Protein AF-0000000083105069 (afdb_homodimer)

Organism: NCBI:txid1720316

pLDDT: mean 95.35, std 4.31, range [66.81, 98.88]

Secondary structure (DSSP, 8-state):
-B--EE---HHHHHHHHHHHHTT---TTB--EE--SS--HHHHHHHHHHHHTT--EEEESS-SSSSHHHHHHSGGGHHHHHHHHHHTTSTTEEEEEE--TTHHHHHHHHHHHS-GGGSEEEE--GGGHHHHHHHHSSS--SEEEE-SSHHHHHH--SSEEEE-------SSGGGGGG-SEEEEE-HHHHTTTTT-SEEE--TTT-S---S-----SS-EEEEEEE-TT--EEEEEEE-S--SSS--HHHHHHHHHHHHHHHHHHHT----HHHHHHHHHHHHT----HHHHHHHHHHHHHHHHHHHHHHH-/-B--EE---HHHHHHHHHHHHTT---TTB--EE--SS--HHHHHHHHHHHHTT--EEEESS-SSSSHHHHHHSGGGHHHHHHHHHHTTSTTEEEEEE--TTHHHHHHHHHHHS-GGGSEEEE--GGGHHHHHHHHSSS--SEEEE-S-HHHHHH--SSEEEE-------SSGGGGGG-SEEEEE-HHHHTTTTT-SEEE--TTT-S---S-----SS-EEEEEEE-TT--EEEEEEE-S--SSS--HHHHHHHHHHHHHHHHHHHT----HHHHHHHHHHHHT----HHHHHHHHHHHHHHHHHHHHHHH-

Radius of gyration: 26.33 Å; Cα contacts (8 Å, |Δi|>4): 1116; chains: 2; bounding box: 60×73×59 Å

Sequence (622 aa):
MYFPYLRGKQFELIALRNLSENYLISDKTIPIIEPVKLSSTLISTIQEFIKRKNNIGIVINPQVGAFQEDIEESKNDTLYDKYKELLNDENIIKTYIMNEDSEEEIPQIQINDKLDSIIVCINDIDYLETYEKYFCEDKPKYTLIKDESSFRRKIKDSRVISDDKFNKRARNIDYLKKEDEFFSDDHIYFKDDGYIGFSDFSVVGSEYKDTGFAPFAVAIHIHYFDDESNLRIRHFVSNSNEDIQDPAGKFGEALKKLIEWSNNRNIKETEGLKEFKRLYKESKYSGLGVVKKLSIMHHLELVNEYLETTNMYFPYLRGKQFELIALRNLSENYLISDKTIPIIEPVKLSSTLISTIQEFIKRKNNIGIVINPQVGAFQEDIEESKNDTLYDKYKELLNDENIIKTYIMNEDSEEEIPQIQINDKLDSIIVCINDIDYLETYEKYFCEDKPKYTLIKDESSFRRKIKDSRVISDDKFNKRARNIDYLKKEDEFFSDDHIYFKDDGYIGFSDFSVVGSEYKDTGFAPFAVAIHIHYFDDESNLRIRHFVSNSNEDIQDPAGKFGEALKKLIEWSNNRNIKETEGLKEFKRLYKESKYSGLGVVKKLSIMHHLELVNEYLETTN

Foldseek 3Di:
DEEAEEAQPQLQLVLLLVCLQVVLFDQQYAYEYNHQAQDPSNLSSLVSCLVSLAAYEYEPDRPHHCHVVRCPDPVCPVSVVSVVVSCPRPSYAYEYEQDPCCLPVVVVVVVPDQQQRHEYEYEDLVCLVVCCVPDVVPPHVAYEYEPDPSCCVRDQPRYEHEDAQAPDDPALVCCVVPFKFFRFDCLPCVVVVRHPYYYYNQNPTDDDDDDDDQHLKDKFKAWFADPVGGIMIGIFIFDRRPDSPDVLNRLLRSLVVVVVVCVVVVTDCFPLNVVSVVCNVVSDDDDVSSSVSSRRSNVSSNSSVVNVVPD/DEEAEEAQPQLQLVLLLVCLQVVLFDQQYAYEYNHQAQDPSNLSSLVSCLVSLAAYEYEPDRPHHCHVVRCPDPVCPVSVVSVVVSCPRPSYAYEYEQDPCCLPVVVVVVVPDQQQRHEYEYEDLVCLVVCCVPDVVPPHVAYEYEPDPSCCVRDQPRYEHEDAQAPDDPALVCCVVPFKFFRFDCLPCVVVVRHPYYYYNQNPTDDDDDDDDQHLKDKFKAWFADPVGGIMIGIFIFDRRPDSPDVLNRLLRSLVVVVVVCVVVVTDCFPLNVVSVVCNVVSDDDDVSSSVSSRRSNVNSNSSVVNVVPD

Structure (mmCIF, N/CA/C/O backbone):
data_AF-0000000083105069-model_v1
#
loop_
_entity.id
_entity.type
_entity.pdbx_description
1 polymer 'Sce7725 family protein'
#
loop_
_atom_site.group_PDB
_atom_site.id
_atom_site.type_symbol
_atom_site.label_atom_id
_atom_site.label_alt_id
_atom_site.label_comp_id
_atom_site.label_asym_id
_atom_site.label_entity_id
_atom_site.label_seq_id
_atom_site.pdbx_PDB_ins_code
_atom_site.Cartn_x
_atom_site.Cartn_y
_atom_site.Cartn_z
_atom_site.occupancy
_atom_site.B_iso_or_equiv
_atom_site.auth_seq_id
_atom_site.auth_comp_id
_atom_site.auth_asym_id
_atom_site.auth_atom_id
_atom_site.pdbx_PDB_model_num
ATOM 1 N N . MET A 1 1 ? -0.627 9.625 21.125 1 96 1 MET A N 1
ATOM 2 C CA . MET A 1 1 ? -0.6 10.93 20.484 1 96 1 MET A CA 1
ATOM 3 C C . MET A 1 1 ? -0.921 10.805 19 1 96 1 MET A C 1
ATOM 5 O O . MET A 1 1 ? -0.738 9.742 18.406 1 96 1 MET A O 1
ATOM 9 N N . TYR A 1 2 ? -1.482 11.797 18.406 1 98.62 2 TYR A N 1
ATOM 10 C CA . TYR A 1 2 ? -1.882 11.828 17 1 98.62 2 TYR A CA 1
ATOM 11 C C . TYR A 1 2 ? -1.001 12.781 16.203 1 98.62 2 TYR A C 1
ATOM 13 O O . TYR A 1 2 ? -0.803 13.93 16.609 1 98.62 2 TYR A O 1
ATOM 21 N N . PHE A 1 3 ? -0.42 12.273 15.078 1 98.75 3 PHE A N 1
ATOM 22 C CA . PHE A 1 3 ? 0.501 13.047 14.25 1 98.75 3 PHE A CA 1
ATOM 23 C C . PHE A 1 3 ? -0.016 13.156 12.82 1 98.75 3 PHE A C 1
ATOM 25 O O . PHE A 1 3 ? 0.583 12.609 11.891 1 98.75 3 PHE A O 1
ATOM 32 N N . PRO A 1 4 ? -1.08 13.906 12.586 1 98.69 4 PRO A N 1
ATOM 33 C CA . PRO A 1 4 ? -1.493 14.07 11.188 1 98.69 4 PRO A CA 1
ATOM 34 C C . PRO A 1 4 ? -0.408 14.703 10.32 1 98.69 4 PRO A C 1
ATOM 36 O O . PRO A 1 4 ? 0.184 15.711 10.711 1 98.69 4 PRO A O 1
ATOM 39 N N . TYR A 1 5 ? -0.108 14.07 9.195 1 98.75 5 TYR A N 1
ATOM 40 C CA . TYR A 1 5 ? 0.933 14.5 8.273 1 98.75 5 TYR A CA 1
ATOM 41 C C . TYR A 1 5 ? 0.333 15.242 7.086 1 98.75 5 TYR A C 1
ATOM 43 O O . TYR A 1 5 ? -0.461 14.672 6.328 1 98.75 5 TYR A O 1
ATOM 51 N N . LEU A 1 6 ? 0.728 16.516 6.84 1 97.94 6 LEU A N 1
ATOM 52 C CA . LEU A 1 6 ? 0.182 17.328 5.758 1 97.94 6 LEU A CA 1
ATOM 53 C C . LEU A 1 6 ? 1.299 17.922 4.91 1 97.94 6 LEU A C 1
ATOM 55 O O . LEU A 1 6 ? 2.422 18.094 5.387 1 97.94 6 LEU A O 1
ATOM 59 N N . ARG A 1 7 ? 1.067 18.25 3.551 1 95.12 7 ARG A N 1
ATOM 60 C CA . ARG A 1 7 ? 2.076 18.703 2.598 1 95.12 7 ARG A CA 1
ATOM 61 C C . ARG A 1 7 ? 2.168 20.219 2.58 1 95.12 7 ARG A C 1
ATOM 63 O O . ARG A 1 7 ? 2.822 20.797 1.711 1 95.12 7 ARG A O 1
ATOM 70 N N . GLY A 1 8 ? 1.612 20.922 3.445 1 94.75 8 GLY A N 1
ATOM 71 C CA . GLY A 1 8 ? 1.763 22.359 3.578 1 94.75 8 GLY A CA 1
ATOM 72 C C . GLY A 1 8 ? 1.146 23.141 2.428 1 94.75 8 GLY A C 1
ATOM 73 O O . GLY A 1 8 ? 1.643 24.203 2.049 1 94.75 8 GLY A O 1
ATOM 74 N N . LYS A 1 9 ? 0.235 22.562 1.703 1 95.44 9 LYS A N 1
ATOM 75 C CA . LYS A 1 9 ? -0.518 23.328 0.72 1 95.44 9 LYS A CA 1
ATOM 76 C C . LYS A 1 9 ? -1.417 24.359 1.4 1 95.44 9 LYS A C 1
ATOM 78 O O . LYS A 1 9 ? -1.722 24.234 2.588 1 95.44 9 LYS A O 1
ATOM 83 N N . GLN A 1 10 ? -1.816 25.297 0.677 1 96 10 GLN A N 1
ATOM 84 C CA . GLN A 1 10 ? -2.465 26.5 1.203 1 96 10 GLN A CA 1
ATOM 85 C C . GLN A 1 10 ? -3.613 26.141 2.139 1 96 10 GLN A C 1
ATOM 87 O O . GLN A 1 10 ? -3.635 26.562 3.297 1 96 10 GLN A O 1
ATOM 92 N N . PHE A 1 11 ? -4.52 25.328 1.682 1 96.62 11 PHE A N 1
ATOM 93 C CA . PHE A 1 11 ? -5.727 25.078 2.459 1 96.62 11 PHE A CA 1
ATOM 94 C C . PHE A 1 11 ? -5.469 24.062 3.557 1 96.62 11 PHE A C 1
ATOM 96 O O . PHE A 1 11 ? -6.234 23.969 4.52 1 96.62 11 PHE A O 1
ATOM 103 N N . GLU A 1 12 ? -4.406 23.25 3.439 1 98.06 12 GLU A N 1
ATOM 104 C CA . GLU A 1 12 ? -3.953 22.422 4.551 1 98.06 12 GLU A CA 1
ATOM 105 C C . GLU A 1 12 ? -3.398 23.266 5.688 1 98.06 12 GLU A C 1
ATOM 107 O O . GLU A 1 12 ? -3.715 23.047 6.855 1 98.06 12 GLU A O 1
ATOM 112 N N . LEU A 1 13 ? -2.664 24.281 5.242 1 98.69 13 LEU A N 1
ATOM 113 C CA . LEU A 1 13 ? -2.072 25.188 6.219 1 98.69 13 LEU A CA 1
ATO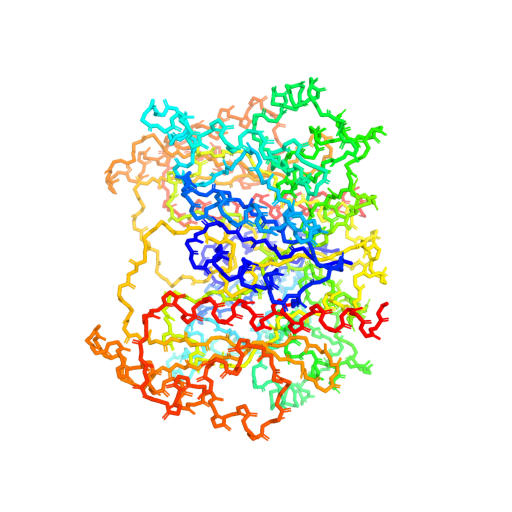M 114 C C . LEU A 1 13 ? -3.15 26.016 6.918 1 98.69 13 LEU A C 1
ATOM 116 O O . LEU A 1 13 ? -3.111 26.188 8.141 1 98.69 13 LEU A O 1
ATOM 120 N N . ILE A 1 14 ? -4.078 26.453 6.172 1 98.69 14 ILE A N 1
ATOM 121 C CA . ILE A 1 14 ? -5.148 27.266 6.738 1 98.69 14 ILE A CA 1
ATOM 122 C C . ILE A 1 14 ? -5.984 26.422 7.695 1 98.69 14 ILE A C 1
ATOM 124 O O . ILE A 1 14 ? -6.422 26.922 8.742 1 98.69 14 ILE A O 1
ATOM 128 N N . ALA A 1 15 ? -6.195 25.172 7.355 1 98.75 15 ALA A N 1
ATOM 129 C CA . ALA A 1 15 ? -6.914 24.281 8.25 1 98.75 15 ALA A CA 1
ATOM 130 C C . ALA A 1 15 ? -6.215 24.172 9.602 1 98.75 15 ALA A C 1
ATOM 132 O O . ALA A 1 15 ? -6.848 24.328 10.648 1 98.75 15 ALA A O 1
ATOM 133 N N . LEU A 1 16 ? -4.926 23.984 9.562 1 98.81 16 LEU A N 1
ATOM 134 C CA . LEU A 1 16 ? -4.145 23.844 10.789 1 98.81 16 LEU A CA 1
ATOM 135 C C . LEU A 1 16 ? -4.164 25.141 11.594 1 98.81 16 LEU A C 1
ATOM 137 O O . LEU A 1 16 ? -4.328 25.109 12.812 1 98.81 16 LEU A O 1
ATOM 141 N N . ARG A 1 17 ? -3.979 26.203 10.875 1 98.69 17 ARG A N 1
ATOM 142 C CA . ARG A 1 17 ? -3.982 27.5 11.547 1 98.69 17 ARG A CA 1
ATOM 143 C C . ARG A 1 17 ? -5.312 27.75 12.25 1 98.69 17 ARG A C 1
ATOM 145 O O . ARG A 1 17 ? -5.336 28.172 13.406 1 98.69 17 ARG A O 1
ATOM 152 N N . ASN A 1 18 ? -6.391 27.469 11.539 1 98.62 18 ASN A N 1
ATOM 153 C CA . ASN A 1 18 ? -7.715 27.672 12.117 1 98.62 18 ASN A CA 1
ATOM 154 C C . ASN A 1 18 ? -7.934 26.766 13.328 1 98.62 18 ASN A C 1
ATOM 156 O O . ASN A 1 18 ? -8.547 27.188 14.32 1 98.62 18 ASN A O 1
ATOM 160 N N . LEU A 1 19 ? -7.48 25.562 13.266 1 98.75 19 LEU A N 1
ATOM 161 C CA . LEU A 1 19 ? -7.605 24.641 14.391 1 98.75 19 LEU A CA 1
ATOM 162 C C . LEU A 1 19 ? -6.887 25.188 15.617 1 98.75 19 LEU A C 1
ATOM 164 O O . LEU A 1 19 ? -7.434 25.172 16.719 1 98.75 19 LEU A O 1
ATOM 168 N N . SER A 1 20 ? -5.676 25.656 15.422 1 98.38 20 SER A N 1
ATOM 169 C CA . SER A 1 20 ? -4.891 26.203 16.516 1 98.38 20 SER A CA 1
ATOM 170 C C . SER A 1 20 ? -5.512 27.484 17.062 1 98.38 20 SER A C 1
ATOM 172 O O . SER A 1 20 ? -5.676 27.641 18.281 1 98.38 20 SER A O 1
ATOM 174 N N . GLU A 1 21 ? -5.941 28.359 16.109 1 97.94 21 GLU A N 1
ATOM 175 C CA . GLU A 1 21 ? -6.516 29.656 16.469 1 97.94 21 GLU A CA 1
ATOM 176 C C . GLU A 1 21 ? -7.766 29.484 17.328 1 97.94 21 GLU A C 1
ATOM 178 O O . GLU A 1 21 ? -8.016 30.297 18.219 1 97.94 21 GLU A O 1
ATOM 183 N N . ASN A 1 22 ? -8.477 28.484 17.062 1 97.69 22 ASN A N 1
ATOM 184 C CA . ASN A 1 22 ? -9.766 28.297 17.734 1 97.69 22 ASN A CA 1
ATOM 185 C C . ASN A 1 22 ? -9.68 27.266 18.844 1 97.69 22 ASN A C 1
ATOM 187 O O . ASN A 1 22 ? -10.703 26.781 19.344 1 97.69 22 ASN A O 1
ATOM 191 N N . TYR A 1 23 ? -8.531 26.875 19.281 1 97.38 23 TYR A N 1
ATOM 192 C CA . TYR A 1 23 ? -8.266 25.969 20.391 1 97.38 23 TYR A CA 1
ATOM 193 C C . TYR A 1 23 ? -8.961 24.625 20.172 1 97.38 23 TYR A C 1
ATOM 195 O O . TYR A 1 23 ? -9.578 24.078 21.094 1 97.38 23 TYR A O 1
ATOM 203 N N . LEU A 1 24 ? -8.867 24.125 18.906 1 97.75 24 LEU A N 1
ATOM 204 C CA . LEU A 1 24 ? -9.594 22.922 18.547 1 97.75 24 LEU A CA 1
ATOM 205 C C . LEU A 1 24 ? -8.672 21.703 18.531 1 97.75 24 LEU A C 1
ATOM 207 O O . LEU A 1 24 ? -9.125 20.578 18.312 1 97.75 24 LEU A O 1
ATOM 211 N N . ILE A 1 25 ? -7.359 21.875 18.75 1 96.31 25 ILE A N 1
ATOM 212 C CA . ILE A 1 25 ? -6.426 20.766 18.922 1 96.31 25 ILE A CA 1
ATOM 213 C C . ILE A 1 25 ? -5.594 20.984 20.188 1 96.31 25 ILE A C 1
ATOM 215 O O . ILE A 1 25 ? -5.297 22.125 20.547 1 96.31 25 ILE A O 1
ATOM 219 N N . SER A 1 26 ? -5.246 19.953 20.859 1 96.31 26 SER A N 1
ATOM 220 C CA . SER A 1 26 ? -4.492 19.969 22.109 1 96.31 26 SER A CA 1
ATOM 221 C C . SER A 1 26 ? -3.1 19.375 21.922 1 96.31 26 SER A C 1
ATOM 223 O O . SER A 1 26 ? -2.637 19.203 20.781 1 96.31 26 SER A O 1
ATOM 225 N N . ASP A 1 27 ? -2.469 19.109 23.094 1 95.12 27 ASP A N 1
ATOM 226 C CA . ASP A 1 27 ? -1.124 18.547 23.078 1 95.12 27 ASP A CA 1
ATOM 227 C C . ASP A 1 27 ? -1.15 17.078 22.656 1 95.12 27 ASP A C 1
ATOM 229 O O . ASP A 1 27 ? -0.102 16.484 22.391 1 95.12 27 ASP A O 1
ATOM 233 N N . LYS A 1 28 ? -2.367 16.547 22.484 1 96.94 28 LYS A N 1
ATOM 234 C CA . LYS A 1 28 ? -2.51 15.164 22.031 1 96.94 28 LYS A CA 1
ATOM 235 C C . LYS A 1 28 ? -2.314 15.047 20.531 1 96.94 28 LYS A C 1
ATOM 237 O O . LYS A 1 28 ? -2.143 13.945 20 1 96.94 28 LYS A O 1
ATOM 242 N N . THR A 1 29 ? -2.35 16.188 19.891 1 98.31 29 THR A N 1
ATOM 243 C CA . THR A 1 29 ? -2.227 16.219 18.438 1 98.31 29 THR A CA 1
ATOM 244 C C . THR A 1 29 ? -1.054 17.109 18.016 1 98.31 29 THR A C 1
ATOM 246 O O . THR A 1 29 ? -1.02 18.297 18.344 1 98.31 29 THR A O 1
ATOM 249 N N . ILE A 1 30 ? -0.107 16.516 17.359 1 98.62 30 ILE A N 1
ATOM 250 C CA . ILE A 1 30 ? 1.053 17.234 16.844 1 98.62 30 ILE A CA 1
ATOM 251 C C . ILE A 1 30 ? 1.105 17.109 15.32 1 98.62 30 ILE A C 1
ATOM 253 O O . ILE A 1 30 ? 1.67 16.156 14.797 1 98.62 30 ILE A O 1
ATOM 257 N N . PRO A 1 31 ? 0.53 18.062 14.656 1 98.81 31 PRO A N 1
ATOM 258 C CA . PRO A 1 31 ? 0.597 18 13.195 1 98.81 31 PRO A CA 1
ATOM 259 C C . PRO A 1 31 ? 2.025 18.094 12.664 1 98.81 31 PRO A C 1
ATOM 261 O O . PRO A 1 31 ? 2.877 18.734 13.281 1 98.81 31 PRO A O 1
ATOM 264 N N . ILE A 1 32 ? 2.279 17.391 11.602 1 98.88 32 ILE A N 1
ATOM 265 C CA . ILE A 1 32 ? 3.543 17.469 10.883 1 98.88 32 ILE A CA 1
ATOM 266 C C . ILE A 1 32 ? 3.312 18.109 9.508 1 98.88 32 ILE A C 1
ATOM 268 O O . ILE A 1 32 ? 2.432 17.672 8.758 1 98.88 32 ILE A O 1
ATOM 272 N N . ILE A 1 33 ? 4.098 19.125 9.203 1 98.69 33 ILE A N 1
ATOM 273 C CA . ILE A 1 33 ? 3.986 19.797 7.918 1 98.69 33 ILE A CA 1
ATOM 274 C C . ILE A 1 33 ? 5.242 19.531 7.086 1 98.69 33 ILE A C 1
ATOM 276 O O . ILE A 1 33 ? 6.359 19.797 7.539 1 98.69 33 ILE A O 1
ATOM 280 N N . GLU A 1 34 ? 5.098 18.984 5.938 1 98.56 34 GLU A N 1
ATOM 281 C CA . GLU A 1 34 ? 6.141 19.031 4.918 1 98.56 34 GLU A CA 1
ATOM 282 C C . GLU A 1 34 ? 5.949 20.203 3.971 1 98.56 34 GLU A C 1
ATOM 284 O O . GLU A 1 34 ? 5.062 20.188 3.115 1 98.56 34 GLU A O 1
ATOM 289 N N . PRO A 1 35 ? 6.738 21.234 4.156 1 97.94 35 PRO A N 1
ATOM 290 C CA . PRO A 1 35 ? 6.551 22.422 3.309 1 97.94 35 PRO A CA 1
ATOM 291 C C . PRO A 1 35 ? 6.789 22.125 1.828 1 97.94 35 PRO A C 1
ATOM 293 O O . PRO A 1 35 ? 7.82 21.562 1.469 1 97.94 35 PRO A O 1
ATOM 296 N N . VAL A 1 36 ? 5.848 22.484 0.99 1 96.75 36 VAL A N 1
ATOM 297 C CA . VAL A 1 36 ? 6.008 22.25 -0.44 1 96.75 36 VAL A CA 1
ATOM 298 C C . VAL A 1 36 ? 6.438 23.531 -1.136 1 96.75 36 VAL A C 1
ATOM 300 O O . VAL A 1 36 ? 6.969 23.5 -2.248 1 96.75 36 VAL A O 1
ATOM 303 N N . LYS A 1 37 ? 6.18 24.672 -0.505 1 95.25 37 LYS A N 1
ATOM 304 C CA . LYS A 1 37 ? 6.594 26.016 -0.932 1 95.25 37 LYS A CA 1
ATOM 305 C C . LYS A 1 37 ? 6.852 26.922 0.269 1 95.25 37 LYS A C 1
ATOM 307 O O . LYS A 1 37 ? 6.25 26.734 1.329 1 95.25 37 LYS A O 1
ATOM 312 N N . LEU A 1 38 ? 7.766 27.812 -0.016 1 96.38 38 LEU A N 1
ATOM 313 C CA . LEU A 1 38 ? 7.934 28.875 0.975 1 96.38 38 LEU A CA 1
ATOM 314 C C . LEU A 1 38 ? 6.895 29.969 0.781 1 96.38 38 LEU A C 1
ATOM 316 O O . LEU A 1 38 ? 6.891 30.656 -0.246 1 96.38 38 LEU A O 1
ATOM 320 N N . SER A 1 39 ? 5.98 30.094 1.732 1 95.5 39 SER A N 1
ATOM 321 C CA . SER A 1 39 ? 4.867 31.016 1.572 1 95.5 39 SER A CA 1
ATOM 322 C C . SER A 1 39 ? 4.582 31.766 2.869 1 95.5 39 SER A C 1
ATOM 324 O O . SER A 1 39 ? 4.984 31.328 3.949 1 95.5 39 SER A O 1
ATOM 326 N N . SER A 1 40 ? 3.916 32.875 2.699 1 96.69 40 SER A N 1
ATOM 327 C CA . SER A 1 40 ? 3.473 33.625 3.867 1 96.69 40 SER A CA 1
ATOM 328 C C . SER A 1 40 ? 2.48 32.844 4.699 1 96.69 40 SER A C 1
ATOM 330 O O . SER A 1 40 ? 2.441 32.969 5.926 1 96.69 40 SER A O 1
ATOM 332 N N . THR A 1 41 ? 1.743 31.969 4.023 1 97.81 41 THR A N 1
ATOM 333 C CA . THR A 1 41 ? 0.773 31.125 4.715 1 97.81 41 THR A CA 1
ATOM 334 C C . THR A 1 41 ? 1.479 30.125 5.629 1 97.81 41 THR A C 1
ATOM 336 O O . THR A 1 41 ? 1.023 29.875 6.742 1 97.81 41 THR A O 1
ATOM 339 N N . LEU A 1 42 ? 2.58 29.594 5.176 1 98.25 42 LEU A N 1
ATOM 340 C CA . LEU A 1 42 ? 3.377 28.703 6.012 1 98.25 42 LEU A CA 1
ATOM 341 C C . LEU A 1 42 ? 3.875 29.438 7.258 1 98.25 42 LEU A C 1
ATOM 343 O O . LEU A 1 42 ? 3.705 28.938 8.375 1 98.25 42 LEU A O 1
ATOM 347 N N . ILE A 1 43 ? 4.371 30.641 7.047 1 98.06 43 ILE A N 1
ATOM 348 C CA . ILE A 1 43 ? 4.934 31.438 8.133 1 98.06 43 ILE A CA 1
ATOM 349 C C . ILE A 1 43 ? 3.846 31.766 9.156 1 98.06 43 ILE A C 1
ATOM 351 O O . ILE A 1 43 ? 4.031 31.531 10.359 1 98.06 43 ILE A O 1
ATOM 355 N N . SER A 1 44 ? 2.727 32.219 8.672 1 98.5 44 SER A N 1
ATOM 356 C CA . SER A 1 44 ? 1.653 32.594 9.578 1 98.5 44 SER A CA 1
ATOM 357 C C . SER A 1 44 ? 1.099 31.391 10.328 1 98.5 44 SER A C 1
ATOM 359 O O . SER A 1 44 ? 0.676 31.516 11.484 1 98.5 44 SER A O 1
ATOM 361 N N . THR A 1 45 ? 1.075 30.234 9.703 1 98.69 45 THR A N 1
ATOM 362 C CA . THR A 1 45 ? 0.625 29.016 10.367 1 98.69 45 THR A CA 1
ATOM 363 C C . THR A 1 45 ? 1.566 28.641 11.516 1 98.69 45 THR A C 1
ATOM 365 O O . THR A 1 45 ? 1.121 28.391 12.633 1 98.69 45 THR A O 1
ATOM 368 N N . ILE A 1 46 ? 2.848 28.688 11.25 1 98.69 46 ILE A N 1
ATOM 369 C CA . ILE A 1 46 ? 3.842 28.359 12.273 1 98.69 46 ILE A CA 1
ATOM 370 C C . ILE A 1 46 ? 3.73 29.359 13.43 1 98.69 46 ILE A C 1
ATOM 372 O O . ILE A 1 46 ? 3.713 28.953 14.594 1 98.69 46 ILE A O 1
ATOM 376 N N . GLN A 1 47 ? 3.598 30.609 13.07 1 98.69 47 GLN A N 1
ATOM 377 C CA . GLN A 1 47 ? 3.492 31.656 14.078 1 98.69 47 GLN A CA 1
ATOM 378 C C . GLN A 1 47 ? 2.279 31.438 14.977 1 98.69 47 GLN A C 1
ATOM 380 O O . GLN A 1 47 ? 2.348 31.656 16.188 1 98.69 47 GLN A O 1
ATOM 385 N N . GLU A 1 48 ? 1.188 31.031 14.375 1 98.62 48 GLU A N 1
ATOM 386 C CA . GLU A 1 48 ? -0.024 30.781 15.156 1 98.62 48 GLU A CA 1
ATOM 387 C C . GLU A 1 48 ? 0.175 29.641 16.156 1 98.62 48 GLU A C 1
ATOM 389 O O . GLU A 1 48 ? -0.269 29.734 17.297 1 98.62 48 GLU A O 1
ATOM 394 N N . PHE A 1 49 ? 0.814 28.594 15.758 1 98.69 49 PHE A N 1
ATOM 395 C CA . PHE A 1 49 ? 1.082 27.469 16.641 1 98.69 49 PHE A CA 1
ATOM 396 C C . PHE A 1 49 ? 1.974 27.906 17.812 1 98.69 49 PHE A C 1
ATOM 398 O O . PHE A 1 49 ? 1.739 27.516 18.953 1 98.69 49 PHE A O 1
ATOM 405 N N . ILE A 1 50 ? 2.967 28.703 17.516 1 98.44 50 ILE A N 1
ATOM 406 C CA . ILE A 1 50 ? 3.865 29.219 18.547 1 98.44 50 ILE A CA 1
ATOM 407 C C . ILE A 1 50 ? 3.086 30.094 19.531 1 98.44 50 ILE A C 1
ATOM 409 O O . ILE A 1 50 ? 3.209 29.938 20.75 1 98.44 50 ILE A O 1
ATOM 413 N N . LYS A 1 51 ? 2.299 30.969 18.938 1 98.19 51 LYS A N 1
ATOM 414 C CA . LYS A 1 51 ? 1.497 31.875 19.75 1 98.19 51 LYS A CA 1
ATOM 415 C C . LYS A 1 51 ? 0.606 31.109 20.719 1 98.19 51 LYS A C 1
ATOM 417 O O . LYS A 1 51 ? 0.466 31.5 21.891 1 98.19 51 LYS A O 1
ATOM 422 N N . ARG A 1 52 ? 0.049 30.016 20.297 1 97.75 52 ARG A N 1
ATOM 423 C CA . ARG A 1 52 ? -0.897 29.25 21.094 1 97.75 52 ARG A CA 1
ATOM 424 C C . ARG A 1 52 ? -0.18 28.172 21.906 1 97.75 52 ARG A C 1
ATOM 426 O O . ARG A 1 52 ? -0.82 27.391 22.609 1 97.75 52 ARG A O 1
ATOM 433 N N . LYS A 1 53 ? 1.097 28.047 21.734 1 97.56 53 LYS A N 1
ATOM 434 C CA . LYS A 1 53 ? 1.943 27.094 22.438 1 97.56 53 LYS A CA 1
ATOM 435 C C . LYS A 1 53 ? 1.565 25.656 22.078 1 97.56 53 LYS A C 1
ATOM 437 O O . LYS A 1 53 ? 1.532 24.781 22.938 1 97.56 53 LYS A O 1
ATOM 442 N N . ASN A 1 54 ? 1.084 25.453 20.828 1 97.56 54 ASN A N 1
ATOM 443 C CA . ASN A 1 54 ? 0.864 24.109 20.281 1 97.56 54 ASN A CA 1
ATOM 444 C C . ASN A 1 54 ? 2.117 23.594 19.578 1 97.56 54 ASN A C 1
ATOM 446 O O . ASN A 1 54 ? 2.795 24.328 18.859 1 97.56 54 ASN A O 1
ATOM 450 N N . ASN A 1 55 ? 2.451 22.328 19.859 1 98.19 55 ASN A N 1
ATOM 451 C CA . ASN A 1 55 ? 3.58 21.734 19.172 1 98.19 55 ASN A CA 1
ATOM 452 C C . ASN A 1 55 ? 3.236 21.406 17.719 1 98.19 55 ASN A C 1
ATOM 454 O O . ASN A 1 55 ? 2.107 21.016 17.406 1 98.19 55 ASN A O 1
ATOM 458 N N . ILE A 1 56 ? 4.203 21.578 16.875 1 98.69 56 ILE A N 1
ATOM 459 C CA . ILE A 1 56 ? 4.035 21.281 15.461 1 98.69 56 ILE A CA 1
ATOM 460 C C . ILE A 1 56 ? 5.352 20.766 14.883 1 98.69 56 ILE A C 1
ATOM 462 O O . ILE A 1 56 ? 6.426 21.266 15.227 1 98.69 56 ILE A O 1
ATOM 466 N N . GLY A 1 57 ? 5.309 19.688 14.148 1 98.81 57 GLY A N 1
ATOM 467 C CA . GLY A 1 57 ? 6.469 19.188 13.422 1 98.81 57 GLY A CA 1
ATOM 468 C C . GLY A 1 57 ? 6.668 19.859 12.078 1 98.81 57 GLY A C 1
ATOM 469 O O . GLY A 1 57 ? 5.711 20.031 11.312 1 98.81 57 GLY A O 1
ATOM 470 N N . ILE A 1 58 ? 7.891 20.25 11.812 1 98.75 58 ILE A N 1
ATOM 471 C CA . ILE A 1 58 ? 8.219 20.844 10.516 1 98.75 58 ILE A CA 1
ATOM 472 C C . ILE A 1 58 ? 9.312 20.031 9.836 1 98.75 58 ILE A C 1
ATOM 474 O O . ILE A 1 58 ? 10.414 19.875 10.383 1 98.75 58 ILE A O 1
ATOM 478 N N . VAL A 1 59 ? 9.031 19.5 8.672 1 98.69 59 VAL A N 1
ATOM 479 C CA . VAL A 1 59 ? 10.016 18.75 7.914 1 98.69 59 VAL A CA 1
ATOM 480 C C . VAL A 1 59 ? 11.102 19.688 7.395 1 98.69 59 VAL A C 1
ATOM 482 O O . VAL A 1 59 ? 10.805 20.641 6.672 1 98.69 59 VAL A O 1
ATOM 485 N N . ILE A 1 60 ? 12.289 19.406 7.695 1 97.12 60 ILE A N 1
ATOM 486 C CA . ILE A 1 60 ? 13.383 20.328 7.371 1 97.12 60 ILE A CA 1
ATOM 487 C C . ILE A 1 60 ? 14.047 19.875 6.07 1 97.12 60 ILE A C 1
ATOM 489 O O . ILE A 1 60 ? 14.891 20.594 5.523 1 97.12 60 ILE A O 1
ATOM 493 N N . ASN A 1 61 ? 13.727 18.703 5.574 1 96.69 61 ASN A N 1
ATOM 494 C CA . ASN A 1 61 ? 14.219 18.219 4.289 1 96.69 61 ASN A CA 1
ATOM 495 C C . ASN A 1 61 ? 13.078 17.719 3.406 1 96.69 61 ASN A C 1
ATOM 497 O O . ASN A 1 61 ? 13.086 16.562 2.975 1 96.69 61 ASN A O 1
ATOM 501 N N . PRO A 1 62 ? 12.18 18.625 3.107 1 97.56 62 PRO A N 1
ATOM 502 C CA . PRO A 1 62 ? 11.047 18.188 2.281 1 97.56 62 PRO A CA 1
ATOM 503 C C . PRO A 1 62 ? 11.484 17.438 1.033 1 97.56 62 PRO A C 1
ATOM 505 O O . PRO A 1 62 ? 12.5 17.781 0.422 1 97.56 62 PRO A O 1
ATOM 508 N N . GLN A 1 63 ? 10.719 16.406 0.695 1 95.44 63 GLN A N 1
ATOM 509 C CA . GLN A 1 63 ? 11.078 15.523 -0.412 1 95.44 63 GLN A CA 1
ATOM 510 C C . GLN A 1 63 ? 10.266 15.852 -1.662 1 95.44 63 GLN A C 1
ATOM 512 O O . GLN A 1 63 ? 10.562 15.344 -2.748 1 95.44 63 GLN A O 1
ATOM 517 N N . VAL A 1 64 ? 9.227 16.672 -1.519 1 93.88 64 VAL A N 1
ATOM 518 C CA . VAL A 1 64 ? 8.352 17.016 -2.631 1 93.88 64 VAL A CA 1
ATOM 519 C C . VAL A 1 64 ? 8.141 18.531 -2.678 1 93.88 64 VAL A C 1
ATOM 521 O O . VAL A 1 64 ? 8.445 19.234 -1.714 1 93.88 64 VAL A O 1
ATOM 524 N N . GLY A 1 65 ? 7.719 19.047 -3.795 1 93.38 65 GLY A N 1
ATOM 525 C CA . GLY A 1 65 ? 7.375 20.453 -3.926 1 93.38 65 GLY A CA 1
ATOM 526 C C . GLY A 1 65 ? 8.555 21.328 -4.309 1 93.38 65 GLY A C 1
ATOM 527 O O . GLY A 1 65 ? 9.633 20.812 -4.625 1 93.38 65 GLY A O 1
ATOM 528 N N . ALA A 1 66 ? 8.359 22.578 -4.262 1 93.38 66 ALA A N 1
ATOM 529 C CA . ALA A 1 66 ? 9.344 23.547 -4.762 1 93.38 66 ALA A CA 1
ATOM 530 C C . ALA A 1 66 ? 10.023 24.281 -3.609 1 93.38 66 ALA A C 1
ATOM 532 O O . ALA A 1 66 ? 10.656 25.312 -3.814 1 93.38 66 ALA A O 1
ATOM 533 N N . PHE A 1 67 ? 9.883 23.797 -2.445 1 94.75 67 PHE A N 1
ATOM 534 C CA . PHE A 1 67 ? 10.391 24.484 -1.269 1 94.75 67 PHE A CA 1
ATOM 535 C C . PHE A 1 67 ? 11.891 24.734 -1.383 1 94.75 67 PHE A C 1
ATOM 537 O O . PHE A 1 67 ? 12.359 25.844 -1.142 1 94.75 67 PHE A O 1
ATOM 544 N N . GLN A 1 68 ? 12.625 23.719 -1.714 1 91.38 68 GLN A N 1
ATOM 545 C CA . GLN A 1 68 ? 14.07 23.828 -1.809 1 91.38 68 GLN A CA 1
ATOM 546 C C . GLN A 1 68 ? 14.469 24.875 -2.85 1 91.38 68 GLN A C 1
ATOM 548 O O . GLN A 1 68 ? 15.391 25.672 -2.621 1 91.38 68 GLN A O 1
ATOM 553 N N . GLU A 1 69 ? 13.766 24.844 -3.908 1 92.62 69 GLU A N 1
ATOM 554 C CA . GLU A 1 69 ? 14.016 25.844 -4.941 1 92.62 69 GLU A CA 1
ATOM 555 C C . GLU A 1 69 ? 13.695 27.25 -4.441 1 92.62 69 GLU A C 1
ATOM 557 O O . GLU A 1 69 ? 14.406 28.203 -4.766 1 92.62 69 GLU A O 1
ATOM 562 N N . ASP A 1 70 ? 12.672 27.359 -3.68 1 92.75 70 ASP A N 1
ATOM 563 C CA . ASP A 1 70 ? 12.227 28.656 -3.166 1 92.75 70 ASP A CA 1
ATOM 564 C C . ASP A 1 70 ? 13.258 29.25 -2.211 1 92.75 70 ASP A C 1
ATOM 566 O O . ASP A 1 70 ? 13.477 30.469 -2.201 1 92.75 70 ASP A O 1
ATOM 570 N N . ILE A 1 71 ? 13.875 28.438 -1.432 1 91.25 71 ILE A N 1
ATOM 571 C CA . ILE A 1 71 ? 14.805 28.969 -0.436 1 91.25 71 ILE A CA 1
ATOM 572 C C . ILE A 1 71 ? 16.109 29.391 -1.113 1 91.25 71 ILE A C 1
ATOM 574 O O . ILE A 1 71 ? 16.844 30.219 -0.587 1 91.25 71 ILE A O 1
ATOM 578 N N . GLU A 1 72 ? 16.359 28.828 -2.24 1 89.12 72 GLU A N 1
ATOM 579 C CA . GLU A 1 72 ? 17.578 29.188 -2.963 1 89.12 72 GLU A CA 1
ATOM 580 C C . GLU A 1 72 ? 17.406 30.469 -3.764 1 89.12 72 GLU A C 1
ATOM 582 O O . GLU A 1 72 ? 18.375 31.109 -4.141 1 89.12 72 GLU A O 1
ATOM 587 N N . GLU A 1 73 ? 16.156 30.781 -3.994 1 87.94 73 GLU A N 1
ATOM 588 C CA . GLU A 1 73 ? 15.867 32 -4.75 1 87.94 73 GLU A CA 1
ATOM 589 C C . GLU A 1 73 ? 16.031 33.25 -3.883 1 87.94 73 GLU A C 1
ATOM 591 O O . GLU A 1 73 ? 15.398 33.344 -2.83 1 87.94 73 GLU A O 1
ATOM 596 N N . SER A 1 74 ? 16.719 34.219 -4.293 1 81.81 74 SER A N 1
ATOM 597 C CA . SER A 1 74 ? 17.094 35.406 -3.537 1 81.81 74 SER A CA 1
ATOM 598 C C . SER A 1 74 ? 15.867 36.219 -3.172 1 81.81 74 SER A C 1
ATOM 600 O O . SER A 1 74 ? 15.828 36.875 -2.113 1 81.81 74 SER A O 1
ATOM 602 N N . LYS A 1 75 ? 14.883 36.25 -3.988 1 83.69 75 LYS A N 1
ATOM 603 C CA . LYS A 1 75 ? 13.695 37.062 -3.762 1 83.69 75 LYS A CA 1
ATOM 604 C C . LYS A 1 75 ? 12.969 36.625 -2.49 1 83.69 75 LYS A C 1
ATOM 606 O O . LYS A 1 75 ? 12.133 37.375 -1.971 1 83.69 75 LYS A O 1
ATOM 611 N N . ASN A 1 76 ? 13.359 35.562 -1.977 1 83.06 76 ASN A N 1
ATOM 612 C CA . ASN A 1 76 ? 12.641 35 -0.835 1 83.06 76 ASN A CA 1
ATOM 613 C C . ASN A 1 76 ? 13.477 35.062 0.44 1 83.06 76 ASN A C 1
ATOM 615 O O . ASN A 1 76 ? 13.156 34.406 1.435 1 83.06 76 ASN A O 1
ATOM 619 N N . ASP A 1 77 ? 14.375 35.938 0.467 1 85.5 77 ASP A N 1
ATOM 620 C CA . ASP A 1 77 ? 15.352 35.938 1.549 1 85.5 77 ASP A CA 1
ATOM 621 C C . ASP A 1 77 ? 14.703 36.344 2.871 1 85.5 77 ASP A C 1
ATOM 623 O O . ASP A 1 77 ? 14.938 35.719 3.902 1 85.5 77 ASP A O 1
ATOM 627 N N . THR A 1 78 ? 13.922 37.344 2.811 1 91.25 78 THR A N 1
ATOM 628 C CA . THR A 1 78 ? 13.273 37.812 4.027 1 91.25 78 THR A CA 1
ATOM 629 C C . THR A 1 78 ? 12.359 36.75 4.613 1 91.25 78 THR A C 1
ATOM 631 O O . THR A 1 78 ? 12.359 36.5 5.82 1 91.25 78 THR A O 1
ATOM 634 N N . LEU A 1 79 ? 11.586 36.156 3.779 1 93.94 79 LEU A N 1
ATOM 635 C CA . LEU A 1 79 ? 10.664 35.094 4.207 1 93.94 79 LEU A CA 1
ATOM 636 C C . LEU A 1 79 ? 11.422 33.906 4.758 1 93.94 79 LEU A C 1
ATOM 638 O O . LEU A 1 79 ? 11.008 33.312 5.754 1 93.94 79 LEU A O 1
ATOM 642 N N . TYR A 1 80 ? 12.5 33.625 4.125 1 95.62 80 TYR A N 1
ATOM 643 C CA . TYR A 1 80 ? 13.305 32.5 4.555 1 95.62 80 TYR A CA 1
ATOM 644 C C . TYR A 1 80 ? 13.961 32.781 5.898 1 95.62 80 TYR A C 1
ATOM 646 O O . TYR A 1 80 ? 14.062 31.875 6.746 1 95.62 80 TYR A O 1
ATOM 654 N N . ASP A 1 81 ? 14.406 34 6.074 1 95.38 81 ASP A N 1
ATOM 655 C CA . ASP A 1 81 ? 14.992 34.375 7.355 1 95.38 81 ASP A CA 1
ATOM 656 C C . ASP A 1 81 ? 13.984 34.219 8.492 1 95.38 81 ASP A C 1
ATOM 658 O O . ASP A 1 81 ? 14.32 33.719 9.562 1 95.38 81 ASP A O 1
ATOM 662 N N . LYS A 1 82 ? 12.812 34.656 8.219 1 96.44 82 LYS A N 1
ATOM 663 C CA . LYS A 1 82 ? 11.75 34.5 9.203 1 96.44 82 LYS A CA 1
ATOM 664 C C . LYS A 1 82 ? 11.484 33 9.492 1 96.44 82 LYS A C 1
ATOM 666 O O . LYS A 1 82 ? 11.336 32.625 10.648 1 96.44 82 LYS A O 1
ATOM 671 N N . TYR A 1 83 ? 11.461 32.25 8.469 1 97.31 83 TYR A N 1
ATOM 672 C CA . TYR A 1 83 ? 11.266 30.812 8.578 1 97.31 83 TYR A CA 1
ATOM 673 C C . TYR A 1 83 ? 12.336 30.172 9.469 1 97.31 83 TYR A C 1
ATOM 675 O O . TYR A 1 83 ? 12.023 29.406 10.383 1 97.31 83 TYR A O 1
ATOM 683 N N . LYS A 1 84 ? 13.539 30.516 9.25 1 95.5 84 LYS A N 1
ATOM 684 C CA . LYS A 1 84 ? 14.664 29.969 10.008 1 95.5 84 LYS A CA 1
ATOM 685 C C . LYS A 1 84 ? 14.562 30.359 11.484 1 95.5 84 LYS A C 1
ATOM 687 O O . LYS A 1 84 ? 14.844 29.531 12.359 1 95.5 84 LYS A O 1
ATOM 692 N N . GLU A 1 85 ? 14.211 31.531 11.68 1 96.88 85 GLU A N 1
ATOM 693 C CA . GLU A 1 85 ? 14.047 32 13.047 1 96.88 85 GLU A CA 1
ATOM 694 C C . GLU A 1 85 ? 12.961 31.219 13.781 1 96.88 85 GLU A C 1
ATOM 696 O O . GLU A 1 85 ? 13.156 30.781 14.922 1 96.88 85 GLU A O 1
ATOM 701 N N . LEU A 1 86 ? 11.875 31 13.125 1 97.88 86 LEU A N 1
ATOM 702 C CA . LEU A 1 86 ? 10.742 30.297 13.719 1 97.88 86 LEU A CA 1
ATOM 703 C C . LEU A 1 86 ? 11.102 28.859 14.016 1 97.88 86 LEU A C 1
ATOM 705 O O . LEU A 1 86 ? 10.609 28.281 14.992 1 97.88 86 LEU A O 1
ATOM 709 N N . LEU A 1 87 ? 11.984 28.266 13.227 1 96.75 87 LEU A N 1
ATOM 710 C CA . LEU A 1 87 ? 12.359 26.859 13.367 1 96.75 87 LEU A CA 1
ATOM 711 C C . LEU A 1 87 ? 13.047 26.609 14.703 1 96.75 87 LEU A C 1
ATOM 713 O O . LEU A 1 87 ? 13.133 25.469 15.164 1 96.75 87 LEU A O 1
ATOM 717 N N . ASN A 1 88 ? 13.523 27.656 15.32 1 95.75 88 ASN A N 1
ATOM 718 C CA . ASN A 1 88 ? 14.289 27.5 16.547 1 95.75 88 ASN A CA 1
ATOM 719 C C . ASN A 1 88 ? 13.406 27.641 17.781 1 95.75 88 ASN A C 1
ATOM 721 O O . ASN A 1 88 ? 13.883 27.5 18.906 1 95.75 88 ASN A O 1
ATOM 725 N N . ASP A 1 89 ? 12.133 27.859 17.578 1 97.31 89 ASP A N 1
ATOM 726 C CA . ASP A 1 89 ? 11.203 28 18.688 1 97.31 89 ASP A CA 1
ATOM 727 C C . ASP A 1 89 ? 10.977 26.656 19.391 1 97.31 89 ASP A C 1
ATOM 729 O O . ASP A 1 89 ? 11.062 25.609 18.75 1 97.31 89 ASP A O 1
ATOM 733 N N . GLU A 1 90 ? 10.609 26.672 20.672 1 96.44 90 GLU A N 1
ATOM 734 C CA . GLU A 1 90 ? 10.469 25.469 21.5 1 96.44 90 GLU A CA 1
ATOM 735 C C . GLU A 1 90 ? 9.258 24.656 21.078 1 96.44 90 GLU A C 1
ATOM 737 O O . GLU A 1 90 ? 9.195 23.453 21.344 1 96.44 90 GLU A O 1
ATOM 742 N N . ASN A 1 91 ? 8.258 25.281 20.438 1 97.94 91 ASN A N 1
ATOM 743 C CA . ASN A 1 91 ? 7.043 24.578 20.016 1 97.94 91 ASN A CA 1
ATOM 744 C C . ASN A 1 91 ? 7.23 23.891 18.672 1 97.94 91 ASN A C 1
ATOM 746 O O . ASN A 1 91 ? 6.344 23.156 18.219 1 97.94 91 ASN A O 1
ATOM 750 N N . ILE A 1 92 ? 8.398 24.078 18.062 1 98.38 92 ILE A N 1
ATOM 751 C CA . ILE A 1 92 ? 8.695 23.453 16.781 1 98.38 92 ILE A CA 1
ATOM 752 C C . ILE A 1 92 ? 9.523 22.188 17 1 98.38 92 ILE A C 1
ATOM 754 O O . ILE A 1 92 ? 10.547 22.234 17.672 1 98.38 92 ILE A O 1
ATOM 758 N N . ILE A 1 93 ? 9.039 21.156 16.531 1 98.44 93 ILE A N 1
ATOM 759 C CA . ILE A 1 93 ? 9.82 19.922 16.5 1 98.44 93 ILE A CA 1
ATOM 760 C C . ILE A 1 93 ? 10.32 19.656 15.086 1 98.44 93 ILE A C 1
ATOM 762 O O . ILE A 1 93 ? 9.539 19.328 14.195 1 98.44 93 ILE A O 1
ATOM 766 N N . LYS A 1 94 ? 11.586 19.844 14.922 1 98.56 94 LYS A N 1
ATOM 767 C CA . LYS A 1 94 ? 12.164 19.578 13.609 1 98.56 94 LYS A CA 1
ATOM 768 C C . LYS A 1 94 ? 11.969 18.125 13.195 1 98.56 94 LYS A C 1
ATOM 770 O O . LYS A 1 94 ? 12.125 17.219 14.008 1 98.56 94 LYS A O 1
ATOM 775 N N . THR A 1 95 ? 11.547 17.906 11.984 1 98.69 95 THR A N 1
ATOM 776 C CA . THR A 1 95 ? 11.242 16.594 11.453 1 98.69 95 THR A CA 1
ATOM 777 C C . THR A 1 95 ? 12.125 16.266 10.25 1 98.69 95 THR A C 1
ATOM 779 O O . THR A 1 95 ? 12.273 17.094 9.344 1 98.69 95 THR A O 1
ATOM 782 N N . TYR A 1 96 ? 12.75 15.078 10.273 1 98.56 96 TYR A N 1
ATOM 783 C CA . TYR A 1 96 ? 13.664 14.664 9.219 1 98.56 96 TYR A CA 1
ATOM 784 C C . TYR A 1 96 ? 13.164 13.406 8.531 1 98.56 96 TYR A C 1
ATOM 786 O O . TYR A 1 96 ? 12.781 12.438 9.195 1 98.56 96 TYR A O 1
ATOM 794 N N . ILE A 1 97 ? 13.125 13.422 7.227 1 98.38 97 ILE A N 1
ATOM 795 C CA . ILE A 1 97 ? 12.734 12.25 6.445 1 98.38 97 ILE A CA 1
ATOM 796 C C . ILE A 1 97 ? 13.984 11.516 5.957 1 98.38 97 ILE A C 1
ATOM 798 O O . ILE A 1 97 ? 14.773 12.07 5.195 1 98.38 97 ILE A O 1
ATOM 802 N N . MET A 1 98 ? 14.156 10.273 6.383 1 98.19 98 MET A N 1
ATOM 803 C CA . MET A 1 98 ? 15.273 9.469 5.906 1 98.19 98 MET A CA 1
ATOM 804 C C . MET A 1 98 ? 15.25 9.344 4.387 1 98.19 98 MET A C 1
ATOM 806 O O . MET A 1 98 ? 14.18 9.156 3.793 1 98.19 98 MET A O 1
ATOM 810 N N . ASN A 1 99 ? 16.359 9.445 3.818 1 96.5 99 ASN A N 1
ATOM 811 C CA . ASN A 1 99 ? 16.484 9.375 2.367 1 96.5 99 ASN A CA 1
ATOM 812 C C . ASN A 1 99 ? 17.875 8.906 1.949 1 96.5 99 ASN A C 1
ATOM 814 O O . ASN A 1 99 ? 18.656 8.445 2.785 1 96.5 99 ASN A O 1
ATOM 818 N N . GLU A 1 100 ? 18.188 9.008 0.646 1 93.44 100 GLU A N 1
ATOM 819 C CA . GLU A 1 100 ? 19.438 8.484 0.111 1 93.44 100 GLU A CA 1
ATOM 820 C C . GLU A 1 100 ? 20.625 9.32 0.582 1 93.44 100 GLU A C 1
ATOM 822 O O . GLU A 1 100 ? 21.75 8.82 0.643 1 93.44 100 GLU A O 1
ATOM 827 N N . ASP A 1 101 ? 20.375 10.555 0.979 1 95.62 101 ASP A N 1
ATOM 828 C CA . ASP A 1 101 ? 21.453 11.461 1.363 1 95.62 101 ASP A CA 1
ATOM 829 C C . ASP A 1 101 ? 21.594 11.547 2.883 1 95.62 101 ASP A C 1
ATOM 831 O O . ASP A 1 101 ? 22.328 12.383 3.402 1 95.62 101 ASP A O 1
ATOM 835 N N . SER A 1 102 ? 20.938 10.695 3.613 1 97.25 102 SER A N 1
ATOM 836 C CA . SER A 1 102 ? 20.859 10.781 5.066 1 97.25 102 SER A CA 1
ATOM 837 C C . SER A 1 102 ? 22.234 10.672 5.707 1 97.25 102 SER A C 1
ATOM 839 O O . SER A 1 102 ? 22.516 11.297 6.73 1 97.25 102 SER A O 1
ATOM 841 N N . GLU A 1 103 ? 23.141 9.891 5.16 1 95.75 103 GLU A N 1
ATOM 842 C CA . GLU A 1 103 ? 24.484 9.719 5.723 1 95.75 103 GLU A CA 1
ATOM 843 C C . GLU A 1 103 ? 25.234 11.055 5.777 1 95.75 103 GLU A C 1
ATOM 845 O O . GLU A 1 103 ? 26.047 11.273 6.672 1 95.75 103 GLU A O 1
ATOM 850 N N . GLU A 1 104 ? 24.906 11.891 4.836 1 95.88 104 GLU A N 1
ATOM 851 C CA . GLU A 1 104 ? 25.578 13.195 4.77 1 95.88 104 GLU A CA 1
ATOM 852 C C . GLU A 1 104 ? 24.766 14.258 5.516 1 95.88 104 GLU A C 1
ATOM 854 O O . GLU A 1 104 ? 25.344 15.164 6.125 1 95.88 104 GLU A O 1
ATOM 859 N N . GLU A 1 105 ? 23.484 14.133 5.516 1 96.31 105 GLU A N 1
ATOM 860 C CA . GLU A 1 105 ? 22.609 15.18 6.027 1 96.31 105 GLU A CA 1
ATOM 861 C C . GLU A 1 105 ? 22.516 15.125 7.551 1 96.31 105 GLU A C 1
ATOM 863 O O . GLU A 1 105 ? 22.438 16.156 8.211 1 96.31 105 GLU A O 1
ATOM 868 N N . ILE A 1 106 ? 22.516 13.961 8.148 1 96.19 106 ILE A N 1
ATOM 869 C CA . ILE A 1 106 ? 22.25 13.797 9.57 1 96.19 106 ILE A CA 1
ATOM 870 C C . ILE A 1 106 ? 23.359 14.445 10.383 1 96.19 106 ILE A C 1
ATOM 872 O O . ILE A 1 106 ? 23.094 15.188 11.336 1 96.19 106 ILE A O 1
ATOM 876 N N . PRO A 1 107 ? 24.656 14.242 10 1 95.12 107 PRO A N 1
ATOM 877 C CA . PRO A 1 107 ? 25.734 14.93 10.734 1 95.12 107 PRO A CA 1
ATOM 878 C C . PRO A 1 107 ? 25.578 16.453 10.711 1 95.12 107 PRO A C 1
ATOM 880 O O . PRO A 1 107 ? 25.922 17.125 11.688 1 95.12 107 PRO A O 1
ATOM 883 N N . GLN A 1 108 ? 25.016 16.969 9.633 1 94.19 108 GLN A N 1
ATOM 884 C CA . GLN A 1 108 ? 24.797 18.406 9.547 1 94.19 108 GLN A CA 1
ATOM 885 C C . GLN A 1 108 ? 23.688 18.859 10.5 1 94.19 108 GLN A C 1
ATOM 887 O O . GLN A 1 108 ? 23.781 19.922 11.109 1 94.19 108 GLN A O 1
ATOM 892 N N . ILE A 1 109 ? 22.688 18.094 10.609 1 92.31 109 ILE A N 1
ATOM 893 C CA . ILE A 1 109 ? 21.594 18.375 11.523 1 92.31 109 ILE A CA 1
ATOM 894 C C . ILE A 1 109 ? 22.094 18.344 12.961 1 92.31 109 ILE A C 1
ATOM 896 O O . ILE A 1 109 ? 21.688 19.188 13.781 1 92.31 109 ILE A O 1
ATOM 900 N N . GLN A 1 110 ? 23 17.484 13.219 1 90.88 110 GLN A N 1
ATOM 901 C CA . GLN A 1 110 ? 23.531 17.281 14.562 1 90.88 110 GLN A CA 1
ATOM 902 C C . GLN A 1 110 ? 24.312 18.5 15.039 1 90.88 110 GLN A C 1
ATOM 904 O O . GLN A 1 110 ? 24.531 18.672 16.234 1 90.88 110 GLN A O 1
ATOM 909 N N . ILE A 1 111 ? 24.734 19.297 14.117 1 86.62 111 ILE A N 1
ATOM 910 C CA . ILE A 1 111 ? 25.516 20.484 14.469 1 86.62 111 ILE A CA 1
ATOM 911 C C . ILE A 1 111 ? 24.641 21.453 15.266 1 86.62 111 ILE A C 1
ATOM 913 O O . ILE A 1 111 ? 25.109 22.062 16.234 1 86.62 111 ILE A O 1
ATOM 917 N N . ASN A 1 112 ? 23.422 21.484 14.93 1 87.19 112 ASN A N 1
ATOM 918 C CA . ASN A 1 112 ? 22.562 22.516 15.508 1 87.19 112 ASN A CA 1
ATOM 919 C C . ASN A 1 112 ? 21.453 21.922 16.375 1 87.19 112 ASN A C 1
ATOM 921 O O . ASN A 1 112 ? 20.828 22.625 17.156 1 87.19 112 ASN A O 1
ATOM 925 N N . ASP A 1 113 ? 21.25 20.641 16.234 1 90.06 113 ASP A N 1
ATOM 926 C CA . ASP A 1 113 ? 20.109 20.031 16.906 1 90.06 113 ASP A CA 1
ATOM 927 C C . ASP A 1 113 ? 20.5 18.719 17.562 1 90.06 113 ASP A C 1
ATOM 929 O O . ASP A 1 113 ? 21.359 17.984 17.062 1 90.06 113 ASP A O 1
ATOM 933 N N . LYS A 1 114 ? 19.875 18.484 18.688 1 92 114 LYS A N 1
ATOM 934 C CA . LYS A 1 114 ? 20 17.172 19.312 1 92 114 LYS A CA 1
ATOM 935 C C . LYS A 1 114 ? 19.109 16.141 18.625 1 92 114 LYS A C 1
ATOM 937 O O . LYS A 1 114 ? 17.938 16.406 18.359 1 92 114 LYS A O 1
ATOM 942 N N . LEU A 1 115 ? 19.609 15.008 18.391 1 90.94 115 LEU A N 1
ATOM 943 C CA . LEU A 1 115 ? 18.891 13.977 17.656 1 90.94 115 LEU A CA 1
ATOM 944 C C . LEU A 1 115 ? 17.703 13.453 18.453 1 90.94 115 LEU A C 1
ATOM 946 O O . LEU A 1 115 ? 16.719 12.969 17.891 1 90.94 115 LEU A O 1
ATOM 950 N N . ASP A 1 116 ? 17.766 13.586 19.766 1 92.62 116 ASP A N 1
ATOM 951 C CA . ASP A 1 116 ? 16.672 13.078 20.609 1 92.62 116 ASP A CA 1
ATOM 952 C C . ASP A 1 116 ? 15.547 14.102 20.719 1 92.62 116 ASP A C 1
ATOM 954 O O . ASP A 1 116 ? 14.57 13.883 21.438 1 92.62 116 ASP A O 1
ATOM 958 N N . SER A 1 117 ? 15.672 15.18 19.984 1 95.06 117 SER A N 1
ATOM 959 C CA . SER A 1 117 ? 14.648 16.219 20.031 1 95.06 117 SER A CA 1
ATOM 960 C C . SER A 1 117 ? 13.883 16.312 18.719 1 95.06 117 SER A C 1
ATOM 962 O O . SER A 1 117 ? 12.945 17.109 18.594 1 95.06 117 SER A O 1
ATOM 964 N N . ILE A 1 118 ? 14.227 15.43 17.75 1 97.19 118 ILE A N 1
ATOM 965 C CA . ILE A 1 118 ? 13.617 15.578 16.438 1 97.19 118 ILE A CA 1
ATOM 966 C C . ILE A 1 118 ? 12.688 14.398 16.156 1 97.19 118 ILE A C 1
ATOM 968 O O . ILE A 1 118 ? 12.719 13.398 16.875 1 97.19 118 ILE A O 1
ATOM 972 N N . ILE A 1 119 ? 11.797 14.633 15.219 1 98.38 119 ILE A N 1
ATOM 973 C CA . ILE A 1 119 ? 11 13.555 14.641 1 98.38 119 ILE A CA 1
ATOM 974 C C . ILE A 1 119 ? 11.719 12.977 13.422 1 98.38 119 ILE A C 1
ATOM 976 O O . ILE A 1 119 ? 12.273 13.719 12.609 1 98.38 119 ILE A O 1
ATOM 980 N N . VAL A 1 120 ? 11.789 11.648 13.359 1 98.44 120 VAL A N 1
ATOM 981 C CA . VAL A 1 120 ? 12.375 11 12.195 1 98.44 120 VAL A CA 1
ATOM 982 C C . VAL A 1 120 ? 11.32 10.148 11.492 1 98.44 120 VAL A C 1
ATOM 984 O O . VAL A 1 120 ? 10.578 9.414 12.141 1 98.44 120 VAL A O 1
ATOM 987 N N . CYS A 1 121 ? 11.195 10.359 10.211 1 98.44 121 CYS A N 1
ATOM 988 C CA . CYS A 1 121 ? 10.328 9.523 9.383 1 98.44 121 CYS A CA 1
ATOM 989 C C . CYS A 1 121 ? 11.141 8.539 8.555 1 98.44 121 CYS A C 1
ATOM 991 O O . CYS A 1 121 ? 12.008 8.938 7.777 1 98.44 121 CYS A O 1
ATOM 993 N N . ILE A 1 122 ? 10.922 7.293 8.68 1 97.31 122 ILE A N 1
ATOM 994 C CA . ILE A 1 122 ? 11.578 6.273 7.867 1 97.31 122 ILE A CA 1
ATOM 995 C C . ILE A 1 122 ? 10.523 5.445 7.129 1 97.31 122 ILE A C 1
ATOM 997 O O . ILE A 1 122 ? 9.797 4.664 7.742 1 97.31 122 ILE A O 1
ATOM 1001 N N . ASN A 1 123 ? 10.43 5.621 5.898 1 94.44 123 ASN A N 1
ATOM 1002 C CA . ASN A 1 123 ? 9.383 4.996 5.098 1 94.44 123 ASN A CA 1
ATOM 1003 C C . ASN A 1 123 ? 9.961 3.938 4.156 1 94.44 123 ASN A C 1
ATOM 1005 O O . ASN A 1 123 ? 9.219 3.273 3.436 1 94.44 123 ASN A O 1
ATOM 1009 N N . ASP A 1 124 ? 11.266 3.822 4.078 1 94.31 124 ASP A N 1
ATOM 1010 C CA . ASP A 1 124 ? 11.977 2.855 3.246 1 94.31 124 ASP A CA 1
ATOM 1011 C C . ASP A 1 124 ? 12.961 2.039 4.074 1 94.31 124 ASP A C 1
ATOM 1013 O O . ASP A 1 124 ? 13.875 2.596 4.691 1 94.31 124 ASP A O 1
ATOM 1017 N N . ILE A 1 125 ? 12.758 0.776 4.027 1 94.12 125 ILE A N 1
ATOM 1018 C CA . ILE A 1 125 ? 13.516 -0.136 4.879 1 94.12 125 ILE A CA 1
ATOM 1019 C C . ILE A 1 125 ? 14.992 -0.104 4.488 1 94.12 125 ILE A C 1
ATOM 1021 O O . ILE A 1 125 ? 15.859 -0.444 5.293 1 94.12 125 ILE A O 1
ATOM 1025 N N . ASP A 1 126 ? 15.297 0.272 3.264 1 94.12 126 ASP A N 1
ATOM 1026 C CA . ASP A 1 126 ? 16.672 0.332 2.791 1 94.12 126 ASP A CA 1
ATOM 1027 C C . ASP A 1 126 ? 17.484 1.367 3.574 1 94.12 126 ASP A C 1
ATOM 1029 O O . ASP A 1 126 ? 18.719 1.356 3.545 1 94.12 126 ASP A O 1
ATOM 1033 N N . TYR A 1 127 ? 16.797 2.299 4.328 1 95.94 127 TYR A N 1
ATOM 1034 C CA . TYR A 1 127 ? 17.5 3.332 5.082 1 95.94 127 TYR A CA 1
ATOM 1035 C C . TYR A 1 127 ? 17.656 2.932 6.547 1 95.94 127 TYR A C 1
ATOM 1037 O O . TYR A 1 127 ? 18.141 3.717 7.363 1 95.94 127 TYR A O 1
ATOM 1045 N N . LEU A 1 128 ? 17.266 1.725 6.863 1 94.5 128 LEU A N 1
ATOM 1046 C CA . LEU A 1 128 ? 17.266 1.256 8.242 1 94.5 128 LEU A CA 1
ATOM 1047 C C . LEU A 1 128 ? 18.688 1.213 8.797 1 94.5 128 LEU A C 1
ATOM 1049 O O . LEU A 1 128 ? 18.922 1.575 9.953 1 94.5 128 LEU A O 1
ATOM 1053 N N . GLU A 1 129 ? 19.609 0.726 7.984 1 92.88 129 GLU A N 1
ATOM 1054 C CA . GLU A 1 129 ? 20.984 0.654 8.438 1 92.88 129 GLU A CA 1
ATOM 1055 C C . GLU A 1 129 ? 21.516 2.031 8.836 1 92.88 129 GLU A C 1
ATOM 1057 O O . GLU A 1 129 ? 22.141 2.186 9.883 1 92.88 129 GLU A O 1
ATOM 1062 N N . THR A 1 130 ? 21.25 2.994 7.957 1 95.56 130 THR A N 1
ATOM 1063 C CA . THR A 1 130 ? 21.656 4.363 8.25 1 95.56 130 THR A CA 1
ATOM 1064 C C . THR A 1 130 ? 20.938 4.883 9.5 1 95.56 130 THR A C 1
ATOM 1066 O O . THR A 1 130 ? 21.547 5.547 10.336 1 95.56 130 THR A O 1
ATOM 1069 N N . TYR A 1 131 ? 19.688 4.574 9.625 1 96.06 131 TYR A N 1
ATOM 1070 C CA . TYR A 1 131 ? 18.922 4.957 10.805 1 96.06 131 TYR A CA 1
ATOM 1071 C C . TYR A 1 131 ? 19.562 4.414 12.07 1 96.06 131 TYR A C 1
ATOM 1073 O O . TYR A 1 131 ? 19.75 5.156 13.039 1 96.06 131 TYR A O 1
ATOM 1081 N N . GLU A 1 132 ? 19.906 3.143 12.031 1 94.31 132 GLU A N 1
ATOM 1082 C CA . GLU A 1 132 ? 20.484 2.498 13.203 1 94.31 132 GLU A CA 1
ATOM 1083 C C . GLU A 1 132 ? 21.844 3.104 13.547 1 94.31 132 GLU A C 1
ATOM 1085 O O . GLU A 1 132 ? 22.188 3.24 14.727 1 94.31 132 GLU A O 1
ATOM 1090 N N . LYS A 1 133 ? 22.531 3.451 12.539 1 94.31 133 LYS A N 1
ATOM 1091 C CA . LYS A 1 133 ? 23.859 4.035 12.727 1 94.31 133 LYS A CA 1
ATOM 1092 C C . LYS A 1 133 ? 23.781 5.32 13.547 1 94.31 133 LYS A C 1
ATOM 1094 O O . LYS A 1 133 ? 24.625 5.562 14.406 1 94.31 133 LYS A O 1
ATOM 1099 N N . TYR A 1 134 ? 22.766 6.094 13.359 1 94.19 134 TYR A N 1
ATOM 1100 C CA . TYR A 1 134 ? 22.766 7.426 13.945 1 94.19 134 TYR A CA 1
ATOM 1101 C C . TYR A 1 134 ? 21.781 7.496 15.117 1 94.19 134 TYR A C 1
ATOM 1103 O O . TYR A 1 134 ? 21.953 8.305 16.031 1 94.19 134 TYR A O 1
ATOM 1111 N N . PHE A 1 135 ? 20.812 6.648 15.141 1 93.12 135 PHE A N 1
ATOM 1112 C CA . PHE A 1 135 ? 19.719 6.844 16.094 1 93.12 135 PHE A CA 1
ATOM 1113 C C . PHE A 1 135 ? 19.641 5.676 17.062 1 93.12 135 PHE A C 1
ATOM 1115 O O . PHE A 1 135 ? 18.688 5.57 17.844 1 93.12 135 PHE A O 1
ATOM 1122 N N . CYS A 1 136 ? 20.609 4.816 17.078 1 86.31 136 CYS A N 1
ATOM 1123 C CA . CYS A 1 136 ? 20.609 3.693 18.016 1 86.31 136 CYS A CA 1
ATOM 1124 C C . CYS A 1 136 ? 20.828 4.176 19.438 1 86.31 136 CYS A C 1
ATOM 1126 O O . CYS A 1 136 ? 20.094 3.771 20.344 1 86.31 136 CYS A O 1
ATOM 1128 N N . GLU A 1 137 ? 21.797 4.988 19.672 1 84.56 137 GLU A N 1
ATOM 1129 C CA . GLU A 1 137 ? 22.125 5.477 21 1 84.56 137 GLU A CA 1
ATOM 1130 C C . GLU A 1 137 ? 21.266 6.691 21.375 1 84.56 137 GLU A C 1
ATOM 1132 O O . GLU A 1 137 ? 20.688 6.742 22.453 1 84.56 137 GLU A O 1
ATOM 1137 N N . ASP A 1 138 ? 21.234 7.594 20.453 1 89.19 138 ASP A N 1
ATOM 1138 C CA . ASP A 1 138 ? 20.391 8.781 20.625 1 89.19 138 ASP A CA 1
ATOM 1139 C C . ASP A 1 138 ? 19.078 8.641 19.859 1 89.19 138 ASP A C 1
ATOM 1141 O O . ASP A 1 138 ? 18.984 9.086 18.703 1 89.19 138 ASP A O 1
ATOM 1145 N N . LYS A 1 139 ? 18.094 8.148 20.5 1 93.5 139 LYS A N 1
ATOM 1146 C CA . LYS A 1 139 ? 16.812 7.879 19.844 1 93.5 139 LYS A CA 1
ATOM 1147 C C . LYS A 1 139 ? 16.047 9.172 19.594 1 93.5 139 LYS A C 1
ATOM 1149 O O . LYS A 1 139 ? 16.031 10.07 20.438 1 93.5 139 LYS A O 1
ATOM 1154 N N . PRO A 1 140 ? 15.43 9.258 18.406 1 96.69 140 PRO A N 1
ATOM 1155 C CA . PRO A 1 140 ? 14.609 10.445 18.141 1 96.69 140 PRO A CA 1
ATOM 1156 C C . PRO A 1 140 ? 13.461 10.609 19.125 1 96.69 140 PRO A C 1
ATOM 1158 O O . PRO A 1 140 ? 13.078 9.641 19.797 1 96.69 140 PRO A O 1
ATOM 1161 N N . LYS A 1 141 ? 13 11.805 19.234 1 97.19 141 LYS A N 1
ATOM 1162 C CA . LYS A 1 141 ? 11.828 12.047 20.078 1 97.19 141 LYS A CA 1
ATOM 1163 C C . LYS A 1 141 ? 10.648 11.172 19.641 1 97.19 141 LYS A C 1
ATOM 1165 O O . LYS A 1 141 ? 9.953 10.594 20.469 1 97.19 141 LYS A O 1
ATOM 1170 N N . TYR A 1 142 ? 10.406 11.102 18.375 1 98.06 142 TYR A N 1
ATOM 1171 C CA . TYR A 1 142 ? 9.422 10.234 17.734 1 98.06 142 TYR A CA 1
ATOM 1172 C C . TYR A 1 142 ? 9.969 9.648 16.438 1 98.06 142 TYR A C 1
ATOM 1174 O O . TYR A 1 142 ? 10.695 10.328 15.703 1 98.06 142 TYR A O 1
ATOM 1182 N N . THR A 1 143 ? 9.633 8.406 16.156 1 98.31 143 THR A N 1
ATOM 1183 C CA . THR A 1 143 ? 9.984 7.773 14.883 1 98.31 143 THR A CA 1
ATOM 1184 C C . THR A 1 143 ? 8.734 7.277 14.164 1 98.31 143 THR A C 1
ATOM 1186 O O . THR A 1 143 ? 8.07 6.348 14.633 1 98.31 143 THR A O 1
ATOM 1189 N N . LEU A 1 144 ? 8.414 7.926 13.078 1 98.56 144 LEU A N 1
ATOM 1190 C CA . LEU A 1 144 ? 7.297 7.477 12.258 1 98.56 144 LEU A CA 1
ATOM 1191 C C . LEU A 1 144 ? 7.715 6.316 11.359 1 98.56 144 LEU A C 1
ATOM 1193 O O . LEU A 1 144 ? 8.648 6.441 10.57 1 98.56 144 LEU A O 1
ATOM 1197 N N . ILE A 1 145 ? 6.98 5.199 11.477 1 97.88 145 ILE A N 1
ATOM 1198 C CA . ILE A 1 145 ? 7.312 4.016 10.688 1 97.88 145 ILE A CA 1
ATOM 1199 C C . ILE A 1 145 ? 6.047 3.441 10.062 1 97.88 145 ILE A C 1
ATOM 1201 O O . ILE A 1 145 ? 4.945 3.643 10.578 1 97.88 145 ILE A O 1
ATOM 1205 N N . LYS A 1 146 ? 6.203 2.697 8.984 1 95.75 146 LYS A N 1
ATOM 1206 C CA . LYS A 1 146 ? 5.09 1.986 8.367 1 95.75 146 LYS A CA 1
ATOM 1207 C C . LYS A 1 146 ? 4.605 0.842 9.258 1 95.75 146 LYS A C 1
ATOM 1209 O O . LYS A 1 146 ? 5.379 0.285 10.039 1 95.75 146 LYS A O 1
ATOM 1214 N N . ASP A 1 147 ? 3.338 0.567 9.086 1 94.25 147 ASP A N 1
ATOM 1215 C CA . ASP A 1 147 ? 2.771 -0.584 9.773 1 94.25 147 ASP A CA 1
ATOM 1216 C C . ASP A 1 147 ? 3.156 -1.889 9.086 1 94.25 147 ASP A C 1
ATOM 1218 O O . ASP A 1 147 ? 2.295 -2.594 8.555 1 94.25 147 ASP A O 1
ATOM 1222 N N . GLU A 1 148 ? 4.41 -2.176 9.039 1 93.56 148 GLU A N 1
ATOM 1223 C CA . GLU A 1 148 ? 4.977 -3.379 8.438 1 93.56 148 GLU A CA 1
ATOM 1224 C C . GLU A 1 148 ? 5.914 -4.094 9.398 1 93.56 148 GLU A C 1
ATOM 1226 O O . GLU A 1 148 ? 6.66 -3.451 10.141 1 93.56 148 GLU A O 1
ATOM 1231 N N . SER A 1 149 ? 5.906 -5.34 9.344 1 92.62 149 SER A N 1
ATOM 1232 C CA . SER A 1 149 ? 6.672 -6.172 10.266 1 92.62 149 SER A CA 1
ATOM 1233 C C . SER A 1 149 ? 8.164 -5.859 10.188 1 92.62 149 SER A C 1
ATOM 1235 O O . SER A 1 149 ? 8.859 -5.859 11.211 1 92.62 149 SER A O 1
ATOM 1237 N N . SER A 1 150 ? 8.625 -5.578 9 1 93 150 SER A N 1
ATOM 1238 C CA . SER A 1 150 ? 10.047 -5.328 8.797 1 93 150 SER A CA 1
ATOM 1239 C C . SER A 1 150 ? 10.516 -4.121 9.602 1 93 150 SER A C 1
ATOM 1241 O O . SER A 1 150 ? 11.617 -4.125 10.156 1 93 150 SER A O 1
ATOM 1243 N N . PHE A 1 151 ? 9.711 -3.076 9.719 1 94.31 151 PHE A N 1
ATOM 1244 C CA . PHE A 1 151 ? 10.039 -1.895 10.508 1 94.31 151 PHE A CA 1
ATOM 1245 C C . PHE A 1 151 ? 9.883 -2.178 11.992 1 94.31 151 PHE A C 1
ATOM 1247 O O . PHE A 1 151 ? 10.742 -1.817 12.797 1 94.31 151 PHE A O 1
ATOM 1254 N N . ARG A 1 152 ? 8.828 -2.859 12.328 1 92.38 152 ARG A N 1
ATOM 1255 C CA . ARG A 1 152 ? 8.477 -3.1 13.727 1 92.38 152 ARG A CA 1
ATOM 1256 C C . ARG A 1 152 ? 9.547 -3.926 14.43 1 92.38 152 ARG A C 1
ATOM 1258 O O . ARG A 1 152 ? 9.82 -3.721 15.609 1 92.38 152 ARG A O 1
ATOM 1265 N N . ARG A 1 153 ? 10.148 -4.832 13.734 1 91 153 ARG A N 1
ATOM 1266 C CA . ARG A 1 153 ? 11.172 -5.703 14.312 1 91 153 ARG A CA 1
ATOM 1267 C C . ARG A 1 153 ? 12.422 -4.914 14.688 1 91 153 ARG A C 1
ATOM 1269 O O . ARG A 1 153 ? 13.086 -5.23 15.68 1 91 153 ARG A O 1
ATOM 1276 N N . LYS A 1 154 ? 12.641 -3.887 13.898 1 90 154 LYS A N 1
ATOM 1277 C CA . LYS A 1 154 ? 13.945 -3.229 14.008 1 90 154 LYS A CA 1
ATOM 1278 C C . LYS A 1 154 ? 13.836 -1.937 14.812 1 90 154 LYS A C 1
ATOM 1280 O O . LYS A 1 154 ? 14.812 -1.513 15.438 1 90 154 LYS A O 1
ATOM 1285 N N . ILE A 1 155 ? 12.711 -1.29 14.719 1 93.94 155 ILE A N 1
ATOM 1286 C CA . ILE A 1 155 ? 12.492 -0.041 15.438 1 93.94 155 ILE A CA 1
ATOM 1287 C C . ILE A 1 155 ? 11.484 -0.262 16.562 1 93.94 155 ILE A C 1
ATOM 1289 O O . ILE A 1 155 ? 10.289 -0.461 16.312 1 93.94 155 ILE A O 1
ATOM 1293 N N . LYS A 1 156 ? 11.93 -0.123 17.828 1 90.31 156 LYS A N 1
ATOM 1294 C CA . LYS A 1 156 ? 11.078 -0.553 18.938 1 90.31 156 LYS A CA 1
ATOM 1295 C C . LYS A 1 156 ? 10.711 0.625 19.828 1 90.31 156 LYS A C 1
ATOM 1297 O O . LYS A 1 156 ? 9.711 0.576 20.547 1 90.31 156 LYS A O 1
ATOM 1302 N N . ASP A 1 157 ? 11.562 1.632 19.719 1 90.44 157 ASP A N 1
ATOM 1303 C CA . ASP A 1 157 ? 11.352 2.723 20.656 1 90.44 157 ASP A CA 1
ATOM 1304 C C . ASP A 1 157 ? 10.742 3.941 19.969 1 90.44 157 ASP A C 1
ATOM 1306 O O . ASP A 1 157 ? 11.008 4.184 18.781 1 90.44 157 ASP A O 1
ATOM 1310 N N . SER A 1 158 ? 9.938 4.668 20.719 1 94.12 158 SER A N 1
ATOM 1311 C CA . SER A 1 158 ? 9.383 5.961 20.328 1 94.12 158 SER A CA 1
ATOM 1312 C C . SER A 1 158 ? 8.727 5.883 18.953 1 94.12 158 SER A C 1
ATOM 1314 O O . SER A 1 158 ? 8.852 6.809 18.141 1 94.12 158 SER A O 1
ATOM 1316 N N . ARG A 1 159 ? 8.125 4.75 18.656 1 96.56 159 ARG A N 1
ATOM 1317 C CA . ARG A 1 159 ? 7.621 4.543 17.297 1 96.56 159 ARG A CA 1
ATOM 1318 C C . ARG A 1 159 ? 6.172 5.004 17.172 1 96.56 159 ARG A C 1
ATOM 1320 O O . ARG A 1 159 ? 5.379 4.824 18.094 1 96.56 159 ARG A O 1
ATOM 1327 N N . VAL A 1 160 ? 5.895 5.641 16.141 1 98.38 160 VAL A N 1
ATOM 1328 C CA . VAL A 1 160 ? 4.586 6.125 15.719 1 98.38 160 VAL A CA 1
ATOM 1329 C C . VAL A 1 160 ? 4.168 5.438 14.414 1 98.38 160 VAL A C 1
ATOM 1331 O O . VAL A 1 160 ? 4.914 5.453 13.43 1 98.38 160 VAL A O 1
ATOM 1334 N N . ILE A 1 161 ? 3.014 4.781 14.414 1 97.75 161 ILE A N 1
ATOM 1335 C CA . ILE A 1 161 ? 2.547 4.109 13.203 1 97.75 161 ILE A CA 1
ATOM 1336 C C . ILE A 1 161 ? 2.109 5.152 12.172 1 97.75 161 ILE A C 1
ATOM 1338 O O . ILE A 1 161 ? 1.312 6.043 12.484 1 97.75 161 ILE A O 1
ATOM 1342 N N . SER A 1 162 ? 2.688 5.082 10.992 1 97.56 162 SER A N 1
ATOM 1343 C CA . SER A 1 162 ? 2.387 6.051 9.945 1 97.56 162 SER A CA 1
ATOM 1344 C C . SER A 1 162 ? 2.057 5.359 8.625 1 97.56 162 SER A C 1
ATOM 1346 O O . SER A 1 162 ? 2.947 4.832 7.957 1 97.56 162 SER A O 1
ATOM 1348 N N . ASP A 1 163 ? 0.81 5.355 8.211 1 95.06 163 ASP A N 1
ATOM 1349 C CA . ASP A 1 163 ? 0.363 4.75 6.961 1 95.06 163 ASP A CA 1
ATOM 1350 C C . ASP A 1 163 ? -0.661 5.637 6.258 1 95.06 163 ASP A C 1
ATOM 1352 O O . ASP A 1 163 ? -1.323 6.457 6.895 1 95.06 163 ASP A O 1
ATOM 1356 N N . ASP A 1 164 ? -0.663 5.504 4.996 1 95.81 164 ASP A N 1
ATOM 1357 C CA . ASP A 1 164 ? -1.736 6.148 4.242 1 95.81 164 ASP A CA 1
ATOM 1358 C C . ASP A 1 164 ? -3.039 5.363 4.367 1 95.81 164 ASP A C 1
ATOM 1360 O O . ASP A 1 164 ? -3.205 4.32 3.73 1 95.81 164 ASP A O 1
ATOM 1364 N N . LYS A 1 165 ? -3.92 5.867 5.137 1 96.19 165 LYS A N 1
ATOM 1365 C CA . LYS A 1 165 ? -5.176 5.172 5.418 1 96.19 165 LYS A CA 1
ATOM 1366 C C . LYS A 1 165 ? -6.27 5.602 4.445 1 96.19 165 LYS A C 1
ATOM 1368 O O . LYS A 1 165 ? -7.355 5.012 4.43 1 96.19 165 LYS A O 1
ATOM 1373 N N . PHE A 1 166 ? -6.004 6.621 3.66 1 96.69 166 PHE A N 1
ATOM 1374 C CA . PHE A 1 166 ? -6.98 7.137 2.705 1 96.69 166 PHE A CA 1
ATOM 1375 C C . PHE A 1 166 ? -6.871 6.402 1.374 1 96.69 166 PHE A C 1
ATOM 1377 O O . PHE A 1 166 ? -5.848 6.496 0.69 1 96.69 166 PHE A O 1
ATOM 1384 N N . ASN A 1 167 ? -7.898 5.641 1.012 1 94.38 167 ASN A N 1
ATOM 1385 C CA . ASN A 1 167 ? -7.922 4.945 -0.271 1 94.38 167 ASN A CA 1
ATOM 1386 C C . ASN A 1 167 ? -8.25 5.895 -1.419 1 94.38 167 ASN A C 1
ATOM 1388 O O . ASN A 1 167 ? -9.391 5.973 -1.861 1 94.38 167 ASN A O 1
ATOM 1392 N N . LYS A 1 168 ? -7.258 6.492 -1.91 1 93.62 168 LYS A N 1
ATOM 1393 C CA . LYS A 1 168 ? -7.445 7.465 -2.98 1 93.62 168 LYS A CA 1
ATOM 1394 C C . LYS A 1 168 ? -7.879 6.781 -4.273 1 93.62 168 LYS A C 1
ATOM 1396 O O . LYS A 1 168 ? -7.301 5.766 -4.672 1 93.62 168 LYS A O 1
ATOM 1401 N N . ARG A 1 169 ? -8.891 7.348 -4.914 1 93.25 169 ARG A N 1
ATOM 1402 C CA . ARG A 1 169 ? -9.367 6.863 -6.207 1 93.25 169 ARG A CA 1
ATOM 1403 C C . ARG A 1 169 ? -8.844 7.738 -7.344 1 93.25 169 ARG A C 1
ATOM 1405 O O . ARG A 1 169 ? -8.523 8.906 -7.137 1 93.25 169 ARG A O 1
ATOM 1412 N N . ALA A 1 170 ? -8.719 7.102 -8.578 1 87.5 170 ALA A N 1
ATOM 1413 C CA . ALA A 1 170 ? -8.234 7.859 -9.727 1 87.5 170 ALA A CA 1
ATOM 1414 C C . ALA A 1 170 ? -9.18 9.016 -10.055 1 87.5 170 ALA A C 1
ATOM 1416 O O . ALA A 1 170 ? -8.727 10.117 -10.375 1 87.5 170 ALA A O 1
ATOM 1417 N N . ARG A 1 171 ? -10.555 8.703 -10.07 1 91.44 171 ARG A N 1
ATOM 1418 C CA . ARG A 1 171 ? -11.562 9.727 -10.305 1 91.44 171 ARG A CA 1
ATOM 1419 C C . ARG A 1 171 ? -12.516 9.844 -9.117 1 91.44 171 ARG A C 1
ATOM 1421 O O . ARG A 1 171 ? -12.852 8.844 -8.484 1 91.44 171 ARG A O 1
ATOM 1428 N N . ASN A 1 172 ? -12.977 11.125 -8.867 1 94.38 172 ASN A N 1
ATOM 1429 C CA . ASN A 1 172 ? -13.898 11.352 -7.754 1 94.38 172 ASN A CA 1
ATOM 1430 C C . ASN A 1 172 ? -15.141 10.477 -7.879 1 94.38 172 ASN A C 1
ATOM 1432 O O . ASN A 1 172 ? -15.68 10.016 -6.871 1 94.38 172 ASN A O 1
ATOM 1436 N N . ILE A 1 173 ? -15.633 10.289 -9.094 1 95.69 173 ILE A N 1
ATOM 1437 C CA . ILE A 1 173 ? -16.859 9.539 -9.32 1 95.69 173 ILE A CA 1
ATOM 1438 C C . ILE A 1 173 ? -16.688 8.094 -8.859 1 95.69 173 ILE A C 1
ATOM 1440 O O . ILE A 1 173 ? -17.656 7.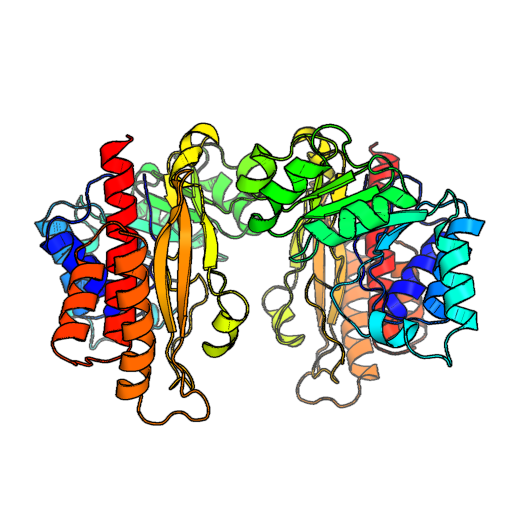41 -8.531 1 95.69 173 ILE A O 1
ATOM 1444 N N . ASP A 1 174 ? -15.453 7.598 -8.75 1 94.94 174 ASP A N 1
ATOM 1445 C CA . ASP A 1 174 ? -15.156 6.211 -8.391 1 94.94 174 ASP A CA 1
ATOM 1446 C C . ASP A 1 174 ? -15.461 5.949 -6.922 1 94.94 174 ASP A C 1
ATOM 1448 O O . ASP A 1 174 ? -15.578 4.793 -6.504 1 94.94 174 ASP A O 1
ATOM 1452 N N . TYR A 1 175 ? -15.617 7.023 -6.148 1 97 175 TYR A N 1
ATOM 1453 C CA . TYR A 1 175 ? -15.953 6.852 -4.742 1 97 175 TYR A CA 1
ATOM 1454 C C . TYR A 1 175 ? -17.375 6.355 -4.574 1 97 175 TYR A C 1
ATOM 1456 O O . TYR A 1 175 ? -17.766 5.895 -3.498 1 97 175 TYR A O 1
ATOM 1464 N N . LEU A 1 176 ? -18.141 6.422 -5.672 1 96.06 176 LEU A N 1
ATOM 1465 C CA . LEU A 1 176 ? -19.516 5.926 -5.629 1 96.06 176 LEU A CA 1
ATOM 1466 C C . LEU A 1 176 ? -19.531 4.406 -5.516 1 96.06 176 LEU A C 1
ATOM 1468 O O . LEU A 1 176 ? -20.531 3.826 -5.07 1 96.06 176 LEU A O 1
ATOM 1472 N N . LYS A 1 177 ? -18.469 3.758 -5.883 1 92.44 177 LYS A N 1
ATOM 1473 C CA . LYS A 1 177 ? -18.375 2.301 -5.824 1 92.44 177 LYS A CA 1
ATOM 1474 C C . LYS A 1 177 ? -18.406 1.806 -4.379 1 92.44 177 LYS A C 1
ATOM 1476 O O . LYS A 1 177 ? -18.906 0.72 -4.098 1 92.44 177 LYS A O 1
ATOM 1481 N N . LYS A 1 178 ? -17.812 2.605 -3.529 1 94.38 178 LYS A N 1
ATOM 1482 C CA . LYS A 1 178 ? -17.812 2.354 -2.092 1 94.38 178 LYS A CA 1
ATOM 1483 C C . LYS A 1 178 ? -17.844 3.66 -1.305 1 94.38 178 LYS A C 1
ATOM 1485 O O . LYS A 1 178 ? -16.797 4.219 -0.967 1 94.38 178 LYS A O 1
ATOM 1490 N N . GLU A 1 179 ? -18.969 4.074 -0.915 1 97.12 179 GLU A N 1
ATOM 1491 C CA . GLU A 1 179 ? -19.188 5.398 -0.346 1 97.12 179 GLU A CA 1
ATOM 1492 C C . GLU A 1 179 ? -18.797 5.441 1.127 1 97.12 179 GLU A C 1
ATOM 1494 O O . GLU A 1 179 ? -18.562 6.52 1.686 1 97.12 179 GLU A O 1
ATOM 1499 N N . ASP A 1 180 ? -18.812 4.328 1.787 1 96.94 180 ASP A N 1
ATOM 1500 C CA . ASP A 1 180 ? -18.469 4.211 3.199 1 96.94 180 ASP A CA 1
ATOM 1501 C C . ASP A 1 180 ? -17.375 3.168 3.41 1 96.94 180 ASP A C 1
ATOM 1503 O O . ASP A 1 180 ? -17.547 2.002 3.049 1 96.94 180 ASP A O 1
ATOM 1507 N N . GLU A 1 181 ? -16.281 3.641 4.027 1 95.88 181 GLU A N 1
ATOM 1508 C CA . GLU A 1 181 ? -15.133 2.758 4.129 1 95.88 181 GLU A CA 1
ATOM 1509 C C . GLU A 1 181 ? -14.508 2.83 5.52 1 95.88 181 GLU A C 1
ATOM 1511 O O . GLU A 1 181 ? -14.562 3.871 6.18 1 95.88 181 GLU A O 1
ATOM 1516 N N . PHE A 1 182 ? -13.914 1.684 5.926 1 96.12 182 PHE A N 1
ATOM 1517 C CA . PHE A 1 182 ? -13.047 1.687 7.098 1 96.12 182 PHE A CA 1
ATOM 1518 C C . PHE A 1 182 ? -11.828 2.57 6.863 1 96.12 182 PHE A C 1
ATOM 1520 O O . PHE A 1 182 ? -11.242 2.555 5.777 1 96.12 182 PHE A O 1
ATOM 1527 N N . PHE A 1 183 ? -11.516 3.398 7.832 1 97.56 183 PHE A N 1
ATOM 1528 C CA . PHE A 1 183 ? -10.344 4.258 7.711 1 97.56 183 PHE A CA 1
ATOM 1529 C C . PHE A 1 183 ? -9.211 3.758 8.594 1 97.56 183 PHE A C 1
ATOM 1531 O O . PHE A 1 183 ? -8.125 3.434 8.102 1 97.56 183 PHE A O 1
ATOM 1538 N N . SER A 1 184 ? -9.508 3.615 9.898 1 96.88 184 SER A N 1
ATOM 1539 C CA . SER A 1 184 ? -8.461 3.195 10.82 1 96.88 184 SER A CA 1
ATOM 1540 C C . SER A 1 184 ? -9.031 2.891 12.203 1 96.88 184 SER A C 1
ATOM 1542 O O . SER A 1 184 ? -10.133 3.33 12.531 1 96.88 184 SER A O 1
ATOM 1544 N N . ASP A 1 185 ? -8.281 2.146 12.969 1 97.06 185 ASP A N 1
ATOM 1545 C CA . ASP A 1 185 ? -8.578 1.959 14.391 1 97.06 185 ASP A CA 1
ATOM 1546 C C . ASP A 1 185 ? -7.336 2.205 15.242 1 97.06 185 ASP A C 1
ATOM 1548 O O . ASP A 1 185 ? -7.27 1.762 16.391 1 97.06 185 ASP A O 1
ATOM 1552 N N . ASP A 1 186 ? -6.387 2.869 14.672 1 97.25 186 ASP A N 1
ATOM 1553 C CA . ASP A 1 186 ? -5.121 3.123 15.352 1 97.25 186 ASP A CA 1
ATOM 1554 C C . ASP A 1 186 ? -5.336 3.922 16.641 1 97.25 186 ASP A C 1
ATOM 1556 O O . ASP A 1 186 ? -4.652 3.695 17.641 1 97.25 186 ASP A O 1
ATOM 1560 N N . HIS A 1 187 ? -6.277 4.832 16.578 1 97.81 187 HIS A N 1
ATOM 1561 C CA . HIS A 1 187 ? -6.527 5.699 17.719 1 97.81 187 HIS A CA 1
ATOM 1562 C C . HIS A 1 187 ? -6.977 4.891 18.938 1 97.81 187 HIS A C 1
ATOM 1564 O O . HIS A 1 187 ? -6.828 5.34 20.078 1 97.81 187 HIS A O 1
ATOM 1570 N N . ILE A 1 188 ? -7.469 3.715 18.656 1 97.12 188 ILE A N 1
ATOM 1571 C CA . ILE A 1 188 ? -7.957 2.85 19.719 1 97.12 188 ILE A CA 1
ATOM 1572 C C . ILE A 1 188 ? -6.816 1.988 20.25 1 97.12 188 ILE A C 1
ATOM 1574 O O . ILE A 1 188 ? -6.684 1.8 21.469 1 97.12 188 ILE A O 1
ATOM 1578 N N . TYR A 1 189 ? -5.859 1.538 19.344 1 96.69 189 TYR A N 1
ATOM 1579 C CA . TYR A 1 189 ? -5.07 0.369 19.719 1 96.69 189 TYR A CA 1
ATOM 1580 C C . TYR A 1 189 ? -3.58 0.685 19.672 1 96.69 189 TYR A C 1
ATOM 1582 O O . TYR A 1 189 ? -2.748 -0.176 19.969 1 96.69 189 TYR A O 1
ATOM 1590 N N . PHE A 1 190 ? -3.18 1.904 19.328 1 96.31 190 PHE A N 1
ATOM 1591 C CA . PHE A 1 190 ? -1.763 2.166 19.109 1 96.31 190 PHE A CA 1
ATOM 1592 C C . PHE A 1 190 ? -0.95 1.835 20.359 1 96.31 190 PHE A C 1
ATOM 1594 O O . PHE A 1 190 ? 0.148 1.283 20.266 1 96.31 190 PHE A O 1
ATOM 1601 N N . LYS A 1 191 ? -1.48 2.098 21.516 1 95.88 191 LYS A N 1
ATOM 1602 C CA . LYS A 1 191 ? -0.744 1.797 22.75 1 95.88 191 LYS A CA 1
ATOM 1603 C C . LYS A 1 191 ? -0.604 0.291 22.953 1 95.88 191 LYS A C 1
ATOM 1605 O O . LYS A 1 191 ? 0.488 -0.203 23.234 1 95.88 191 LYS A O 1
ATOM 1610 N N . ASP A 1 192 ? -1.741 -0.399 22.719 1 94.25 192 ASP A N 1
ATOM 1611 C CA . ASP A 1 192 ? -1.739 -1.853 22.844 1 94.25 192 ASP A CA 1
ATOM 1612 C C . ASP A 1 192 ? -0.754 -2.492 21.875 1 94.25 192 ASP A C 1
ATOM 1614 O O . ASP A 1 192 ? -0.169 -3.535 22.172 1 94.25 192 ASP A O 1
ATOM 1618 N N . ASP A 1 193 ? -0.556 -1.842 20.766 1 93 193 ASP A N 1
ATOM 1619 C CA . ASP A 1 193 ? 0.319 -2.369 19.719 1 93 193 ASP A CA 1
ATOM 1620 C C . ASP A 1 193 ? 1.768 -1.941 19.953 1 93 193 ASP A C 1
ATOM 1622 O O . ASP A 1 193 ? 2.646 -2.246 19.141 1 93 193 ASP A O 1
ATOM 1626 N N . GLY A 1 194 ? 2.023 -1.213 21 1 93.75 194 GLY A N 1
ATOM 1627 C CA . GLY A 1 194 ? 3.379 -0.857 21.375 1 93.75 194 GLY A CA 1
ATOM 1628 C C . GLY A 1 194 ? 3.844 0.458 20.781 1 93.75 194 GLY A C 1
ATOM 1629 O O . GLY A 1 194 ? 5.043 0.74 20.75 1 93.75 194 GLY A O 1
ATOM 1630 N N . TYR A 1 195 ? 2.939 1.244 20.266 1 96.88 195 TYR A N 1
ATOM 1631 C CA . TYR A 1 195 ? 3.273 2.545 19.688 1 96.88 195 TYR A CA 1
ATOM 1632 C C . TYR A 1 195 ? 2.963 3.666 20.672 1 96.88 195 TYR A C 1
ATOM 1634 O O . TYR A 1 195 ? 2.182 3.482 21.609 1 96.88 195 TYR A O 1
ATOM 1642 N N . ILE A 1 196 ? 3.627 4.789 20.5 1 97.44 196 ILE A N 1
ATOM 1643 C CA . ILE A 1 196 ? 3.354 5.926 21.375 1 97.44 196 ILE A CA 1
ATOM 1644 C C . ILE A 1 196 ? 2.445 6.922 20.656 1 97.44 196 ILE A C 1
ATOM 1646 O O . ILE A 1 196 ? 2.023 7.922 21.234 1 97.44 196 ILE A O 1
ATOM 1650 N N . GLY A 1 197 ? 2.125 6.629 19.375 1 98 197 GLY A N 1
ATOM 1651 C CA . GLY A 1 197 ? 1.227 7.469 18.609 1 98 197 GLY A CA 1
ATOM 1652 C C . GLY A 1 197 ? 0.908 6.898 17.234 1 98 197 GLY A C 1
ATOM 1653 O O . GLY A 1 197 ? 1.327 5.785 16.906 1 98 197 GLY A O 1
ATOM 1654 N N . PHE A 1 198 ? 0.101 7.578 16.469 1 98.5 198 PHE A N 1
ATOM 1655 C CA . PHE A 1 198 ? -0.277 7.184 15.109 1 98.5 198 PHE A CA 1
ATOM 1656 C C . PHE A 1 198 ? -0.377 8.406 14.195 1 98.5 198 PHE A C 1
ATOM 1658 O O . PHE A 1 198 ? -0.582 9.523 14.672 1 98.5 198 PHE A O 1
ATOM 1665 N N . SER A 1 199 ? -0.125 8.133 12.953 1 98.56 199 SER A N 1
ATOM 1666 C CA . SER A 1 199 ? -0.076 9.18 11.938 1 98.56 199 SER A CA 1
ATOM 1667 C C . SER A 1 199 ? -0.833 8.766 10.68 1 98.56 199 SER A C 1
ATOM 1669 O O . SER A 1 199 ? -0.875 7.582 10.336 1 98.56 199 SER A O 1
ATOM 1671 N N . ASP A 1 200 ? -1.442 9.609 10.07 1 98.25 200 ASP A N 1
ATOM 1672 C CA . ASP A 1 200 ? -2.102 9.406 8.789 1 98.25 200 ASP A CA 1
ATOM 1673 C C . ASP A 1 200 ? -2.01 10.664 7.922 1 98.25 200 ASP A C 1
ATOM 1675 O O . ASP A 1 200 ? -1.369 11.641 8.305 1 98.25 200 ASP A O 1
ATOM 1679 N N . PHE A 1 201 ? -2.65 10.633 6.785 1 98 201 PHE A N 1
ATOM 1680 C CA . PHE A 1 201 ? -2.564 11.75 5.848 1 98 201 PHE A CA 1
ATOM 1681 C C . PHE A 1 201 ? -3.934 12.383 5.633 1 98 201 PHE A C 1
ATOM 1683 O O . PHE A 1 201 ? -4.203 12.945 4.574 1 98 201 PHE A O 1
ATOM 1690 N N . SER A 1 202 ? -4.773 12.148 6.637 1 97.44 202 SER A N 1
ATOM 1691 C CA . SER A 1 202 ? -6.129 12.688 6.586 1 97.44 202 SER A CA 1
ATOM 1692 C C . SER A 1 202 ? -6.797 12.383 5.25 1 97.44 202 SER A C 1
ATOM 1694 O O . SER A 1 202 ? -6.738 11.25 4.766 1 97.44 202 SER A O 1
ATOM 1696 N N . VAL A 1 203 ? -7.555 13.312 4.633 1 95.69 203 VAL A N 1
ATOM 1697 C CA . VAL A 1 203 ? -8.328 13.094 3.416 1 95.69 203 VAL A CA 1
ATOM 1698 C C . VAL A 1 203 ? -7.465 13.398 2.193 1 95.69 203 VAL A C 1
ATOM 1700 O O . VAL A 1 203 ? -7.957 13.398 1.062 1 95.69 203 VAL A O 1
ATOM 1703 N N . VAL A 1 204 ? -6.203 13.664 2.395 1 91.88 204 VAL A N 1
ATOM 1704 C CA . VAL A 1 204 ? -5.324 14.094 1.312 1 91.88 204 VAL A CA 1
ATOM 1705 C C . VAL A 1 204 ? -4.602 12.891 0.721 1 91.88 204 VAL A C 1
ATOM 1707 O O . VAL A 1 204 ? -4.441 12.789 -0.498 1 91.88 204 VAL A O 1
ATOM 1710 N N . GLY A 1 205 ? -4.203 11.945 1.571 1 93.69 205 GLY A N 1
ATOM 1711 C CA . GLY A 1 205 ? -3.408 10.82 1.103 1 93.69 205 GLY A CA 1
ATOM 1712 C C . GLY A 1 205 ? -1.924 11.125 1.029 1 93.69 205 GLY A C 1
ATOM 1713 O O . GLY A 1 205 ? -1.521 12.289 1.102 1 93.69 205 GLY A O 1
ATOM 1714 N N . SER A 1 206 ? -1.117 10.141 0.806 1 93.25 206 SER A N 1
ATOM 1715 C CA . SER A 1 206 ? 0.334 10.273 0.876 1 93.25 206 SER A CA 1
ATOM 1716 C C . SER A 1 206 ? 0.906 10.789 -0.442 1 93.25 206 SER A C 1
ATOM 1718 O O . SER A 1 206 ? 2.002 11.352 -0.473 1 93.25 206 SER A O 1
ATOM 1720 N N . GLU A 1 207 ? 0.231 10.578 -1.508 1 89.56 207 GLU A N 1
ATOM 1721 C CA . GLU A 1 207 ? 0.729 10.992 -2.816 1 89.56 207 GLU A CA 1
ATOM 1722 C C . GLU A 1 207 ? 0.699 12.508 -2.965 1 89.56 207 GLU A C 1
ATOM 1724 O O . GLU A 1 207 ? -0.279 13.156 -2.586 1 89.56 207 GLU A O 1
ATOM 1729 N N . TYR A 1 208 ? 1.805 13.016 -3.51 1 90.06 208 TYR A N 1
ATOM 1730 C CA . TYR A 1 208 ? 1.879 14.453 -3.742 1 90.06 208 TYR A CA 1
ATOM 1731 C C . TYR A 1 208 ? 1.621 14.781 -5.207 1 90.06 208 TYR A C 1
ATOM 1733 O O . TYR A 1 208 ? 2.211 14.172 -6.102 1 90.06 208 TYR A O 1
ATOM 1741 N N . LYS A 1 209 ? 0.731 15.609 -5.457 1 84.31 209 LYS A N 1
ATOM 1742 C CA . LYS A 1 209 ? 0.462 16.172 -6.777 1 84.31 209 LYS A CA 1
ATOM 1743 C C . LYS A 1 209 ? 0.541 17.703 -6.75 1 84.31 209 LYS A C 1
ATOM 1745 O O . LYS A 1 209 ? -0.112 18.344 -5.93 1 84.31 209 LYS A O 1
ATOM 1750 N N . ASP A 1 210 ? 1.284 18.281 -7.656 1 80.56 210 ASP A N 1
ATOM 1751 C CA . ASP A 1 210 ? 1.502 19.719 -7.656 1 80.56 210 ASP A CA 1
ATOM 1752 C C . ASP A 1 210 ? 0.243 20.469 -8.094 1 80.56 210 ASP A C 1
ATOM 1754 O O . ASP A 1 210 ? -0.083 21.516 -7.539 1 80.56 210 ASP A O 1
ATOM 1758 N N . THR A 1 211 ? -0.323 19.906 -9.211 1 77.94 211 THR A N 1
ATOM 1759 C CA . THR A 1 211 ? -1.45 20.641 -9.773 1 77.94 211 THR A CA 1
ATOM 1760 C C . THR A 1 211 ? -2.75 19.859 -9.586 1 77.94 211 THR A C 1
ATOM 1762 O O . THR A 1 211 ? -2.746 18.641 -9.547 1 77.94 211 THR A O 1
ATOM 1765 N N . GLY A 1 212 ? -3.697 20.672 -9.156 1 70.44 212 GLY A N 1
ATOM 1766 C CA . GLY A 1 212 ? -5.035 20.094 -9.18 1 70.44 212 GLY A CA 1
ATOM 1767 C C . GLY A 1 212 ? -5.727 20.266 -10.516 1 70.44 212 GLY A C 1
ATOM 1768 O O . GLY A 1 212 ? -5.273 21.031 -11.375 1 70.44 212 GLY A O 1
ATOM 1769 N N . PHE A 1 213 ? -6.609 19.328 -10.906 1 74.38 213 PHE A N 1
ATOM 1770 C CA . PHE A 1 213 ? -7.395 19.438 -12.133 1 74.38 213 PHE A CA 1
ATOM 1771 C C . PHE A 1 213 ? -8.875 19.625 -11.805 1 74.38 213 PHE A C 1
ATOM 1773 O O . PHE A 1 213 ? -9.32 19.297 -10.711 1 74.38 213 PHE A O 1
ATOM 1780 N N . ALA A 1 214 ? -9.523 20.375 -12.727 1 79.88 214 ALA A N 1
ATOM 1781 C CA . ALA A 1 214 ? -10.977 20.484 -12.578 1 79.88 214 ALA A CA 1
ATOM 1782 C C . ALA A 1 214 ? -11.641 19.125 -12.641 1 79.88 214 ALA A C 1
ATOM 1784 O O . ALA A 1 214 ? -11.516 18.406 -13.641 1 79.88 214 ALA A O 1
ATOM 1785 N N . PRO A 1 215 ? -12.289 18.812 -11.562 1 85.81 215 PRO A N 1
ATOM 1786 C CA . PRO A 1 215 ? -12.836 17.453 -11.539 1 85.81 215 PRO A CA 1
ATOM 1787 C C . PRO A 1 215 ? -14.195 17.344 -12.227 1 85.81 215 PRO A C 1
ATOM 1789 O O . PRO A 1 215 ? -14.953 18.328 -12.258 1 85.81 215 PRO A O 1
ATOM 1792 N N . PHE A 1 216 ? -14.492 16.266 -12.789 1 93.12 216 PHE A N 1
ATOM 1793 C CA . PHE A 1 216 ? -15.805 15.969 -13.352 1 93.12 216 PHE A CA 1
ATOM 1794 C C . PHE A 1 216 ? -16.844 15.859 -12.242 1 93.12 216 PHE A C 1
ATOM 1796 O O . PHE A 1 216 ? -18 16.25 -12.438 1 93.12 216 PHE A O 1
ATOM 1803 N N . ALA A 1 217 ? -16.438 15.414 -11.102 1 96.81 217 ALA A N 1
ATOM 1804 C CA . ALA A 1 217 ? -17.297 15.234 -9.938 1 96.81 217 ALA A CA 1
ATOM 1805 C C . ALA A 1 217 ? -16.672 15.852 -8.688 1 96.81 217 ALA A C 1
ATOM 1807 O O . ALA A 1 217 ? -15.453 15.859 -8.531 1 96.81 217 ALA A O 1
ATOM 1808 N N . VAL A 1 218 ? -17.531 16.406 -7.902 1 96.94 218 VAL A N 1
ATOM 1809 C CA . VAL A 1 218 ? -17.078 16.891 -6.602 1 96.94 218 VAL A CA 1
ATOM 1810 C C . VAL A 1 218 ? -17.328 15.828 -5.539 1 96.94 218 VAL A C 1
ATOM 1812 O O . VAL A 1 218 ? -18.375 15.195 -5.512 1 96.94 218 VAL A O 1
ATOM 1815 N N . ALA A 1 219 ? -16.328 15.57 -4.719 1 97.62 219 ALA A N 1
ATOM 1816 C CA . ALA A 1 219 ? -16.438 14.602 -3.627 1 97.62 219 ALA A CA 1
ATOM 1817 C C . ALA A 1 219 ? -16.062 15.242 -2.291 1 97.62 219 ALA A C 1
ATOM 1819 O O . ALA A 1 219 ? -15.039 15.922 -2.184 1 97.62 219 ALA A O 1
ATOM 1820 N N . ILE A 1 220 ? -16.906 15.102 -1.302 1 98.56 220 ILE A N 1
ATOM 1821 C CA . ILE A 1 220 ? -16.641 15.523 0.07 1 98.56 220 ILE A CA 1
ATOM 1822 C C . ILE A 1 220 ? -16.406 14.297 0.947 1 98.56 220 ILE A C 1
ATOM 1824 O O . ILE A 1 220 ? -17.203 13.352 0.943 1 98.56 220 ILE A O 1
ATOM 1828 N N . HIS A 1 221 ? -15.32 14.234 1.653 1 98.69 221 HIS A N 1
ATOM 1829 C CA . HIS A 1 221 ? -14.938 13.109 2.506 1 98.69 221 HIS A CA 1
ATOM 1830 C C . HIS A 1 221 ? -15.078 13.477 3.982 1 98.69 221 HIS A C 1
ATOM 1832 O O . HIS A 1 221 ? -14.461 14.438 4.449 1 98.69 221 HIS A O 1
ATOM 1838 N N . ILE A 1 222 ? -15.812 12.688 4.707 1 98.69 222 ILE A N 1
ATOM 1839 C CA . ILE A 1 222 ? -16.078 13.008 6.105 1 98.69 222 ILE A CA 1
ATOM 1840 C C . ILE A 1 222 ? -15.812 11.781 6.973 1 98.69 222 ILE A C 1
ATOM 1842 O O . ILE A 1 222 ? -16.359 10.703 6.719 1 98.69 222 ILE A O 1
ATOM 1846 N N . HIS A 1 223 ? -14.984 12.016 7.973 1 98.62 223 HIS A N 1
ATOM 1847 C CA . HIS A 1 223 ? -14.703 10.953 8.938 1 98.62 223 HIS A CA 1
ATOM 1848 C C . HIS A 1 223 ? -15.789 10.883 10.008 1 98.62 223 HIS A C 1
ATOM 1850 O O . HIS A 1 223 ? -16.391 11.898 10.344 1 98.62 223 HIS A O 1
ATOM 1856 N N . TYR A 1 224 ? -16.031 9.719 10.562 1 98.31 224 TYR A N 1
ATOM 1857 C CA . TYR A 1 224 ? -16.922 9.531 11.695 1 98.31 224 TYR A CA 1
ATOM 1858 C C . TYR A 1 224 ? -16.594 8.242 12.445 1 98.31 224 TYR A C 1
ATOM 1860 O O . TYR A 1 224 ? -15.883 7.379 11.922 1 98.31 224 TYR A O 1
ATOM 1868 N N . PHE A 1 225 ? -16.984 8.18 13.672 1 97.5 225 PHE A N 1
ATOM 1869 C CA . PHE A 1 225 ? -16.812 6.965 14.461 1 97.5 225 PHE A CA 1
ATOM 1870 C C . PHE A 1 225 ? -18.031 6.059 14.336 1 97.5 225 PHE A C 1
ATOM 1872 O O . PHE A 1 225 ? -19.156 6.523 14.438 1 97.5 225 PHE A O 1
ATOM 1879 N N . ASP A 1 226 ? -17.766 4.793 14.055 1 95.44 226 ASP A N 1
ATOM 1880 C CA . ASP A 1 226 ? -18.875 3.848 14.078 1 95.44 226 ASP A CA 1
ATOM 1881 C C . ASP A 1 226 ? -19.172 3.381 15.5 1 95.44 226 ASP A C 1
ATOM 1883 O O . ASP A 1 226 ? -18.641 3.928 16.469 1 95.44 226 ASP A O 1
ATOM 1887 N N . ASP A 1 227 ? -20.047 2.363 15.688 1 93.69 227 ASP A N 1
ATOM 1888 C CA . ASP A 1 227 ? -20.531 1.924 17 1 93.69 227 ASP A CA 1
ATOM 1889 C C . ASP A 1 227 ? -19.406 1.311 17.812 1 93.69 227 ASP A C 1
ATOM 1891 O O . ASP A 1 227 ? -19.453 1.312 19.047 1 93.69 227 ASP A O 1
ATOM 1895 N N . GLU A 1 228 ? -18.359 0.812 17.156 1 93.19 228 GLU A N 1
ATOM 1896 C CA . GLU A 1 228 ? -17.219 0.219 17.859 1 93.19 228 GLU A CA 1
ATOM 1897 C C . GLU A 1 228 ? -16.078 1.216 17.984 1 93.19 228 GLU A C 1
ATOM 1899 O O . GLU A 1 228 ? -14.945 0.833 18.297 1 93.19 228 GLU A O 1
ATOM 1904 N N . SER A 1 229 ? -16.297 2.492 17.547 1 95.56 229 SER A N 1
ATOM 1905 C CA . SER A 1 229 ? -15.359 3.613 17.641 1 95.56 229 SER A CA 1
ATOM 1906 C C . SER A 1 229 ? -14.273 3.518 16.578 1 95.56 229 SER A C 1
ATOM 1908 O O . SER A 1 229 ? -13.234 4.168 16.688 1 95.56 229 SER A O 1
ATOM 1910 N N . ASN A 1 230 ? -14.516 2.604 15.648 1 96.25 230 ASN A N 1
ATOM 1911 C CA . ASN A 1 230 ? -13.625 2.67 14.492 1 96.25 230 ASN A CA 1
ATOM 1912 C C . ASN A 1 230 ? -13.805 3.973 13.719 1 96.25 230 ASN A C 1
ATOM 1914 O O . ASN A 1 230 ? -14.93 4.453 13.562 1 96.25 230 ASN A O 1
ATOM 1918 N N . LEU A 1 231 ? -12.734 4.492 13.281 1 98.12 231 LEU A N 1
ATOM 1919 C CA . LEU A 1 231 ? -12.82 5.664 12.422 1 98.12 231 LEU A CA 1
ATOM 1920 C C . LEU A 1 231 ? -13.141 5.258 10.984 1 98.12 231 LEU A C 1
ATOM 1922 O O . LEU A 1 231 ? -12.422 4.465 10.383 1 98.12 231 LEU A O 1
ATOM 1926 N N . ARG A 1 232 ? -14.211 5.691 10.492 1 98.12 232 ARG A N 1
ATOM 1927 C CA . ARG A 1 232 ? -14.633 5.449 9.117 1 98.12 232 ARG A CA 1
ATOM 1928 C C . ARG A 1 232 ? -14.625 6.738 8.297 1 98.12 232 ARG A C 1
ATOM 1930 O O . ARG A 1 232 ? -14.438 7.824 8.852 1 98.12 232 ARG A O 1
ATOM 1937 N N . ILE A 1 233 ? -14.719 6.629 7.004 1 98.44 233 ILE A N 1
ATOM 1938 C CA . ILE A 1 233 ? -14.789 7.785 6.117 1 98.44 233 ILE A CA 1
ATOM 1939 C C . ILE A 1 233 ? -15.93 7.594 5.117 1 98.44 233 ILE A C 1
ATOM 1941 O O . ILE A 1 233 ? -16.047 6.531 4.5 1 98.44 233 ILE A O 1
ATOM 1945 N N . ARG A 1 234 ? -16.734 8.508 5.004 1 98.44 234 ARG A N 1
ATOM 1946 C CA . ARG A 1 234 ? -17.828 8.492 4.039 1 98.44 234 ARG A CA 1
ATOM 1947 C C . ARG A 1 234 ? -17.594 9.523 2.938 1 98.44 234 ARG A C 1
ATOM 1949 O O . ARG A 1 234 ? -17.172 10.648 3.211 1 98.44 234 ARG A O 1
ATOM 1956 N N . HIS A 1 235 ? -17.922 9.117 1.669 1 98.75 235 HIS A N 1
ATOM 1957 C CA . HIS A 1 235 ? -17.703 9.953 0.495 1 98.75 235 HIS A CA 1
ATOM 1958 C C . HIS A 1 235 ? -19.031 10.453 -0.075 1 98.75 235 HIS A C 1
ATOM 1960 O O . HIS A 1 235 ? -19.938 9.656 -0.316 1 98.75 235 HIS A O 1
ATOM 1966 N N . PHE A 1 236 ? -19.156 11.68 -0.25 1 98.75 236 PHE A N 1
ATOM 1967 C CA . PHE A 1 236 ? -20.328 12.297 -0.856 1 98.75 236 PHE A CA 1
ATOM 1968 C C . PHE A 1 236 ? -19.984 12.898 -2.213 1 98.75 236 PHE A C 1
ATOM 1970 O O . PHE A 1 236 ? -19.297 13.914 -2.291 1 98.75 236 PHE A O 1
ATOM 1977 N N . VAL A 1 237 ? -20.5 12.273 -3.262 1 98.56 237 VAL A N 1
ATOM 1978 C CA . VAL A 1 237 ? -20.125 12.648 -4.617 1 98.56 237 VAL A CA 1
ATOM 1979 C C . VAL A 1 237 ? -21.297 13.359 -5.297 1 98.56 237 VAL A C 1
ATOM 1981 O O . VAL A 1 237 ? -22.453 12.992 -5.102 1 98.56 237 VAL A O 1
ATOM 1984 N N . SER A 1 238 ? -20.984 14.328 -6.07 1 98.25 238 SER A N 1
ATOM 1985 C CA . SER A 1 238 ? -21.984 15.078 -6.82 1 98.25 238 SER A CA 1
ATOM 1986 C C . SER A 1 238 ? -22.766 14.156 -7.758 1 98.25 238 SER A C 1
ATOM 1988 O O . SER A 1 238 ? -22.359 13.023 -8.016 1 98.25 238 SER A O 1
ATOM 1990 N N . ASN A 1 239 ? -23.891 14.609 -8.25 1 97.5 239 ASN A N 1
ATOM 1991 C CA . ASN A 1 239 ? -24.75 13.859 -9.164 1 97.5 239 ASN A CA 1
ATOM 1992 C C . ASN A 1 239 ? -24.375 14.117 -10.617 1 97.5 239 ASN A C 1
ATOM 1994 O O . ASN A 1 239 ? -24.422 13.203 -11.445 1 97.5 239 ASN A O 1
ATOM 1998 N N . SER A 1 240 ? -24.109 15.367 -10.938 1 96 240 SER A N 1
ATOM 1999 C CA . SER A 1 240 ? -23.781 15.781 -12.297 1 96 240 SER A CA 1
ATOM 2000 C C . SER A 1 240 ? -22.297 15.617 -12.602 1 96 240 SER A C 1
ATOM 2002 O O . SER A 1 240 ? -21.5 16.531 -12.367 1 96 240 SER A O 1
ATOM 2004 N N . ASN A 1 241 ? -21.922 14.516 -13.211 1 95.12 241 ASN A N 1
ATOM 2005 C CA . ASN A 1 241 ? -20.5 14.18 -13.289 1 95.12 241 ASN A CA 1
ATOM 2006 C C . ASN A 1 241 ? -20.047 13.984 -14.734 1 95.12 241 ASN A C 1
ATOM 2008 O O . ASN A 1 241 ? -19.047 13.32 -14.984 1 95.12 241 ASN A O 1
ATOM 2012 N N . GLU A 1 242 ? -20.719 14.477 -15.656 1 92.62 242 GLU A N 1
ATOM 2013 C CA . GLU A 1 242 ? -20.484 14.195 -17.062 1 92.62 242 GLU A CA 1
ATOM 2014 C C . GLU A 1 242 ? -19.438 15.141 -17.656 1 92.62 242 GLU A C 1
ATOM 2016 O O . GLU A 1 242 ? -18.844 14.852 -18.688 1 92.62 242 GLU A O 1
ATOM 2021 N N . ASP A 1 243 ? -19.25 16.344 -17.125 1 92.12 243 ASP A N 1
ATOM 2022 C CA . ASP A 1 243 ? -18.266 17.312 -17.609 1 92.12 243 ASP A CA 1
ATOM 2023 C C . ASP A 1 243 ? -17.703 18.141 -16.453 1 92.12 243 ASP A C 1
ATOM 2025 O O . ASP A 1 243 ? -18.016 17.875 -15.289 1 92.12 243 ASP A O 1
ATOM 2029 N N . ILE A 1 244 ? -16.891 19.047 -16.75 1 92.25 244 ILE A N 1
ATOM 2030 C CA . ILE A 1 244 ? -16.172 19.781 -15.703 1 92.25 244 ILE A CA 1
ATOM 2031 C C . ILE A 1 244 ? -16.922 21.062 -15.375 1 92.25 244 ILE A C 1
ATOM 2033 O O . ILE A 1 244 ? -16.438 21.891 -14.609 1 92.25 244 ILE A O 1
ATOM 2037 N N . GLN A 1 245 ? -18.094 21.297 -15.883 1 92.38 245 GLN A N 1
ATOM 2038 C CA . GLN A 1 245 ? -18.797 22.562 -15.734 1 92.38 245 GLN A CA 1
ATOM 2039 C C . GLN A 1 245 ? -19.516 22.641 -14.391 1 92.38 245 GLN A C 1
ATOM 2041 O O . GLN A 1 245 ? -19.797 21.609 -13.773 1 92.38 245 GLN A O 1
ATOM 2046 N N . ASP A 1 246 ? -19.766 23.812 -13.828 1 93.81 246 ASP A N 1
ATOM 2047 C CA . ASP A 1 246 ? -20.609 24.156 -12.688 1 93.81 246 ASP A CA 1
ATOM 2048 C C . ASP A 1 246 ? -20.094 23.484 -11.414 1 93.81 246 ASP A C 1
ATOM 2050 O O . ASP A 1 246 ? -20.844 22.781 -10.734 1 93.81 246 ASP A O 1
ATOM 2054 N N . PRO A 1 247 ? -18.922 23.75 -11.023 1 93.94 247 PRO A N 1
ATOM 2055 C CA . PRO A 1 247 ? -18.391 23.188 -9.781 1 93.94 247 PRO A CA 1
ATOM 2056 C C . PRO A 1 247 ? -19.234 23.578 -8.562 1 93.94 247 PRO A C 1
ATOM 2058 O O . PRO A 1 247 ? -19.359 22.781 -7.621 1 93.94 247 PRO A O 1
ATOM 2061 N N . ALA A 1 248 ? -19.781 24.734 -8.594 1 95.56 248 ALA A N 1
ATOM 2062 C CA . ALA A 1 248 ? -20.609 25.188 -7.477 1 95.56 248 ALA A CA 1
ATOM 2063 C C . ALA A 1 248 ? -21.859 24.328 -7.324 1 95.56 248 ALA A C 1
ATOM 2065 O O . ALA A 1 248 ? -22.219 23.938 -6.211 1 95.56 248 ALA A O 1
ATOM 2066 N N . GLY A 1 249 ? -22.5 24.094 -8.43 1 96.81 249 GLY A N 1
ATOM 2067 C CA . GLY A 1 249 ? -23.672 23.219 -8.398 1 96.81 249 GLY A CA 1
ATOM 2068 C C . GLY A 1 249 ? -23.344 21.812 -7.93 1 96.81 249 GLY A C 1
ATOM 2069 O O . GLY A 1 249 ? -24.078 21.25 -7.125 1 96.81 249 GLY A O 1
ATOM 2070 N N . LYS A 1 250 ? -22.297 21.297 -8.414 1 97.25 250 LYS A N 1
ATOM 2071 C CA . LYS A 1 250 ? -21.859 19.969 -8.016 1 97.25 250 LYS A CA 1
ATOM 2072 C C . LYS A 1 250 ? -21.531 19.922 -6.527 1 97.25 250 LYS A C 1
ATOM 2074 O O . LYS A 1 250 ? -21.875 18.938 -5.848 1 97.25 250 LYS A O 1
ATOM 2079 N N . PHE A 1 251 ? -20.922 21 -6.09 1 97.75 251 PHE A N 1
ATOM 2080 C CA . PHE A 1 251 ? -20.688 21.109 -4.656 1 97.75 251 PHE A CA 1
ATOM 2081 C C . PHE A 1 251 ? -21.984 21.078 -3.879 1 97.75 251 PHE A C 1
ATOM 2083 O O . PHE A 1 251 ? -22.109 20.375 -2.869 1 97.75 251 PHE A O 1
ATOM 2090 N N . GLY A 1 252 ? -22.875 21.812 -4.32 1 98 252 GLY A N 1
ATOM 2091 C CA . GLY A 1 252 ? -24.172 21.828 -3.672 1 98 252 GLY A CA 1
ATOM 2092 C C . GLY A 1 252 ? -24.812 20.453 -3.602 1 98 252 GLY A C 1
ATOM 2093 O O . GLY A 1 252 ? -25.391 20.078 -2.58 1 98 252 GLY A O 1
ATOM 2094 N N . GLU A 1 253 ? -24.703 19.672 -4.664 1 98.25 253 GLU A N 1
ATOM 2095 C CA . GLU A 1 253 ? -25.25 18.312 -4.719 1 98.25 253 GLU A CA 1
ATOM 2096 C C . GLU A 1 253 ? -24.578 17.406 -3.682 1 98.25 253 GLU A C 1
ATOM 2098 O O . GLU A 1 253 ? -25.266 16.703 -2.938 1 98.25 253 GLU A O 1
ATOM 2103 N N . ALA A 1 254 ? -23.297 17.453 -3.639 1 98.5 254 ALA A N 1
ATOM 2104 C CA . ALA A 1 254 ? -22.531 16.641 -2.684 1 98.5 254 ALA A CA 1
ATOM 2105 C C . ALA A 1 254 ? -22.812 17.078 -1.25 1 98.5 254 ALA A C 1
ATOM 2107 O O . ALA A 1 254 ? -22.984 16.25 -0.358 1 98.5 254 ALA A O 1
ATOM 2108 N N . LEU A 1 255 ? -22.859 18.391 -1.107 1 98.69 255 LEU A N 1
ATOM 2109 C CA . LEU A 1 255 ? -23.078 18.953 0.218 1 98.69 255 LEU A CA 1
ATOM 2110 C C . LEU A 1 255 ? -24.453 18.578 0.755 1 98.69 255 LEU A C 1
ATOM 2112 O O . LEU A 1 255 ? -24.594 18.266 1.94 1 98.69 255 LEU A O 1
ATOM 2116 N N . LYS A 1 256 ? -25.453 18.594 -0.046 1 98.56 256 LYS A N 1
ATOM 2117 C CA . LYS A 1 256 ? -26.797 18.172 0.365 1 98.56 256 LYS A CA 1
ATOM 2118 C C . LYS A 1 256 ? -26.781 16.75 0.91 1 98.56 256 LYS A C 1
ATOM 2120 O O . LYS A 1 256 ? -27.375 16.469 1.959 1 98.56 256 LYS A O 1
ATOM 2125 N N . LYS A 1 257 ? -26.109 15.883 0.225 1 98.56 257 LYS A N 1
ATOM 2126 C CA . LYS A 1 257 ? -26 14.492 0.67 1 98.56 257 LYS A CA 1
ATOM 2127 C C . LYS A 1 257 ? -25.344 14.406 2.039 1 98.56 257 LYS A C 1
ATOM 2129 O O . LYS A 1 257 ? -25.781 13.648 2.902 1 98.56 257 LYS A O 1
ATOM 2134 N N . LEU A 1 258 ? -24.312 15.211 2.244 1 98.69 258 LEU A N 1
ATOM 2135 C CA . LEU A 1 258 ? -23.594 15.227 3.514 1 98.69 258 LEU A CA 1
ATOM 2136 C C . LEU A 1 258 ? -24.516 15.68 4.648 1 98.69 258 LEU A C 1
ATOM 2138 O O . LEU A 1 258 ? -24.578 15.023 5.691 1 98.69 258 LEU A O 1
ATOM 2142 N N . ILE A 1 259 ? -25.156 16.75 4.406 1 98.25 259 ILE A N 1
ATOM 2143 C CA . ILE A 1 259 ? -25.984 17.344 5.461 1 98.25 259 ILE A CA 1
ATOM 2144 C C . ILE A 1 259 ? -27.125 16.391 5.82 1 98.25 259 ILE A C 1
ATOM 2146 O O . ILE A 1 259 ? -27.391 16.141 6.996 1 98.25 259 ILE A O 1
ATOM 2150 N N . GLU A 1 260 ? -27.734 15.797 4.848 1 97.81 260 GLU A N 1
ATOM 2151 C CA . GLU A 1 260 ? -28.812 14.844 5.102 1 97.81 260 GLU A CA 1
ATOM 2152 C C . GLU A 1 260 ? -28.297 13.633 5.883 1 97.81 260 GLU A C 1
ATOM 2154 O O . GLU A 1 260 ? -28.922 13.203 6.855 1 97.81 260 GLU A O 1
ATOM 2159 N N . TRP A 1 261 ? -27.188 13.172 5.492 1 97.94 261 TRP A N 1
ATOM 2160 C CA . TRP A 1 261 ? -26.578 12.008 6.145 1 97.94 261 TRP A CA 1
ATOM 2161 C C . TRP A 1 261 ? -26.172 12.336 7.574 1 97.94 261 TRP A C 1
ATOM 2163 O O . TRP A 1 261 ? -26.438 11.562 8.5 1 97.94 261 TRP A O 1
ATOM 2173 N N . SER A 1 262 ? -25.469 13.461 7.719 1 96.56 262 SER A N 1
ATOM 2174 C CA . SER A 1 262 ? -24.969 13.852 9.031 1 96.56 262 SER A CA 1
ATOM 2175 C C . SER A 1 262 ? -26.125 14.047 10.016 1 96.56 262 SER A C 1
ATOM 2177 O O . SER A 1 262 ? -26.016 13.68 11.188 1 96.56 262 SER A O 1
ATOM 2179 N N . ASN A 1 263 ? -27.25 14.617 9.523 1 94.44 263 ASN A N 1
ATOM 2180 C CA . ASN A 1 263 ? -28.422 14.82 10.367 1 94.44 263 ASN A CA 1
ATOM 2181 C C . ASN A 1 263 ? -29.062 13.492 10.766 1 94.44 263 ASN A C 1
ATOM 2183 O O . ASN A 1 263 ? -29.469 13.312 11.922 1 94.44 263 ASN A O 1
ATOM 2187 N N . ASN A 1 264 ? -29.125 12.609 9.891 1 95.19 264 ASN A N 1
ATOM 2188 C CA . ASN A 1 264 ? -29.75 11.312 10.141 1 95.19 264 ASN A CA 1
ATOM 2189 C C . ASN A 1 264 ? -28.906 10.469 11.094 1 95.19 264 ASN A C 1
ATOM 2191 O O . ASN A 1 264 ? -29.453 9.789 11.969 1 95.19 264 ASN A O 1
ATOM 2195 N N . ARG A 1 265 ? -27.609 10.508 11.008 1 93 265 ARG A N 1
ATOM 2196 C CA . ARG A 1 265 ? -26.719 9.664 11.789 1 93 265 ARG A CA 1
ATOM 2197 C C . ARG A 1 265 ? -26.328 10.336 13.102 1 93 265 ARG A C 1
ATOM 2199 O O . ARG A 1 265 ? -25.797 9.688 14.008 1 93 265 ARG A O 1
ATOM 2206 N N . ASN A 1 266 ? -26.609 11.609 13.219 1 90.12 266 ASN A N 1
ATOM 2207 C CA . ASN A 1 266 ? -26.281 12.391 14.406 1 90.12 266 ASN A CA 1
ATOM 2208 C C . ASN A 1 266 ? -24.797 12.312 14.742 1 90.12 266 ASN A C 1
ATOM 2210 O O . ASN A 1 266 ? -24.422 11.977 15.867 1 90.12 266 ASN A O 1
ATOM 2214 N N . ILE A 1 267 ? -23.969 12.602 13.734 1 91.31 267 ILE A N 1
ATOM 2215 C CA . ILE A 1 267 ? -22.531 12.5 13.953 1 91.31 267 ILE A CA 1
ATOM 2216 C C . ILE A 1 267 ? -22.047 13.695 14.773 1 91.31 267 ILE A C 1
ATOM 2218 O O . ILE A 1 267 ? -22.734 14.727 14.844 1 91.31 267 ILE A O 1
ATOM 2222 N N . LYS A 1 268 ? -20.969 13.578 15.43 1 92.19 268 LYS A N 1
ATOM 2223 C CA . LYS A 1 268 ? -20.406 14.656 16.234 1 92.19 268 LYS A CA 1
ATOM 2224 C C . LYS A 1 268 ? -20.172 15.906 15.391 1 92.19 268 LYS A C 1
ATOM 2226 O O . LYS A 1 268 ? -19.594 15.836 14.305 1 92.19 268 LYS A O 1
ATOM 2231 N N . GLU A 1 269 ? -20.594 16.984 15.891 1 94.31 269 GLU A N 1
ATOM 2232 C CA . GLU A 1 269 ? -20.484 18.234 15.133 1 94.31 269 GLU A CA 1
ATOM 2233 C C . GLU A 1 269 ? -19.219 18.984 15.5 1 94.31 269 GLU A C 1
ATOM 2235 O O . GLU A 1 269 ? -19.172 19.672 16.531 1 94.31 269 GLU A O 1
ATOM 2240 N N . THR A 1 270 ? -18.266 18.938 14.727 1 97.81 270 THR A N 1
ATOM 2241 C CA . THR A 1 270 ? -17.016 19.703 14.844 1 97.81 270 THR A CA 1
ATOM 2242 C C . THR A 1 270 ? -17.172 21.078 14.203 1 97.81 270 THR A C 1
ATOM 2244 O O . THR A 1 270 ? -18.188 21.359 13.57 1 97.81 270 THR A O 1
ATOM 2247 N N . GLU A 1 271 ? -16.219 21.922 14.43 1 98.06 271 GLU A N 1
ATOM 2248 C CA . GLU A 1 271 ? -16.234 23.219 13.758 1 98.06 271 GLU A CA 1
ATOM 2249 C C . GLU A 1 271 ? -16.219 23.062 12.242 1 98.06 271 GLU A C 1
ATOM 2251 O O . GLU A 1 271 ? -16.859 23.828 11.523 1 98.06 271 GLU A O 1
ATOM 2256 N N . GLY A 1 272 ? -15.461 22.047 11.773 1 97.69 272 GLY A N 1
ATOM 2257 C CA . GLY A 1 272 ? -15.453 21.781 10.344 1 97.69 272 GLY A CA 1
ATOM 2258 C C . GLY A 1 272 ? -16.828 21.438 9.797 1 97.69 272 GLY A C 1
ATOM 2259 O O . GLY A 1 272 ? -17.25 21.984 8.781 1 97.69 272 GLY A O 1
ATOM 2260 N N . LEU A 1 273 ? -17.5 20.594 10.5 1 98.06 273 LEU A N 1
ATOM 2261 C CA . LEU A 1 273 ? -18.828 20.172 10.062 1 98.06 273 LEU A CA 1
ATOM 2262 C C . LEU A 1 273 ? -19.844 21.312 10.195 1 98.06 273 LEU A C 1
ATOM 2264 O O . LEU A 1 273 ? -20.719 21.484 9.336 1 98.06 273 LEU A O 1
ATOM 2268 N N . LYS A 1 274 ? -19.734 22.109 11.211 1 98.06 274 LYS A N 1
ATOM 2269 C CA . LYS A 1 274 ? -20.594 23.281 11.375 1 98.06 274 LYS A CA 1
ATOM 2270 C C . LYS A 1 274 ? -20.453 24.234 10.195 1 98.06 274 LYS A C 1
ATOM 2272 O O . LYS A 1 274 ? -21.453 24.797 9.727 1 98.06 274 LYS A O 1
ATOM 2277 N N . GLU A 1 275 ? -19.219 24.406 9.797 1 98.12 275 GLU A N 1
ATOM 2278 C CA . GLU A 1 275 ? -18.984 25.297 8.656 1 98.12 275 GLU A CA 1
ATOM 2279 C C . GLU A 1 275 ? -19.625 24.734 7.387 1 98.12 275 GLU A C 1
ATOM 2281 O O . GLU A 1 275 ? -20.141 25.484 6.566 1 98.12 275 GLU A O 1
ATOM 2286 N N . PHE A 1 276 ? -19.562 23.422 7.191 1 98.31 276 PHE A N 1
ATOM 2287 C CA . PHE A 1 276 ? -20.266 22.797 6.066 1 98.31 276 PHE A CA 1
ATOM 2288 C C . PHE A 1 276 ? -21.766 23.078 6.141 1 98.31 276 PHE A C 1
ATOM 2290 O O . PHE A 1 276 ? -22.391 23.422 5.129 1 98.31 276 PHE A O 1
ATOM 2297 N N . LYS A 1 277 ? -22.281 22.953 7.301 1 97.81 277 LYS A N 1
ATOM 2298 C CA . LYS A 1 277 ? -23.703 23.219 7.5 1 97.81 277 LYS A CA 1
ATOM 2299 C C . LYS A 1 277 ? -24.047 24.672 7.211 1 97.81 277 LYS A C 1
ATOM 2301 O O . LYS A 1 277 ? -25.094 24.953 6.621 1 97.81 277 LYS A O 1
ATOM 2306 N N . ARG A 1 278 ? -23.203 25.516 7.613 1 97.88 278 ARG A N 1
ATOM 2307 C CA . ARG A 1 278 ? -23.422 26.922 7.332 1 97.88 278 ARG A CA 1
ATOM 2308 C C . ARG A 1 278 ? -23.406 27.203 5.832 1 97.88 278 ARG A C 1
ATOM 2310 O O . ARG A 1 278 ? -24.281 27.906 5.324 1 97.88 278 ARG A O 1
ATOM 2317 N N . LEU A 1 279 ? -22.422 26.625 5.152 1 98.19 279 LEU A N 1
ATOM 2318 C CA . LEU A 1 279 ? -22.359 26.797 3.707 1 98.19 279 LEU A CA 1
ATOM 2319 C C . LEU A 1 279 ? -23.625 26.281 3.033 1 98.19 279 LEU A C 1
ATOM 2321 O O . LEU A 1 279 ? -24.094 26.875 2.066 1 98.19 279 LEU A O 1
ATOM 2325 N N . TYR A 1 280 ? -24.141 25.219 3.512 1 97.75 280 TYR A N 1
ATOM 2326 C CA . TYR A 1 280 ? -25.359 24.641 2.979 1 97.75 280 TYR A CA 1
ATOM 2327 C C . TYR A 1 280 ? -26.547 25.578 3.182 1 97.75 280 TYR A C 1
ATOM 2329 O O . TYR A 1 280 ? -27.297 25.844 2.246 1 97.75 280 TYR A O 1
ATOM 2337 N N . LYS A 1 281 ? -26.672 26.062 4.359 1 97.38 281 LYS A N 1
ATOM 2338 C CA . LYS A 1 281 ? -27.766 26.969 4.715 1 97.38 281 LYS A CA 1
ATOM 2339 C C . LYS A 1 281 ? -27.734 28.25 3.883 1 97.38 281 LYS A C 1
ATOM 2341 O O . LYS A 1 281 ? -28.766 28.75 3.457 1 97.38 281 LYS A O 1
ATOM 2346 N N . GLU A 1 282 ? -26.547 28.672 3.586 1 97.62 282 GLU A N 1
ATOM 2347 C CA . GLU A 1 282 ? -26.375 29.938 2.877 1 97.62 282 GLU A CA 1
ATOM 2348 C C . GLU A 1 282 ? -26.25 29.719 1.372 1 97.62 282 GLU A C 1
ATOM 2350 O O . GLU A 1 282 ? -26.156 30.672 0.604 1 97.62 282 GLU A O 1
ATOM 2355 N N . SER A 1 283 ? -26.234 28.531 0.942 1 96.06 283 SER A N 1
ATOM 2356 C CA . SER A 1 283 ? -26.031 28.172 -0.46 1 96.06 283 SER A CA 1
ATOM 2357 C C . SER A 1 283 ? -24.781 28.828 -1.029 1 96.06 283 SER A C 1
ATOM 2359 O O . SER A 1 283 ? -24.844 29.469 -2.086 1 96.06 283 SER A O 1
ATOM 2361 N N . LYS A 1 284 ? -23.719 28.75 -0.29 1 96.62 284 LYS A N 1
ATOM 2362 C CA . LYS A 1 284 ? -22.469 29.406 -0.659 1 96.62 284 LYS A CA 1
ATOM 2363 C C . LYS A 1 284 ? -21.422 28.375 -1.091 1 96.62 284 LYS A C 1
ATOM 2365 O O . LYS A 1 284 ? -21.375 27.281 -0.551 1 96.62 284 LYS A O 1
ATOM 2370 N N . TYR A 1 285 ? -20.703 28.766 -2.053 1 95.75 285 TYR A N 1
ATOM 2371 C CA . TYR A 1 285 ? -19.578 27.984 -2.539 1 95.75 285 TYR A CA 1
ATOM 2372 C C . TYR A 1 285 ? -18.297 28.812 -2.559 1 95.75 285 TYR A C 1
ATOM 2374 O O . TYR A 1 285 ? -18.25 29.875 -3.178 1 95.75 285 TYR A O 1
ATOM 2382 N N . SER A 1 286 ? -17.297 28.359 -1.909 1 92.81 286 SER A N 1
ATOM 2383 C CA . SER A 1 286 ? -16.078 29.141 -1.773 1 92.81 286 SER A CA 1
ATOM 2384 C C . SER A 1 286 ? -14.883 28.422 -2.396 1 92.81 286 SER A C 1
ATOM 2386 O O . SER A 1 286 ? -13.734 28.656 -2.018 1 92.81 286 SER A O 1
ATOM 2388 N N . GLY A 1 287 ? -15.164 27.359 -3.221 1 93.5 287 GLY A N 1
ATOM 2389 C CA . GLY A 1 287 ? -14.086 26.672 -3.914 1 93.5 287 GLY A CA 1
ATOM 2390 C C . GLY A 1 287 ? -13.742 25.328 -3.297 1 93.5 287 GLY A C 1
ATOM 2391 O O . GLY A 1 287 ? -14.016 25.094 -2.119 1 93.5 287 GLY A O 1
ATOM 2392 N N . LEU A 1 288 ? -13.047 24.562 -4.055 1 92.94 288 LEU A N 1
ATOM 2393 C CA . LEU A 1 288 ? -12.719 23.203 -3.648 1 92.94 288 LEU A CA 1
ATOM 2394 C C . LEU A 1 288 ? -11.656 23.203 -2.561 1 92.94 288 LEU A C 1
ATOM 2396 O O . LEU A 1 288 ? -11.578 22.266 -1.757 1 92.94 288 LEU A O 1
ATOM 2400 N N . GLY A 1 289 ? -10.812 24.203 -2.533 1 94.81 289 GLY A N 1
ATOM 2401 C CA . GLY A 1 289 ? -9.844 24.344 -1.459 1 94.81 289 GLY A CA 1
ATOM 2402 C C . GLY A 1 289 ? -10.484 24.406 -0.085 1 94.81 289 GLY A C 1
ATOM 2403 O O . GLY A 1 289 ? -9.984 23.797 0.866 1 94.81 289 GLY A O 1
ATOM 2404 N N . VAL A 1 290 ? -11.539 25.078 -0.012 1 97.25 290 VAL A N 1
ATOM 2405 C CA . VAL A 1 290 ? -12.25 25.234 1.252 1 97.25 290 VAL A CA 1
ATOM 2406 C C . VAL A 1 290 ? -12.844 23.891 1.67 1 97.25 290 VAL A C 1
ATOM 2408 O O . VAL A 1 290 ? -12.867 23.547 2.857 1 97.25 290 VAL A O 1
ATOM 2411 N N . VAL A 1 291 ? -13.312 23.109 0.715 1 97 291 VAL A N 1
ATOM 2412 C CA . VAL A 1 291 ? -13.852 21.781 0.991 1 97 291 VAL A CA 1
ATOM 2413 C C . VAL A 1 291 ? -12.781 20.922 1.668 1 97 291 VAL A C 1
ATOM 2415 O O . VAL A 1 291 ? -13.047 20.281 2.688 1 97 291 VAL A O 1
ATOM 2418 N N . LYS A 1 292 ? -11.625 20.938 1.131 1 96.62 292 LYS A N 1
ATOM 2419 C CA . LYS A 1 292 ? -10.508 20.203 1.703 1 96.62 292 LYS A CA 1
ATOM 2420 C C . LYS A 1 292 ? -10.18 20.703 3.107 1 96.62 292 LYS A C 1
ATOM 2422 O O . LYS A 1 292 ? -9.984 19.891 4.027 1 96.62 292 LYS A O 1
ATOM 2427 N N . LYS A 1 293 ? -10.141 21.984 3.219 1 98.44 293 LYS A N 1
ATOM 2428 C CA . LYS A 1 293 ? -9.859 22.609 4.508 1 98.44 293 LYS A CA 1
ATOM 2429 C C . LYS A 1 293 ? -10.828 22.125 5.582 1 98.44 293 LYS A C 1
ATOM 2431 O O . LYS A 1 293 ? -10.406 21.672 6.645 1 98.44 293 LYS A O 1
ATOM 2436 N N . LEU A 1 294 ? -12.062 22.172 5.281 1 98.69 294 LEU A N 1
ATOM 2437 C CA . LEU A 1 294 ? -13.102 21.828 6.254 1 98.69 294 LEU A CA 1
ATOM 2438 C C . LEU A 1 294 ? -13.086 20.344 6.582 1 98.69 294 LEU A C 1
ATOM 2440 O O . LEU A 1 294 ? -13.305 19.953 7.73 1 98.69 294 LEU A O 1
ATOM 2444 N N . SER A 1 295 ? -12.828 19.547 5.582 1 98.75 295 SER A N 1
ATOM 2445 C CA . SER A 1 295 ? -12.727 18.109 5.805 1 98.75 295 SER A CA 1
ATOM 2446 C C . SER A 1 295 ? -11.555 17.766 6.719 1 98.75 295 SER A C 1
ATOM 2448 O O . SER A 1 295 ? -11.688 16.938 7.625 1 98.75 295 SER A O 1
ATOM 2450 N N . ILE A 1 296 ? -10.438 18.422 6.516 1 98.81 296 ILE A N 1
ATOM 2451 C CA . ILE A 1 296 ? -9.258 18.219 7.348 1 98.81 296 ILE A CA 1
ATOM 2452 C C . ILE A 1 296 ? -9.547 18.672 8.781 1 98.81 296 ILE A C 1
ATOM 2454 O O . ILE A 1 296 ? -9.25 17.938 9.734 1 98.81 296 ILE A O 1
ATOM 2458 N N . MET A 1 297 ? -10.125 19.844 8.898 1 98.81 297 MET A N 1
ATOM 2459 C CA . MET A 1 297 ? -10.461 20.359 10.219 1 98.81 297 MET A CA 1
ATOM 2460 C C . MET A 1 297 ? -11.383 19.406 10.969 1 98.81 297 MET A C 1
ATOM 2462 O O . MET A 1 297 ? -11.164 19.125 12.148 1 98.81 297 MET A O 1
ATOM 2466 N N . HIS A 1 298 ? -12.422 18.938 10.281 1 98.75 298 HIS A N 1
ATOM 2467 C CA . HIS A 1 298 ? -13.359 18 10.891 1 98.75 298 HIS A CA 1
ATOM 2468 C C . HIS A 1 298 ? -12.633 16.766 11.391 1 98.75 298 HIS A C 1
ATOM 2470 O O . HIS A 1 298 ? -12.812 16.359 12.547 1 98.75 298 HIS A O 1
ATOM 2476 N N . HIS A 1 299 ? -11.781 16.188 10.594 1 98.75 299 HIS A N 1
ATOM 2477 C CA . HIS A 1 299 ? -11.062 14.961 10.93 1 98.75 299 HIS A CA 1
ATOM 2478 C C . HIS A 1 299 ? -10.172 15.164 12.148 1 98.75 299 HIS A C 1
ATOM 2480 O O . HIS A 1 299 ? -10.273 14.422 13.133 1 98.75 299 HIS A O 1
ATOM 2486 N N . LEU A 1 300 ? -9.312 16.203 12.125 1 98.75 300 LEU A N 1
ATOM 2487 C CA . LEU A 1 300 ? -8.328 16.406 13.188 1 98.75 300 LEU A CA 1
ATOM 2488 C C . LEU A 1 300 ? -9.023 16.734 14.508 1 98.75 300 LEU A C 1
ATOM 2490 O O . LEU A 1 300 ? -8.625 16.234 15.562 1 98.75 300 LEU A O 1
ATOM 2494 N N . GLU A 1 301 ? -10.07 17.547 14.391 1 98.31 301 GLU A N 1
ATOM 2495 C CA . GLU A 1 301 ? -10.828 17.891 15.586 1 98.31 301 GLU A CA 1
ATOM 2496 C C . GLU A 1 301 ? -11.484 16.641 16.188 1 98.31 301 GLU A C 1
ATOM 2498 O O . GLU A 1 301 ? -11.445 16.438 17.406 1 98.31 301 GLU A O 1
ATOM 2503 N N . LEU A 1 302 ? -12.07 15.867 15.312 1 97.94 302 LEU A N 1
ATOM 2504 C CA . LEU A 1 302 ? -12.758 14.641 15.719 1 97.94 302 LEU A CA 1
ATOM 2505 C C . LEU A 1 302 ? -11.812 13.703 16.453 1 97.94 302 LEU A C 1
ATOM 2507 O O . LEU A 1 302 ? -12.133 13.219 17.547 1 97.94 302 LEU A O 1
ATOM 2511 N N . VAL A 1 303 ? -10.672 13.484 15.977 1 98.31 303 VAL A N 1
ATOM 2512 C CA . VAL A 1 303 ? -9.695 12.562 16.547 1 98.31 303 VAL A CA 1
ATOM 2513 C C . VAL A 1 303 ? -9.102 13.156 17.828 1 98.31 303 VAL A C 1
ATOM 2515 O O . VAL A 1 303 ? -8.922 12.445 18.812 1 98.31 303 VAL A O 1
ATOM 2518 N N . ASN A 1 304 ? -8.805 14.453 17.766 1 98 304 ASN A N 1
ATOM 2519 C CA . ASN A 1 304 ? -8.289 15.109 18.953 1 98 304 ASN A CA 1
ATOM 2520 C C . ASN A 1 304 ? -9.25 14.961 20.141 1 98 304 ASN A C 1
ATOM 2522 O O . ASN A 1 304 ? -8.828 14.617 21.25 1 98 304 ASN A O 1
ATOM 2526 N N . GLU A 1 305 ? -10.477 15.211 19.906 1 96.81 305 GLU A N 1
ATOM 2527 C CA . GLU A 1 305 ? -11.477 15.109 20.969 1 96.81 305 GLU A CA 1
ATOM 2528 C C . GLU A 1 305 ? -11.562 13.688 21.516 1 96.81 305 GLU A C 1
ATOM 2530 O O . GLU A 1 305 ? -11.719 13.484 22.719 1 96.81 305 GLU A O 1
ATOM 2535 N N . TYR A 1 306 ? -11.516 12.766 20.609 1 97 306 TYR A N 1
ATOM 2536 C CA . TYR A 1 306 ? -11.516 11.375 21.047 1 97 306 TYR A CA 1
ATOM 2537 C C . TYR A 1 306 ? -10.367 11.102 22 1 97 306 TYR A C 1
ATOM 2539 O O . TYR A 1 306 ? -10.562 10.492 23.062 1 97 306 TYR A O 1
ATOM 2547 N N . LEU A 1 307 ? -9.18 11.547 21.672 1 97.06 307 LEU A N 1
ATOM 2548 C CA . LEU A 1 307 ? -7.988 11.281 22.469 1 97.06 307 LEU A CA 1
ATOM 2549 C C . LEU A 1 307 ? -8.047 12.016 23.797 1 97.06 307 LEU A C 1
ATOM 2551 O O . LEU A 1 307 ? -7.516 11.539 24.797 1 97.06 307 LEU A O 1
ATOM 2555 N N . GLU A 1 308 ? -8.68 13.172 23.828 1 95.31 308 GLU A N 1
ATOM 2556 C CA . GLU A 1 308 ? -8.82 13.945 25.062 1 95.31 308 GLU A CA 1
ATOM 2557 C C . GLU A 1 308 ? -9.773 13.25 26.047 1 95.31 308 GLU A C 1
ATOM 2559 O O . GLU A 1 308 ? -9.609 13.359 27.25 1 95.31 308 GLU A O 1
ATOM 2564 N N . THR A 1 309 ? -10.711 12.555 25.5 1 92 309 THR A N 1
ATOM 2565 C CA . THR A 1 309 ? -11.727 11.945 26.344 1 92 309 THR A CA 1
ATOM 2566 C C . THR A 1 309 ? -11.297 10.547 26.797 1 92 309 THR A C 1
ATOM 2568 O O . THR A 1 309 ? -11.742 10.062 27.844 1 92 309 THR A O 1
ATOM 2571 N N . THR A 1 310 ? -10.477 9.852 26.047 1 85.25 310 THR A N 1
ATOM 2572 C CA . THR A 1 310 ? -10.109 8.469 26.344 1 85.25 310 THR A CA 1
ATOM 2573 C C . THR A 1 310 ? -8.742 8.406 27.016 1 85.25 310 THR A C 1
ATOM 2575 O O . THR A 1 310 ? -8.422 7.445 27.719 1 85.25 310 THR A O 1
ATOM 2578 N N . ASN A 1 311 ? -7.887 9.344 26.688 1 66.81 311 ASN A N 1
ATOM 2579 C CA . ASN A 1 311 ? -6.551 9.305 27.281 1 66.81 311 ASN A CA 1
ATOM 2580 C C . ASN A 1 311 ? -6.336 10.453 28.25 1 66.81 311 ASN A C 1
ATOM 2582 O O . ASN A 1 311 ? -6.68 11.602 27.969 1 66.81 311 ASN A O 1
ATOM 2586 N N . MET B 1 1 ? 5.574 -21.719 5.438 1 95.94 1 MET B N 1
ATOM 2587 C CA . MET B 1 1 ? 5.191 -22.094 4.074 1 95.94 1 MET B CA 1
ATOM 2588 C C . MET B 1 1 ? 5.094 -20.859 3.186 1 95.94 1 MET B C 1
ATOM 2590 O O . MET B 1 1 ? 4.891 -19.734 3.678 1 95.94 1 MET B O 1
ATOM 2594 N N . TYR B 1 2 ? 5.344 -20.984 1.931 1 98.62 2 TYR B N 1
ATOM 2595 C CA . TYR B 1 2 ? 5.32 -19.906 0.952 1 98.62 2 TYR B CA 1
ATOM 2596 C C . TYR B 1 2 ? 4.129 -20.047 0.011 1 98.62 2 TYR B C 1
ATOM 2598 O O . TYR B 1 2 ? 3.902 -21.109 -0.554 1 98.62 2 TYR B O 1
ATOM 2606 N N . PHE B 1 3 ? 3.312 -18.953 -0.142 1 98.81 3 PHE B N 1
ATOM 2607 C CA . PHE B 1 3 ? 2.102 -18.953 -0.955 1 98.81 3 PHE B CA 1
ATOM 2608 C C . PHE B 1 3 ? 2.174 -17.891 -2.045 1 98.81 3 PHE B C 1
ATOM 2610 O O . PHE B 1 3 ? 1.412 -16.922 -2.027 1 98.81 3 PHE B O 1
ATOM 2617 N N . PRO B 1 4 ? 3.023 -18.078 -3.047 1 98.69 4 PRO B N 1
ATOM 2618 C CA . PRO B 1 4 ? 2.998 -17.078 -4.125 1 98.69 4 PRO B CA 1
ATOM 2619 C C . PRO B 1 4 ? 1.638 -17 -4.812 1 98.69 4 PRO B C 1
ATOM 2621 O O . PRO B 1 4 ? 1.053 -18.016 -5.168 1 98.69 4 PRO B O 1
ATOM 2624 N N . TYR B 1 5 ? 1.115 -15.781 -4.93 1 98.75 5 TYR B N 1
ATOM 2625 C CA . TYR B 1 5 ? -0.194 -15.516 -5.516 1 98.75 5 TYR B CA 1
ATOM 2626 C C . TYR B 1 5 ? -0.06 -15.023 -6.953 1 98.75 5 TYR B C 1
ATOM 2628 O O . TYR B 1 5 ? 0.556 -13.992 -7.211 1 98.75 5 TYR B O 1
ATOM 2636 N N . LEU B 1 6 ? -0.668 -15.727 -7.938 1 98 6 LEU B N 1
ATOM 2637 C CA . LEU B 1 6 ? -0.564 -15.383 -9.352 1 98 6 LEU B CA 1
ATOM 2638 C C . LEU B 1 6 ? -1.945 -15.289 -9.992 1 98 6 LEU B C 1
ATOM 2640 O O . LEU B 1 6 ? -2.9 -15.906 -9.508 1 98 6 LEU B O 1
ATOM 2644 N N . ARG B 1 7 ? -2.148 -14.461 -11.117 1 95.19 7 ARG B N 1
ATOM 2645 C CA . ARG B 1 7 ? -3.438 -14.18 -11.742 1 95.19 7 ARG B CA 1
ATOM 2646 C C . ARG B 1 7 ? -3.729 -15.164 -12.867 1 95.19 7 ARG B C 1
ATOM 2648 O O . ARG B 1 7 ? -4.664 -14.969 -13.641 1 95.19 7 ARG B O 1
ATOM 2655 N N . GLY B 1 8 ? -3.051 -16.188 -13.023 1 94.69 8 GLY B N 1
ATOM 2656 C CA . GLY B 1 8 ? -3.352 -17.25 -13.977 1 94.69 8 GLY B CA 1
ATOM 2657 C C . GLY B 1 8 ? -3.191 -16.812 -15.422 1 94.69 8 GLY B C 1
ATOM 2658 O O . GLY B 1 8 ? -3.9 -17.297 -16.312 1 94.69 8 GLY B O 1
ATOM 2659 N N . LYS B 1 9 ? -2.465 -15.773 -15.68 1 95.44 9 LYS B N 1
ATOM 2660 C CA . LYS B 1 9 ? -2.131 -15.445 -17.062 1 95.44 9 LYS B CA 1
ATOM 2661 C C . LYS B 1 9 ? -1.221 -16.516 -17.672 1 95.44 9 LYS B C 1
ATOM 2663 O O . LYS B 1 9 ? -0.572 -17.266 -16.953 1 95.44 9 LYS B O 1
ATOM 2668 N N . GLN B 1 10 ? -1.175 -16.531 -18.922 1 96 10 GLN B N 1
ATOM 2669 C CA . GLN B 1 10 ? -0.57 -17.625 -19.688 1 96 10 GLN B CA 1
ATOM 2670 C C . GLN B 1 10 ? 0.836 -17.938 -19.172 1 96 10 GLN B C 1
ATOM 2672 O O . GLN B 1 10 ? 1.13 -19.062 -18.797 1 96 10 GLN B O 1
ATOM 2677 N N . PHE B 1 11 ? 1.672 -16.938 -19.109 1 96.62 11 PHE B N 1
ATOM 2678 C CA . PHE B 1 11 ? 3.074 -17.203 -18.812 1 96.62 11 PHE B CA 1
ATOM 2679 C C . PHE B 1 11 ? 3.277 -17.391 -17.312 1 96.62 11 PHE B C 1
ATOM 2681 O O . PHE B 1 11 ? 4.289 -17.953 -16.875 1 96.62 11 PHE B O 1
ATOM 2688 N N . GLU B 1 12 ? 2.346 -16.906 -16.469 1 98.06 12 GLU B N 1
ATOM 2689 C CA . GLU B 1 12 ? 2.346 -17.25 -15.047 1 98.06 12 GLU B CA 1
ATOM 2690 C C . GLU B 1 12 ? 2.031 -18.734 -14.844 1 98.06 12 GLU B C 1
ATOM 2692 O O . GLU B 1 12 ? 2.695 -19.406 -14.055 1 98.06 12 GLU B O 1
ATOM 2697 N N . LEU B 1 13 ? 1.073 -19.172 -15.648 1 98.69 13 LEU B N 1
ATOM 2698 C CA . LEU B 1 13 ? 0.673 -20.562 -15.57 1 98.69 13 LEU B CA 1
ATOM 2699 C C . LEU B 1 13 ? 1.786 -21.484 -16.062 1 98.69 13 LEU B C 1
ATOM 2701 O O . LEU B 1 13 ? 2.074 -22.516 -15.453 1 98.69 13 LEU B O 1
ATOM 2705 N N . ILE B 1 14 ? 2.383 -21.078 -17.109 1 98.69 14 ILE B N 1
ATOM 2706 C CA . ILE B 1 14 ? 3.451 -21.891 -17.688 1 98.69 14 ILE B CA 1
ATOM 2707 C C . ILE B 1 14 ? 4.633 -21.938 -16.719 1 98.69 14 ILE B C 1
ATOM 2709 O O . ILE B 1 14 ? 5.281 -22.984 -16.578 1 98.69 14 ILE B O 1
ATOM 2713 N N . ALA B 1 15 ? 4.902 -20.844 -16.062 1 98.75 15 ALA B N 1
ATOM 2714 C CA . ALA B 1 15 ? 5.957 -20.828 -15.047 1 98.75 15 ALA B CA 1
ATOM 2715 C C . ALA B 1 15 ? 5.691 -21.859 -13.961 1 98.75 15 ALA B C 1
ATOM 2717 O O . ALA B 1 15 ? 6.574 -22.656 -13.625 1 98.75 15 ALA B O 1
ATOM 2718 N N . LEU B 1 16 ? 4.488 -21.891 -13.477 1 98.81 16 LEU B N 1
ATOM 2719 C CA . LEU B 1 16 ? 4.113 -22.812 -12.414 1 98.81 16 LEU B CA 1
ATOM 2720 C C . LEU B 1 16 ? 4.191 -24.25 -12.898 1 98.81 16 LEU B C 1
ATOM 2722 O O . LEU B 1 16 ? 4.699 -25.125 -12.188 1 98.81 16 LEU B O 1
ATOM 2726 N N . ARG B 1 17 ? 3.676 -24.438 -14.078 1 98.69 17 ARG B N 1
ATOM 2727 C CA . ARG B 1 17 ? 3.701 -25.781 -14.641 1 98.69 17 ARG B CA 1
ATOM 2728 C C . ARG B 1 17 ? 5.133 -26.297 -14.773 1 98.69 17 ARG B C 1
ATOM 2730 O O . ARG B 1 17 ? 5.43 -27.438 -14.406 1 98.69 17 ARG B O 1
ATOM 2737 N N . ASN B 1 18 ? 5.984 -25.438 -15.305 1 98.62 18 ASN B N 1
ATOM 2738 C CA . ASN B 1 18 ? 7.383 -25.828 -15.469 1 98.62 18 ASN B CA 1
ATOM 2739 C C . ASN B 1 18 ? 8.055 -26.109 -14.133 1 98.62 18 ASN B C 1
ATOM 2741 O O . ASN B 1 18 ? 8.859 -27.031 -14.023 1 98.62 18 ASN B O 1
ATOM 2745 N N . LEU B 1 19 ? 7.762 -25.328 -13.141 1 98.75 19 LEU B N 1
ATOM 2746 C CA . LEU B 1 19 ? 8.32 -25.562 -11.812 1 98.75 19 LEU B CA 1
ATOM 2747 C C . LEU B 1 19 ? 7.914 -26.922 -11.273 1 98.75 19 LEU B C 1
ATOM 2749 O O . LEU B 1 19 ? 8.75 -27.672 -10.758 1 98.75 19 LEU B O 1
ATOM 2753 N N . SER B 1 20 ? 6.652 -27.234 -11.406 1 98.44 20 SER B N 1
ATOM 2754 C CA . SER B 1 20 ? 6.145 -28.516 -10.93 1 98.44 20 SER B CA 1
ATOM 2755 C C . SER B 1 20 ? 6.723 -29.688 -11.734 1 98.44 20 SER B C 1
ATOM 2757 O O . SER B 1 20 ? 7.203 -30.656 -11.164 1 98.44 20 SER B O 1
ATOM 2759 N N . GLU B 1 21 ? 6.742 -29.484 -13.086 1 97.94 21 GLU B N 1
ATOM 2760 C CA . GLU B 1 21 ? 7.223 -30.516 -14 1 97.94 21 GLU B CA 1
ATOM 2761 C C . GLU B 1 21 ? 8.672 -30.891 -13.703 1 97.94 21 GLU B C 1
ATOM 2763 O O . GLU B 1 21 ? 9.062 -32.062 -13.836 1 97.94 21 GLU B O 1
ATOM 2768 N N . ASN B 1 22 ? 9.406 -29.953 -13.305 1 97.75 22 ASN B N 1
ATOM 2769 C CA . ASN B 1 22 ? 10.836 -30.156 -13.133 1 97.75 22 ASN B CA 1
ATOM 2770 C C . ASN B 1 22 ? 11.203 -30.328 -11.656 1 97.75 22 ASN B C 1
ATOM 2772 O O . ASN B 1 22 ? 12.383 -30.25 -11.297 1 97.75 22 ASN B O 1
ATOM 2776 N N . TYR B 1 23 ? 10.281 -30.531 -10.797 1 97.38 23 TYR B N 1
ATOM 2777 C CA . TYR B 1 23 ? 10.469 -30.812 -9.375 1 97.38 23 TYR B CA 1
ATOM 2778 C C . TYR B 1 23 ? 11.242 -29.688 -8.703 1 97.38 23 TYR B C 1
ATOM 2780 O O . TYR B 1 23 ? 12.164 -29.938 -7.918 1 97.38 23 TYR B O 1
ATOM 2788 N N . LEU B 1 24 ? 10.867 -28.422 -9.07 1 97.75 24 LEU B N 1
ATOM 2789 C CA . LEU B 1 24 ? 11.617 -27.266 -8.602 1 97.75 24 LEU B CA 1
ATOM 2790 C C . LEU B 1 24 ? 10.898 -26.594 -7.434 1 97.75 24 LEU B C 1
ATOM 2792 O O . LEU B 1 24 ? 11.406 -25.625 -6.859 1 97.75 24 LEU B O 1
ATOM 2796 N N . ILE B 1 25 ? 9.695 -27.047 -7.055 1 96.31 25 ILE B N 1
ATOM 2797 C CA . ILE B 1 25 ? 9 -26.578 -5.855 1 96.31 25 ILE B CA 1
ATOM 2798 C C . ILE B 1 25 ? 8.539 -27.766 -5.027 1 96.31 25 ILE B C 1
ATOM 2800 O O . ILE B 1 25 ? 8.211 -28.828 -5.578 1 96.31 25 ILE B O 1
ATOM 2804 N N . SER B 1 26 ? 8.531 -27.625 -3.754 1 96.25 26 SER B N 1
ATOM 2805 C CA . SER B 1 26 ? 8.164 -28.672 -2.805 1 96.25 26 SER B CA 1
ATOM 2806 C C . SER B 1 26 ? 6.871 -28.328 -2.078 1 96.25 26 SER B C 1
ATOM 2808 O O . SER B 1 26 ? 6.133 -27.438 -2.502 1 96.25 26 SER B O 1
ATOM 2810 N N . ASP B 1 27 ? 6.633 -29.125 -1.001 1 95.12 27 ASP B N 1
ATOM 2811 C CA . ASP B 1 27 ? 5.426 -28.906 -0.208 1 95.12 27 ASP B CA 1
ATOM 2812 C C . ASP B 1 27 ? 5.523 -27.641 0.624 1 95.12 27 ASP B C 1
ATOM 2814 O O . ASP B 1 27 ? 4.535 -27.203 1.218 1 95.12 27 ASP B O 1
ATOM 2818 N N . LYS B 1 28 ? 6.703 -27 0.571 1 96.94 28 LYS B N 1
ATOM 2819 C CA . LYS B 1 28 ? 6.895 -25.75 1.295 1 96.94 28 LYS B CA 1
ATOM 2820 C C . LYS B 1 28 ? 6.297 -24.562 0.525 1 96.94 28 LYS B C 1
ATOM 2822 O O . LYS B 1 28 ? 6.129 -23.484 1.077 1 96.94 28 LYS B O 1
ATOM 2827 N N . THR B 1 29 ? 6.004 -24.828 -0.71 1 98.31 29 THR B N 1
ATOM 2828 C CA . THR B 1 29 ? 5.469 -23.781 -1.581 1 98.31 29 THR B CA 1
ATOM 2829 C C . THR B 1 29 ? 4.121 -24.203 -2.158 1 98.31 29 THR B C 1
ATOM 2831 O O . THR B 1 29 ? 4.023 -25.219 -2.842 1 98.31 29 THR B O 1
ATOM 2834 N N . ILE B 1 30 ? 3.113 -23.453 -1.85 1 98.62 30 ILE B N 1
ATOM 2835 C CA . ILE B 1 30 ? 1.771 -23.688 -2.367 1 98.62 30 ILE B CA 1
ATOM 2836 C C . ILE B 1 30 ? 1.304 -22.484 -3.174 1 98.62 30 ILE B C 1
ATOM 2838 O O . ILE B 1 30 ? 0.743 -21.531 -2.617 1 98.62 30 ILE B O 1
ATOM 2842 N N . PRO B 1 31 ? 1.536 -22.547 -4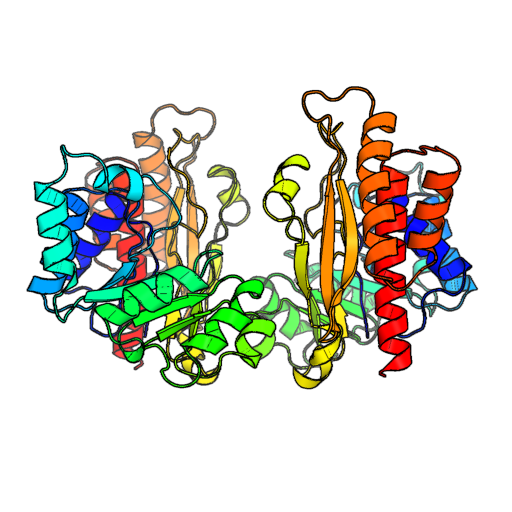.453 1 98.81 31 PRO B N 1
ATOM 2843 C CA . PRO B 1 31 ? 1.063 -21.422 -5.262 1 98.81 31 PRO B CA 1
ATOM 2844 C C . PRO B 1 31 ? -0.457 -21.266 -5.242 1 98.81 31 PRO B C 1
ATOM 2846 O O . PRO B 1 31 ? -1.173 -22.266 -5.109 1 98.81 31 PRO B O 1
ATOM 2849 N N . ILE B 1 32 ? -0.909 -20.062 -5.289 1 98.88 32 ILE B N 1
ATOM 2850 C CA . ILE B 1 32 ? -2.326 -19.75 -5.426 1 98.88 32 ILE B CA 1
ATOM 2851 C C . ILE B 1 32 ? -2.582 -19.094 -6.785 1 98.88 32 ILE B C 1
ATOM 2853 O O . ILE B 1 32 ? -1.9 -18.141 -7.164 1 98.88 32 ILE B O 1
ATOM 2857 N N . ILE B 1 33 ? -3.549 -19.641 -7.5 1 98.69 33 ILE B N 1
ATOM 2858 C CA . ILE B 1 33 ? -3.898 -19.094 -8.805 1 98.69 33 ILE B CA 1
ATOM 2859 C C . ILE B 1 33 ? -5.293 -18.469 -8.758 1 98.69 33 ILE B C 1
ATOM 2861 O O . ILE B 1 33 ? -6.258 -19.125 -8.359 1 98.69 33 ILE B O 1
ATOM 2865 N N . GLU B 1 34 ? -5.402 -17.25 -9.078 1 98.62 34 GLU B N 1
ATOM 2866 C CA . GLU B 1 34 ? -6.691 -16.656 -9.422 1 98.62 34 GLU B CA 1
ATOM 2867 C C . GLU B 1 34 ? -6.93 -16.688 -10.93 1 98.62 34 GLU B C 1
ATOM 2869 O O . GLU B 1 34 ? -6.328 -15.914 -11.672 1 98.62 34 GLU B O 1
ATOM 2874 N N . PRO B 1 35 ? -7.762 -17.594 -11.367 1 98 35 PRO B N 1
ATOM 2875 C CA . PRO B 1 35 ? -7.977 -17.703 -12.805 1 98 35 PRO B CA 1
ATOM 2876 C C . PRO B 1 35 ? -8.586 -16.453 -13.414 1 98 35 PRO B C 1
ATOM 2878 O O . PRO B 1 35 ? -9.594 -15.938 -12.906 1 98 35 PRO B O 1
ATOM 2881 N N . VAL B 1 36 ? -7.98 -15.93 -14.453 1 96.81 36 VAL B N 1
ATOM 2882 C CA . VAL B 1 36 ? -8.508 -14.727 -15.086 1 96.81 36 VAL B CA 1
ATOM 2883 C C . VAL B 1 36 ? -9.281 -15.109 -16.344 1 96.81 36 VAL B C 1
ATOM 2885 O O . VAL B 1 36 ? -10.094 -14.328 -16.844 1 96.81 36 VAL B O 1
ATOM 2888 N N . LYS B 1 37 ? -9 -16.297 -16.891 1 95.44 37 LYS B N 1
ATOM 2889 C CA . LYS B 1 37 ? -9.688 -16.906 -18.031 1 95.44 37 LYS B CA 1
ATOM 2890 C C . LYS B 1 37 ? -9.719 -18.422 -17.906 1 95.44 37 LYS B C 1
ATOM 2892 O O . LYS B 1 37 ? -8.828 -19.031 -17.297 1 95.44 37 LYS B O 1
ATOM 2897 N N . LEU B 1 38 ? -10.781 -18.922 -18.5 1 96.56 38 LEU B N 1
ATOM 2898 C CA . LEU B 1 38 ? -10.805 -20.375 -18.641 1 96.56 38 LEU B CA 1
ATOM 2899 C C . LEU B 1 38 ? -10.016 -20.812 -19.875 1 96.56 38 LEU B C 1
ATOM 2901 O O . LEU B 1 38 ? -10.391 -20.484 -21 1 96.56 38 LEU B O 1
ATOM 2905 N N . SER B 1 39 ? -8.891 -21.469 -19.641 1 95.75 39 SER B N 1
ATOM 2906 C CA . SER B 1 39 ? -8 -21.812 -20.75 1 95.75 39 SER B CA 1
ATOM 2907 C C . SER B 1 39 ? -7.461 -23.234 -20.609 1 95.75 39 SER B C 1
ATOM 2909 O O . SER B 1 39 ? -7.473 -23.797 -19.516 1 95.75 39 SER B O 1
ATOM 2911 N N . SER B 1 40 ? -7.027 -23.75 -21.719 1 96.88 40 SER B N 1
ATOM 2912 C CA . SER B 1 40 ? -6.375 -25.047 -21.703 1 96.88 40 SER B CA 1
ATOM 2913 C C . SER B 1 40 ? -5.09 -25.016 -20.875 1 96.88 40 SER B C 1
ATOM 2915 O O . SER B 1 40 ? -4.727 -26 -20.25 1 96.88 40 SER B O 1
ATOM 2917 N N . THR B 1 41 ? -4.469 -23.844 -20.875 1 97.88 41 THR B N 1
ATOM 2918 C CA . THR B 1 41 ? -3.242 -23.688 -20.094 1 97.88 41 THR B CA 1
ATOM 2919 C C . THR B 1 41 ? -3.52 -23.812 -18.609 1 97.88 41 THR B C 1
ATOM 2921 O O . THR B 1 41 ? -2.738 -24.406 -17.875 1 97.88 41 THR B O 1
ATOM 2924 N N . LEU B 1 42 ? -4.629 -23.266 -18.172 1 98.25 42 LEU B N 1
ATOM 2925 C CA . LEU B 1 42 ? -5.031 -23.422 -16.766 1 98.25 42 LEU B CA 1
ATOM 2926 C C . LEU B 1 42 ? -5.246 -24.891 -16.422 1 98.25 42 LEU B C 1
ATOM 2928 O O . LEU B 1 42 ? -4.703 -25.375 -15.43 1 98.25 42 LEU B O 1
ATOM 2932 N N . ILE B 1 43 ? -5.938 -25.578 -17.312 1 98.19 43 ILE B N 1
ATOM 2933 C CA . ILE B 1 43 ? -6.27 -26.984 -17.094 1 98.19 43 ILE B CA 1
ATOM 2934 C C . ILE B 1 43 ? -4.988 -27.812 -17.031 1 98.19 43 ILE B C 1
ATOM 2936 O O . ILE B 1 43 ? -4.789 -28.594 -16.078 1 98.19 43 ILE B O 1
ATOM 2940 N N . SER B 1 44 ? -4.125 -27.594 -17.969 1 98.56 44 SER B N 1
ATOM 2941 C CA . SER B 1 44 ? -2.898 -28.391 -18.016 1 98.56 44 SER B CA 1
ATOM 2942 C C . SER B 1 44 ? -2 -28.094 -16.828 1 98.56 44 SER B C 1
ATOM 2944 O O . SER B 1 44 ? -1.286 -28.969 -16.344 1 98.56 44 SER B O 1
ATOM 2946 N N . THR B 1 45 ? -1.992 -26.859 -16.344 1 98.75 45 THR B N 1
ATOM 2947 C CA . THR B 1 45 ? -1.216 -26.5 -15.164 1 98.75 45 THR B CA 1
ATOM 2948 C C . THR B 1 45 ? -1.735 -27.234 -13.93 1 98.75 45 THR B C 1
ATOM 2950 O O . THR B 1 45 ? -0.959 -27.859 -13.195 1 98.75 45 THR B O 1
ATOM 2953 N N . ILE B 1 46 ? -3.029 -27.25 -13.75 1 98.69 46 ILE B N 1
ATOM 2954 C CA . ILE B 1 46 ? -3.643 -27.922 -12.617 1 98.69 46 ILE B CA 1
ATOM 2955 C C . ILE B 1 46 ? -3.338 -29.422 -12.695 1 98.69 46 ILE B C 1
ATOM 2957 O O . ILE B 1 46 ? -2.939 -30.031 -11.695 1 98.69 46 ILE B O 1
ATOM 2961 N N . GLN B 1 47 ? -3.482 -29.953 -13.883 1 98.75 47 GLN B N 1
ATOM 2962 C CA . GLN B 1 47 ? -3.232 -31.375 -14.086 1 98.75 47 GLN B CA 1
ATOM 2963 C C . GLN B 1 47 ? -1.795 -31.734 -13.727 1 98.75 47 GLN B C 1
ATOM 2965 O O . GLN B 1 47 ? -1.545 -32.781 -13.133 1 98.75 47 GLN B O 1
ATOM 2970 N N . GLU B 1 48 ? -0.884 -30.891 -14.094 1 98.62 48 GLU B N 1
ATOM 2971 C CA . GLU B 1 48 ? 0.52 -31.141 -13.797 1 98.62 48 GLU B CA 1
ATOM 2972 C C . GLU B 1 48 ? 0.765 -31.172 -12.289 1 98.62 48 GLU B C 1
ATOM 2974 O O . GLU B 1 48 ? 1.501 -32.031 -11.789 1 98.62 48 GLU B O 1
ATOM 2979 N N . PHE B 1 49 ? 0.188 -30.266 -11.555 1 98.69 49 PHE B N 1
ATOM 2980 C CA . PHE B 1 49 ? 0.334 -30.234 -10.102 1 98.69 49 PHE B CA 1
ATOM 2981 C C . PHE B 1 49 ? -0.236 -31.5 -9.477 1 98.69 49 PHE B C 1
ATOM 2983 O O . PHE B 1 49 ? 0.365 -32.062 -8.562 1 98.69 49 PHE B O 1
ATOM 2990 N N . ILE B 1 50 ? -1.367 -31.953 -9.961 1 98.44 50 ILE B N 1
ATOM 2991 C CA . ILE B 1 50 ? -1.993 -33.156 -9.461 1 98.44 50 ILE B CA 1
ATOM 2992 C C . ILE B 1 50 ? -1.092 -34.375 -9.75 1 98.44 50 ILE B C 1
ATOM 2994 O O . ILE B 1 50 ? -0.842 -35.188 -8.867 1 98.44 50 ILE B O 1
ATOM 2998 N N . LYS B 1 51 ? -0.633 -34.406 -10.992 1 98.19 51 LYS B N 1
ATOM 2999 C CA . LYS B 1 51 ? 0.239 -35.5 -11.414 1 98.19 51 LYS B CA 1
ATOM 3000 C C . LYS B 1 51 ? 1.464 -35.594 -10.508 1 98.19 51 LYS B C 1
ATOM 3002 O O . LYS B 1 51 ? 1.877 -36.688 -10.141 1 98.19 51 LYS B O 1
ATOM 3007 N N . ARG B 1 52 ? 2.018 -34.5 -10.102 1 97.75 52 ARG B N 1
ATOM 3008 C CA . ARG B 1 52 ? 3.244 -34.438 -9.305 1 97.75 52 ARG B CA 1
ATOM 3009 C C . ARG B 1 52 ? 2.936 -34.438 -7.816 1 97.75 52 ARG B C 1
ATOM 3011 O O . ARG B 1 52 ? 3.846 -34.375 -6.988 1 97.75 52 ARG B O 1
ATOM 3018 N N . LYS B 1 53 ? 1.687 -34.406 -7.469 1 97.56 53 LYS B N 1
ATOM 3019 C CA . LYS B 1 53 ? 1.205 -34.406 -6.094 1 97.56 53 LYS B CA 1
ATOM 3020 C C . LYS B 1 53 ? 1.647 -33.156 -5.348 1 97.56 53 LYS B C 1
ATOM 3022 O O . LYS B 1 53 ? 2.029 -33.219 -4.18 1 97.56 53 LYS B O 1
ATOM 3027 N N . ASN B 1 54 ? 1.792 -32.031 -6.078 1 97.56 54 ASN B N 1
ATOM 3028 C CA . ASN B 1 54 ? 2.016 -30.734 -5.484 1 97.56 54 ASN B CA 1
ATOM 3029 C C . ASN B 1 54 ? 0.698 -30.031 -5.152 1 97.56 54 ASN B C 1
ATOM 3031 O O . ASN B 1 54 ? -0.244 -30.062 -5.945 1 97.56 54 ASN B O 1
ATOM 3035 N N . ASN B 1 55 ? 0.621 -29.469 -3.955 1 98.19 55 ASN B N 1
ATOM 3036 C CA . ASN B 1 55 ? -0.57 -28.703 -3.604 1 98.19 55 ASN B CA 1
ATOM 3037 C C . ASN B 1 55 ? -0.613 -27.375 -4.336 1 98.19 55 ASN B C 1
ATOM 3039 O O . ASN B 1 55 ? 0.425 -26.734 -4.543 1 98.19 55 ASN B O 1
ATOM 3043 N N . ILE B 1 56 ? -1.784 -26.984 -4.684 1 98.69 56 ILE B N 1
ATOM 3044 C CA . ILE B 1 56 ? -1.987 -25.703 -5.359 1 98.69 56 ILE B CA 1
ATOM 3045 C C . ILE B 1 56 ? -3.336 -25.109 -4.953 1 98.69 56 ILE B C 1
ATOM 3047 O O . ILE B 1 56 ? -4.324 -25.844 -4.82 1 98.69 56 ILE B O 1
ATOM 3051 N N . GLY B 1 57 ? -3.367 -23.844 -4.598 1 98.81 57 GLY B N 1
ATOM 3052 C CA . GLY B 1 57 ? -4.605 -23.141 -4.336 1 98.81 57 GLY B CA 1
ATOM 3053 C C . GLY B 1 57 ? -5.266 -22.594 -5.59 1 98.81 57 GLY B C 1
ATOM 3054 O O . GLY B 1 57 ? -4.602 -22.016 -6.449 1 98.81 57 GLY B O 1
ATOM 3055 N N . ILE B 1 58 ? -6.555 -22.828 -5.699 1 98.75 58 ILE B N 1
ATOM 3056 C CA . ILE B 1 58 ? -7.309 -22.281 -6.828 1 98.75 58 ILE B CA 1
ATOM 3057 C C . ILE B 1 58 ? -8.438 -21.391 -6.316 1 98.75 58 ILE B C 1
ATOM 3059 O O . ILE B 1 58 ? -9.305 -21.844 -5.562 1 98.75 58 ILE B O 1
ATOM 3063 N N . VAL B 1 59 ? -8.422 -20.141 -6.703 1 98.69 59 VAL B N 1
ATOM 3064 C CA . VAL B 1 59 ? -9.484 -19.203 -6.312 1 98.69 59 VAL B CA 1
ATOM 3065 C C . VAL B 1 59 ? -10.781 -19.578 -7.023 1 98.69 59 VAL B C 1
ATOM 3067 O O . VAL B 1 59 ? -10.828 -19.625 -8.258 1 98.69 59 VAL B O 1
ATOM 3070 N N . ILE B 1 60 ? -11.781 -19.781 -6.297 1 97.19 60 ILE B N 1
ATOM 3071 C CA . ILE B 1 60 ? -13.031 -20.281 -6.859 1 97.19 60 ILE B CA 1
ATOM 3072 C C . ILE B 1 60 ? -13.977 -19.109 -7.125 1 97.19 60 ILE B C 1
ATOM 3074 O O . ILE B 1 60 ? -15.023 -19.281 -7.75 1 97.19 60 ILE B O 1
ATOM 3078 N N . ASN B 1 61 ? -13.664 -17.938 -6.637 1 96.75 61 ASN B N 1
ATOM 3079 C CA . ASN B 1 61 ? -14.438 -16.719 -6.898 1 96.75 61 ASN B CA 1
ATOM 3080 C C . ASN B 1 61 ? -13.539 -15.586 -7.379 1 96.75 61 ASN B C 1
ATOM 3082 O O . ASN B 1 61 ? -13.516 -14.508 -6.777 1 96.75 61 ASN B O 1
ATOM 3086 N N . PRO B 1 62 ? -12.883 -15.828 -8.508 1 97.56 62 PRO B N 1
ATOM 3087 C CA . PRO B 1 62 ? -11.984 -14.781 -9 1 97.56 62 PRO B CA 1
ATOM 3088 C C . PRO B 1 62 ? -12.656 -13.414 -9.055 1 97.56 62 PRO B C 1
ATOM 3090 O O . PRO B 1 62 ? -13.844 -13.312 -9.383 1 97.56 62 PRO B O 1
ATOM 3093 N N . GLN B 1 63 ? -11.883 -12.383 -8.711 1 95.44 63 GLN B N 1
ATOM 3094 C CA . GLN B 1 63 ? -12.422 -11.039 -8.617 1 95.44 63 GLN B CA 1
ATOM 3095 C C . GLN B 1 63 ? -12.055 -10.203 -9.844 1 95.44 63 GLN B C 1
ATOM 3097 O O . GLN B 1 63 ? -12.57 -9.109 -10.031 1 95.44 63 GLN B O 1
ATOM 3102 N N . VAL B 1 64 ? -11.141 -10.727 -10.672 1 94 64 VAL B N 1
ATOM 3103 C CA . VAL B 1 64 ? -10.664 -10 -11.844 1 94 64 VAL B CA 1
ATOM 3104 C C . VAL B 1 64 ? -10.672 -10.922 -13.062 1 94 64 VAL B C 1
ATOM 3106 O O . VAL B 1 64 ? -10.789 -12.148 -12.922 1 94 64 VAL B O 1
ATOM 3109 N N . GLY B 1 65 ? -10.648 -10.367 -14.234 1 93.56 65 GLY B N 1
ATOM 3110 C CA . GLY B 1 65 ? -10.539 -11.141 -15.461 1 93.56 65 GLY B CA 1
ATOM 3111 C C . GLY B 1 65 ? -11.891 -11.57 -16.016 1 93.56 65 GLY B C 1
ATOM 3112 O O . GLY B 1 65 ? -12.93 -11.125 -15.531 1 93.56 65 GLY B O 1
ATOM 3113 N N . ALA B 1 66 ? -11.852 -12.414 -16.969 1 93.62 66 ALA B N 1
ATOM 3114 C CA . ALA B 1 66 ? -13.055 -12.789 -17.703 1 93.62 66 ALA B CA 1
ATOM 3115 C C . ALA B 1 66 ? -13.477 -14.219 -17.375 1 93.62 66 ALA B C 1
ATOM 3117 O O . ALA B 1 66 ? -14.266 -14.828 -18.094 1 93.62 66 ALA B O 1
ATOM 3118 N N . PHE B 1 67 ? -12.953 -14.766 -16.359 1 94.88 67 PHE B N 1
ATOM 3119 C CA . PHE B 1 67 ? -13.188 -16.156 -16.016 1 94.88 67 PHE B CA 1
ATOM 3120 C C . PHE B 1 67 ? -14.68 -16.438 -15.844 1 94.88 67 PHE B C 1
ATOM 3122 O O . PHE B 1 67 ? -15.211 -17.406 -16.391 1 94.88 67 PHE B O 1
ATOM 3129 N N . GLN B 1 68 ? -15.32 -15.609 -15.07 1 91.69 68 GLN B N 1
ATOM 3130 C CA . GLN B 1 68 ? -16.75 -15.812 -14.805 1 91.69 68 GLN B CA 1
ATOM 3131 C C . GLN B 1 68 ? -17.562 -15.773 -16.094 1 91.69 68 GLN B C 1
ATOM 3133 O O . GLN B 1 68 ? -18.469 -16.578 -16.297 1 91.69 68 GLN B O 1
ATOM 3138 N N . GLU B 1 69 ? -17.188 -14.875 -16.922 1 93 69 GLU B N 1
ATOM 3139 C CA . GLU B 1 69 ? -17.844 -14.789 -18.219 1 93 69 GLU B CA 1
ATOM 3140 C C . GLU B 1 69 ? -17.594 -16.047 -19.047 1 93 69 GLU B C 1
ATOM 3142 O O . GLU B 1 69 ? -18.484 -16.531 -19.75 1 93 69 GLU B O 1
ATOM 3147 N N . ASP B 1 70 ? -16.406 -16.547 -18.969 1 93.25 70 ASP B N 1
ATOM 3148 C CA . ASP B 1 70 ? -16 -17.703 -19.75 1 93.25 70 ASP B CA 1
ATOM 3149 C C . ASP B 1 70 ? -16.781 -18.953 -19.328 1 93.25 70 ASP B C 1
ATOM 3151 O O . ASP B 1 70 ? -17.156 -19.766 -20.156 1 93.25 70 ASP B O 1
ATOM 3155 N N . ILE B 1 71 ? -17.047 -19.078 -18.078 1 91.81 71 ILE B N 1
ATOM 3156 C CA . ILE B 1 71 ? -17.703 -20.297 -17.609 1 91.81 71 ILE B CA 1
ATOM 3157 C C . ILE B 1 71 ? -19.188 -20.25 -17.953 1 91.81 71 ILE B C 1
ATOM 3159 O O . ILE B 1 71 ? -19.844 -21.297 -18.016 1 91.81 71 ILE B O 1
ATOM 3163 N N . GLU B 1 72 ? -19.672 -19.078 -18.172 1 89.81 72 GLU B N 1
ATOM 3164 C CA . GLU B 1 72 ? -21.094 -18.938 -18.516 1 89.81 72 GLU B CA 1
ATOM 3165 C C . GLU B 1 72 ? -21.312 -19.156 -20.016 1 89.81 72 GLU B C 1
ATOM 3167 O O . GLU B 1 72 ? -22.438 -19.406 -20.438 1 89.81 72 GLU B O 1
ATOM 3172 N N . GLU B 1 73 ? -20.219 -19.062 -20.734 1 88.88 73 GLU B N 1
ATOM 3173 C CA . GLU B 1 73 ? -20.328 -19.25 -22.172 1 88.88 73 GLU B CA 1
ATOM 3174 C C . GLU B 1 73 ? -20.406 -20.734 -22.531 1 88.88 73 GLU B C 1
ATOM 3176 O O . GLU B 1 73 ? -19.516 -21.5 -22.172 1 88.88 73 GLU B O 1
ATOM 3181 N N . SER B 1 74 ? -21.312 -21.156 -23.312 1 82.94 74 SER B N 1
ATOM 3182 C CA . SER B 1 74 ? -21.609 -22.547 -23.641 1 82.94 74 SER B CA 1
ATOM 3183 C C . SER B 1 74 ? -20.438 -23.203 -24.359 1 82.94 74 SER B C 1
ATOM 3185 O O . SER B 1 74 ? -20.188 -24.391 -24.188 1 82.94 74 SER B O 1
ATOM 3187 N N . LYS B 1 75 ? -19.781 -22.484 -25.188 1 84.88 75 LYS B N 1
ATOM 3188 C CA . LYS B 1 75 ? -18.688 -23.047 -25.984 1 84.88 75 LYS B CA 1
ATOM 3189 C C . LYS B 1 75 ? -17.578 -23.609 -25.094 1 84.88 75 LYS B C 1
ATOM 3191 O O . LYS B 1 75 ? -16.75 -24.375 -25.562 1 84.88 75 LYS B O 1
ATOM 3196 N N . ASN B 1 76 ? -17.641 -23.25 -23.875 1 85.06 76 ASN B N 1
ATOM 3197 C CA . ASN B 1 76 ? -16.578 -23.641 -22.969 1 85.06 76 ASN B CA 1
ATOM 3198 C C . ASN B 1 76 ? -17.016 -24.75 -22.016 1 85.06 76 ASN B C 1
ATOM 3200 O O . ASN B 1 76 ? -16.344 -25.031 -21.016 1 85.06 76 ASN B O 1
ATOM 3204 N N . ASP B 1 77 ? -18 -25.422 -22.375 1 86.12 77 ASP B N 1
ATOM 3205 C CA . ASP B 1 77 ? -18.625 -26.375 -21.453 1 86.12 77 ASP B CA 1
ATOM 3206 C C . ASP B 1 77 ? -17.688 -27.547 -21.156 1 86.12 77 ASP B C 1
ATOM 3208 O O . ASP B 1 77 ? -17.531 -27.938 -20 1 86.12 77 ASP B O 1
ATOM 3212 N N . THR B 1 78 ? -17.109 -28.031 -22.141 1 91.88 78 THR B N 1
ATOM 3213 C CA . THR B 1 78 ? -16.219 -29.172 -21.953 1 91.88 78 THR B CA 1
ATOM 3214 C C . THR B 1 78 ? -15.039 -28.781 -21.062 1 91.88 78 THR B C 1
ATOM 3216 O O . THR B 1 78 ? -14.664 -29.531 -20.156 1 91.88 78 THR B O 1
ATOM 3219 N N . LEU B 1 79 ? -14.453 -27.672 -21.344 1 94.38 79 LEU B N 1
ATOM 3220 C CA . LEU B 1 79 ? -13.312 -27.188 -20.578 1 94.38 79 LEU B CA 1
ATOM 3221 C C . LEU B 1 79 ? -13.711 -26.922 -19.125 1 94.38 79 LEU B C 1
ATOM 3223 O O . LEU B 1 79 ? -12.961 -27.219 -18.203 1 94.38 79 LEU B O 1
ATOM 3227 N N . TYR B 1 80 ? -14.883 -26.422 -19 1 95.94 80 TYR B N 1
ATOM 3228 C CA . TYR B 1 80 ? -15.375 -26.094 -17.656 1 95.94 80 TYR B CA 1
ATOM 3229 C C . TYR B 1 80 ? -15.656 -27.375 -16.875 1 95.94 80 TYR B C 1
ATOM 3231 O O . TYR B 1 80 ? -15.391 -27.438 -15.664 1 95.94 80 TYR B O 1
ATOM 3239 N N . ASP B 1 81 ? -16.188 -28.359 -17.547 1 95.75 81 ASP B N 1
ATOM 3240 C CA . ASP B 1 81 ? -16.422 -29.641 -16.891 1 95.75 81 ASP B CA 1
ATOM 3241 C C . ASP B 1 81 ? -15.125 -30.25 -16.375 1 95.75 81 ASP B C 1
ATOM 3243 O O . ASP B 1 81 ? -15.07 -30.766 -15.258 1 95.75 81 ASP B O 1
ATOM 3247 N N . LYS B 1 82 ? -14.148 -30.172 -17.203 1 96.62 82 LYS B N 1
ATOM 3248 C CA . LYS B 1 82 ? -12.836 -30.656 -16.797 1 96.62 82 LYS B CA 1
ATOM 3249 C C . LYS B 1 82 ? -12.305 -29.875 -15.594 1 96.62 82 LYS B C 1
ATOM 3251 O O . LYS B 1 82 ? -11.781 -30.469 -14.641 1 96.62 82 LYS B O 1
ATOM 3256 N N . TYR B 1 83 ? -12.469 -28.625 -15.641 1 97.44 83 TYR B N 1
ATOM 3257 C CA . TYR B 1 83 ? -12.062 -27.734 -14.555 1 97.44 83 TYR B CA 1
ATOM 3258 C C . TYR B 1 83 ? -12.75 -28.125 -13.25 1 97.44 83 TYR B C 1
ATOM 3260 O O . TYR B 1 83 ? -12.086 -28.266 -12.211 1 97.44 83 TYR B O 1
ATOM 3268 N N . LYS B 1 84 ? -14 -28.344 -13.281 1 95.69 84 LYS B N 1
ATOM 3269 C CA . LYS B 1 84 ? -14.781 -28.703 -12.109 1 95.69 84 LYS B CA 1
ATOM 3270 C C . LYS B 1 84 ? -14.32 -30.031 -11.523 1 95.69 84 LYS B C 1
ATOM 3272 O O . LYS B 1 84 ? -14.227 -30.188 -10.305 1 95.69 84 LYS B O 1
ATOM 3277 N N . GLU B 1 85 ? -14.086 -30.906 -12.383 1 96.94 85 GLU B N 1
ATOM 3278 C CA . GLU B 1 85 ? -13.609 -32.219 -11.961 1 96.94 85 GLU B CA 1
ATOM 3279 C C . GLU B 1 85 ? -12.266 -32.094 -11.242 1 96.94 85 GLU B C 1
ATOM 3281 O O . GLU B 1 85 ? -12.078 -32.688 -10.18 1 96.94 85 GLU B O 1
ATOM 3286 N N . LEU B 1 86 ? -11.383 -31.344 -11.797 1 97.94 86 LEU B N 1
ATOM 3287 C CA . LEU B 1 86 ? -10.047 -31.172 -11.234 1 97.94 86 LEU B CA 1
ATOM 3288 C C . LEU B 1 86 ? -10.117 -30.516 -9.867 1 97.94 86 LEU B C 1
ATOM 3290 O O . LEU B 1 86 ? -9.297 -30.797 -8.984 1 97.94 86 LEU B O 1
ATOM 3294 N N . LEU B 1 87 ? -11.102 -29.656 -9.641 1 96.81 87 LEU B N 1
ATOM 3295 C CA . LEU B 1 87 ? -11.227 -28.891 -8.406 1 96.81 87 LEU B CA 1
ATOM 3296 C C . LEU B 1 87 ? -11.477 -29.828 -7.219 1 96.81 87 LEU B C 1
ATOM 3298 O O . LEU B 1 87 ? -11.273 -29.438 -6.07 1 96.81 87 LEU B O 1
ATOM 3302 N N . ASN B 1 88 ? -11.883 -31.016 -7.496 1 95.75 88 ASN B N 1
ATOM 3303 C CA . ASN B 1 88 ? -12.242 -31.938 -6.418 1 95.75 88 ASN B CA 1
ATOM 3304 C C . ASN B 1 88 ? -11.07 -32.844 -6.035 1 95.75 88 ASN B C 1
ATOM 3306 O O . ASN B 1 88 ? -11.18 -33.656 -5.109 1 95.75 88 ASN B O 1
ATOM 3310 N N . ASP B 1 89 ? -9.953 -32.656 -6.695 1 97.38 89 ASP B N 1
ATOM 3311 C CA . ASP B 1 89 ? -8.773 -33.438 -6.387 1 97.38 89 ASP B CA 1
ATOM 3312 C C . ASP B 1 89 ? -8.188 -33.062 -5.031 1 97.38 89 ASP B C 1
ATOM 3314 O O . ASP B 1 89 ? -8.305 -31.906 -4.602 1 97.38 89 ASP B O 1
ATOM 3318 N N . GLU B 1 90 ? -7.469 -33.969 -4.375 1 96.44 90 GLU B N 1
ATOM 3319 C CA . GLU B 1 90 ? -6.945 -33.781 -3.023 1 96.44 90 GLU B CA 1
ATOM 3320 C C . GLU B 1 90 ? -5.805 -32.781 -3.012 1 96.44 90 GLU B C 1
ATOM 3322 O O . GLU B 1 90 ? -5.508 -32.188 -1.973 1 96.44 90 GLU B O 1
ATOM 3327 N N . ASN B 1 91 ? -5.121 -32.562 -4.148 1 97.88 91 ASN B N 1
ATOM 3328 C CA . ASN B 1 91 ? -3.994 -31.656 -4.227 1 97.88 91 ASN B CA 1
ATOM 3329 C C . ASN B 1 91 ? -4.457 -30.219 -4.465 1 97.88 91 ASN B C 1
ATOM 3331 O O . ASN B 1 91 ? -3.648 -29.297 -4.449 1 97.88 91 ASN B O 1
ATOM 3335 N N . ILE B 1 92 ? -5.77 -30.047 -4.641 1 98.38 92 ILE B N 1
ATOM 3336 C CA . ILE B 1 92 ? -6.332 -28.719 -4.867 1 98.38 92 ILE B CA 1
ATOM 3337 C C . ILE B 1 92 ? -6.891 -28.172 -3.561 1 98.38 92 ILE B C 1
ATOM 3339 O O . ILE B 1 92 ? -7.68 -28.828 -2.885 1 98.38 92 ILE B O 1
ATOM 3343 N N . ILE B 1 93 ? -6.426 -27.078 -3.209 1 98.44 93 ILE B N 1
ATOM 3344 C CA . ILE B 1 93 ? -7.012 -26.359 -2.084 1 98.44 93 ILE B CA 1
ATOM 3345 C C . ILE B 1 93 ? -7.859 -25.203 -2.6 1 98.44 93 ILE B C 1
ATOM 3347 O O . ILE B 1 93 ? -7.324 -24.203 -3.107 1 98.44 93 ILE B O 1
ATOM 3351 N N . LYS B 1 94 ? -9.133 -25.359 -2.467 1 98.56 94 LYS B N 1
ATOM 3352 C CA . LYS B 1 94 ? -10.023 -24.281 -2.9 1 98.56 94 LYS B CA 1
ATOM 3353 C C . LYS B 1 94 ? -9.758 -23 -2.119 1 98.56 94 LYS B C 1
ATOM 3355 O O . LYS B 1 94 ? -9.562 -23.047 -0.903 1 98.56 94 LYS B O 1
ATOM 3360 N N . THR B 1 95 ? -9.672 -21.906 -2.801 1 98.69 95 THR B N 1
ATOM 3361 C CA . THR B 1 95 ? -9.359 -20.609 -2.223 1 98.69 95 THR B CA 1
ATOM 3362 C C . THR B 1 95 ? -10.492 -19.609 -2.459 1 98.69 95 THR B C 1
ATOM 3364 O O . THR B 1 95 ? -10.992 -19.484 -3.58 1 98.69 95 THR B O 1
ATOM 3367 N N . TYR B 1 96 ? -10.922 -18.953 -1.384 1 98.56 96 TYR B N 1
ATOM 3368 C CA . TYR B 1 96 ? -12.039 -18.016 -1.455 1 98.56 96 TYR B CA 1
ATOM 3369 C C . TYR B 1 96 ? -11.586 -16.609 -1.068 1 98.56 96 TYR B C 1
ATOM 3371 O O . TYR B 1 96 ? -10.906 -16.422 -0.056 1 98.56 96 TYR B O 1
ATOM 3379 N N . ILE B 1 97 ? -11.914 -15.641 -1.881 1 98.38 97 ILE B N 1
ATOM 3380 C CA . ILE B 1 97 ? -11.617 -14.242 -1.591 1 98.38 97 ILE B CA 1
ATOM 3381 C C . ILE B 1 97 ? -12.844 -13.57 -0.986 1 98.38 97 ILE B C 1
ATOM 3383 O O . ILE B 1 97 ? -13.883 -13.461 -1.634 1 98.38 97 ILE B O 1
ATOM 3387 N N . MET B 1 98 ? -12.719 -13.094 0.253 1 98.19 98 MET B N 1
ATOM 3388 C CA . MET B 1 98 ? -13.812 -12.359 0.884 1 98.19 98 MET B CA 1
ATOM 3389 C C . MET B 1 98 ? -14.195 -11.141 0.053 1 98.19 98 MET B C 1
ATOM 3391 O O . MET B 1 98 ? -13.328 -10.438 -0.466 1 98.19 98 MET B O 1
ATOM 3395 N N . ASN B 1 99 ? -15.43 -10.93 -0.049 1 96.5 99 ASN B N 1
ATOM 3396 C CA . ASN B 1 99 ? -15.953 -9.812 -0.834 1 96.5 99 ASN B CA 1
ATOM 3397 C C . ASN B 1 99 ? -17.328 -9.375 -0.341 1 96.5 99 ASN B C 1
ATOM 3399 O O . ASN B 1 99 ? -17.766 -9.805 0.727 1 96.5 99 ASN B O 1
ATOM 3403 N N . GLU B 1 100 ? -18 -8.516 -1.116 1 93.44 100 GLU B N 1
ATOM 3404 C CA . GLU B 1 100 ? -19.281 -7.938 -0.691 1 93.44 100 GLU B CA 1
ATOM 3405 C C . GLU B 1 100 ? -20.391 -8.984 -0.687 1 93.44 100 GLU B C 1
ATOM 3407 O O . GLU B 1 100 ? -21.375 -8.852 0.043 1 93.44 100 GLU B O 1
ATOM 3412 N N . ASP B 1 101 ? -20.203 -10.062 -1.438 1 95.62 101 ASP B N 1
ATOM 3413 C CA . ASP B 1 101 ? -21.234 -11.078 -1.576 1 95.62 101 ASP B CA 1
ATOM 3414 C C . ASP B 1 101 ? -20.938 -12.289 -0.685 1 95.62 101 ASP B C 1
ATOM 3416 O O . ASP B 1 101 ? -21.609 -13.32 -0.792 1 95.62 101 ASP B O 1
ATOM 3420 N N . SER B 1 102 ? -20.016 -12.188 0.202 1 97.25 102 SER B N 1
ATOM 3421 C CA . SER B 1 102 ? -19.531 -13.32 0.99 1 97.25 102 SER B CA 1
ATOM 3422 C C . SER B 1 102 ? -20.641 -13.906 1.852 1 97.25 102 SER B C 1
ATOM 3424 O O . SER B 1 102 ? -20.703 -15.117 2.074 1 97.25 102 SER B O 1
ATOM 3426 N N . GLU B 1 103 ? -21.562 -13.117 2.363 1 95.75 103 GLU B N 1
ATOM 3427 C CA . GLU B 1 103 ? -22.656 -13.602 3.205 1 95.75 103 GLU B CA 1
ATOM 3428 C C . GLU B 1 103 ? -23.516 -14.609 2.459 1 95.75 103 GLU B C 1
ATOM 3430 O O . GLU B 1 103 ? -24.078 -15.531 3.066 1 95.75 103 GLU B O 1
ATOM 3435 N N . GLU B 1 104 ? -23.594 -14.414 1.17 1 95.81 104 GLU B N 1
ATOM 3436 C CA . GLU B 1 104 ? -24.406 -15.305 0.347 1 95.81 104 GLU B CA 1
ATOM 3437 C C . GLU B 1 104 ? -23.578 -16.453 -0.225 1 95.81 104 GLU B C 1
ATOM 3439 O O . GLU B 1 104 ? -24.062 -17.562 -0.369 1 95.81 104 GLU B O 1
ATOM 3444 N N . GLU B 1 105 ? -22.328 -16.188 -0.497 1 96.31 105 GLU B N 1
ATOM 3445 C CA . GLU B 1 105 ? -21.484 -17.141 -1.218 1 96.31 105 GLU B CA 1
ATOM 3446 C C . GLU B 1 105 ? -20.969 -18.219 -0.288 1 96.31 105 GLU B C 1
ATOM 3448 O O . GLU B 1 105 ? -20.844 -19.391 -0.687 1 96.31 105 GLU B O 1
ATOM 3453 N N . ILE B 1 106 ? -20.641 -17.906 0.938 1 96.19 106 ILE B N 1
ATOM 3454 C CA . ILE B 1 106 ? -19.969 -18.828 1.84 1 96.19 106 ILE B CA 1
ATOM 3455 C C . ILE B 1 106 ? -20.875 -20.016 2.16 1 96.19 106 ILE B C 1
ATOM 3457 O O . ILE B 1 106 ? -20.453 -21.172 2.1 1 96.19 106 ILE B O 1
ATOM 3461 N N . PRO B 1 107 ? -22.203 -19.766 2.449 1 95.06 107 PRO B N 1
ATOM 3462 C CA . PRO B 1 107 ? -23.094 -20.906 2.68 1 95.06 107 PRO B CA 1
ATOM 3463 C C . PRO B 1 107 ? -23.156 -21.859 1.49 1 95.06 107 PRO B C 1
ATOM 3465 O O . PRO B 1 107 ? -23.297 -23.062 1.672 1 95.06 107 PRO B O 1
ATOM 3468 N N . GLN B 1 108 ? -23 -21.328 0.289 1 94.19 108 GLN B N 1
ATOM 3469 C CA . GLN B 1 108 ? -23 -22.172 -0.9 1 94.19 108 GLN B CA 1
ATOM 3470 C C . GLN B 1 108 ? -21.75 -23.031 -0.966 1 94.19 108 GLN B C 1
ATOM 3472 O O . GLN B 1 108 ? -21.797 -24.188 -1.371 1 94.19 108 GLN B O 1
ATOM 3477 N N . ILE B 1 109 ? -20.656 -22.469 -0.611 1 92.31 109 ILE B N 1
ATOM 3478 C CA . ILE B 1 109 ? -19.391 -23.188 -0.583 1 92.31 109 ILE B CA 1
ATOM 3479 C C . ILE B 1 109 ? -19.453 -24.328 0.442 1 92.31 109 ILE B C 1
ATOM 3481 O O . ILE B 1 109 ? -18.953 -25.422 0.201 1 92.31 109 ILE B O 1
ATOM 3485 N N . GLN B 1 110 ? -20.141 -24.078 1.495 1 90.81 110 GLN B N 1
ATOM 3486 C CA . GLN B 1 110 ? -20.234 -25.016 2.607 1 90.81 110 GLN B CA 1
ATOM 3487 C C . GLN B 1 110 ? -21 -26.281 2.203 1 90.81 110 GLN B C 1
ATOM 3489 O O . GLN B 1 110 ? -20.891 -27.312 2.865 1 90.81 110 GLN B O 1
ATOM 3494 N N . ILE B 1 111 ? -21.766 -26.156 1.178 1 86.62 111 ILE B N 1
ATOM 3495 C CA . ILE B 1 111 ? -22.562 -27.297 0.721 1 86.62 111 ILE B CA 1
ATOM 3496 C C . ILE B 1 111 ? -21.625 -28.406 0.236 1 86.62 111 ILE B C 1
ATOM 3498 O O . ILE B 1 111 ? -21.875 -29.578 0.488 1 86.62 111 ILE B O 1
ATOM 3502 N N . ASN B 1 112 ? -20.578 -28.016 -0.343 1 87.19 112 ASN B N 1
ATOM 3503 C CA . ASN B 1 112 ? -19.734 -29.016 -1.007 1 87.19 112 ASN B CA 1
ATOM 3504 C C . ASN B 1 112 ? -18.359 -29.109 -0.353 1 87.19 112 ASN B C 1
ATOM 3506 O O . ASN B 1 112 ? -17.625 -30.078 -0.58 1 87.19 112 ASN B O 1
ATOM 3510 N N . ASP B 1 113 ? -18.031 -28.141 0.466 1 90.12 113 ASP B N 1
ATOM 3511 C CA . ASP B 1 113 ? -16.672 -28.094 1.002 1 90.12 113 ASP B CA 1
ATOM 3512 C C . ASP B 1 113 ? -16.688 -27.781 2.496 1 90.12 113 ASP B C 1
ATOM 3514 O O . ASP B 1 113 ? -17.547 -27.047 2.9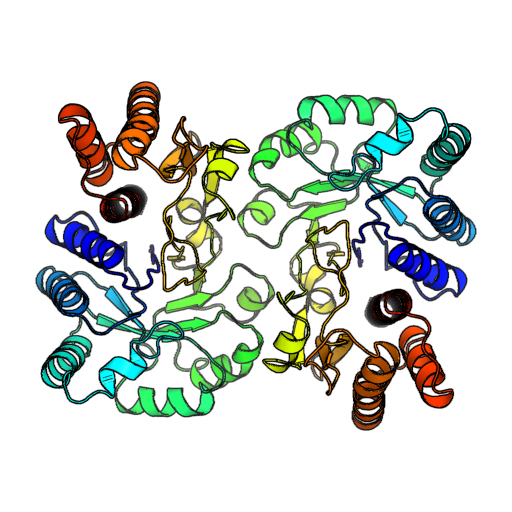73 1 90.12 113 ASP B O 1
ATOM 3518 N N . LYS B 1 114 ? -15.758 -28.391 3.176 1 92.06 114 LYS B N 1
ATOM 3519 C CA . LYS B 1 114 ? -15.531 -28.016 4.566 1 92.06 114 LYS B CA 1
ATOM 3520 C C . LYS B 1 114 ? -14.734 -26.719 4.66 1 92.06 114 LYS B C 1
ATOM 3522 O O . LYS B 1 114 ? -13.727 -26.547 3.975 1 92.06 114 LYS B O 1
ATOM 3527 N N . LEU B 1 115 ? -15.117 -25.875 5.508 1 91 115 LEU B N 1
ATOM 3528 C CA . LEU B 1 115 ? -14.508 -24.547 5.621 1 91 115 LEU B CA 1
ATOM 3529 C C . LEU B 1 115 ? -13.086 -24.656 6.16 1 91 115 LEU B C 1
ATOM 3531 O O . LEU B 1 115 ? -12.25 -23.781 5.898 1 91 115 LEU B O 1
ATOM 3535 N N . ASP B 1 116 ? -12.781 -25.719 6.867 1 92.62 116 ASP B N 1
ATOM 3536 C CA . ASP B 1 116 ? -11.453 -25.875 7.441 1 92.62 116 ASP B CA 1
ATOM 3537 C C . ASP B 1 116 ? -10.484 -26.469 6.426 1 92.62 116 ASP B C 1
ATOM 3539 O O . ASP B 1 116 ? -9.32 -26.734 6.746 1 92.62 116 ASP B O 1
ATOM 3543 N N . SER B 1 117 ? -10.953 -26.641 5.207 1 95.06 117 SER B N 1
ATOM 3544 C CA . SER B 1 117 ? -10.102 -27.219 4.176 1 95.06 117 SER B CA 1
ATOM 3545 C C . SER B 1 117 ? -9.766 -26.203 3.098 1 95.06 117 SER B C 1
ATOM 3547 O O . SER B 1 117 ? -9.008 -26.5 2.168 1 95.06 117 SER B O 1
ATOM 3549 N N . ILE B 1 118 ? -10.25 -24.938 3.273 1 97.19 118 ILE B N 1
ATOM 3550 C CA . ILE B 1 118 ? -10.062 -23.984 2.193 1 97.19 118 ILE B CA 1
ATOM 3551 C C . ILE B 1 118 ? -9.102 -22.875 2.643 1 97.19 118 ILE B C 1
ATOM 3553 O O . ILE B 1 118 ? -8.797 -22.766 3.83 1 97.19 118 ILE B O 1
ATOM 3557 N N . ILE B 1 119 ? -8.555 -22.203 1.66 1 98.38 119 ILE B N 1
ATOM 3558 C CA . ILE B 1 119 ? -7.82 -20.969 1.887 1 98.38 119 ILE B CA 1
ATOM 3559 C C . ILE B 1 119 ? -8.773 -19.781 1.793 1 98.38 119 ILE B C 1
ATOM 3561 O O . ILE B 1 119 ? -9.625 -19.719 0.903 1 98.38 119 ILE B O 1
ATOM 3565 N N . VAL B 1 120 ? -8.688 -18.891 2.758 1 98.44 120 VAL B N 1
ATOM 3566 C CA . VAL B 1 120 ? -9.492 -17.672 2.707 1 98.44 120 VAL B CA 1
ATOM 3567 C C . VAL B 1 120 ? -8.578 -16.453 2.623 1 98.44 120 VAL B C 1
ATOM 3569 O O . VAL B 1 120 ? -7.59 -16.344 3.357 1 98.44 120 VAL B O 1
ATOM 3572 N N . CYS B 1 121 ? -8.844 -15.609 1.664 1 98.44 121 CYS B N 1
ATOM 3573 C CA . CYS B 1 121 ? -8.141 -14.336 1.539 1 98.44 121 CYS B CA 1
ATOM 3574 C C . CYS B 1 121 ? -9.023 -13.188 2.01 1 98.44 121 CYS B C 1
ATOM 3576 O O . CYS B 1 121 ? -10.117 -12.984 1.484 1 98.44 121 CYS B O 1
ATOM 3578 N N . ILE B 1 122 ? -8.609 -12.438 2.947 1 97.31 122 ILE B N 1
ATOM 3579 C CA . ILE B 1 122 ? -9.328 -11.25 3.404 1 97.31 122 ILE B CA 1
ATOM 3580 C C . ILE B 1 122 ? -8.43 -10.023 3.277 1 97.31 122 ILE B C 1
ATOM 3582 O O . ILE B 1 122 ? -7.457 -9.875 4.023 1 97.31 122 ILE B O 1
ATOM 3586 N N . ASN B 1 123 ? -8.703 -9.203 2.377 1 94.44 123 ASN B N 1
ATOM 3587 C CA . ASN B 1 123 ? -7.859 -8.055 2.066 1 94.44 123 ASN B CA 1
ATOM 3588 C C . ASN B 1 123 ? -8.531 -6.738 2.451 1 94.44 123 ASN B C 1
ATOM 3590 O O . ASN B 1 123 ? -7.945 -5.668 2.299 1 94.44 123 ASN B O 1
ATOM 3594 N N . ASP B 1 124 ? -9.781 -6.773 2.871 1 94.31 124 ASP B N 1
ATOM 3595 C CA . ASP B 1 124 ? -10.562 -5.617 3.295 1 94.31 124 ASP B CA 1
ATOM 3596 C C . ASP B 1 124 ? -11.156 -5.836 4.684 1 94.31 124 ASP B C 1
ATOM 3598 O O . ASP B 1 124 ? -11.922 -6.781 4.898 1 94.31 124 ASP B O 1
ATOM 3602 N N . ILE B 1 125 ? -10.812 -4.953 5.539 1 94.12 125 ILE B N 1
ATOM 3603 C CA . ILE B 1 125 ? -11.164 -5.094 6.949 1 94.12 125 ILE B CA 1
ATOM 3604 C C . ILE B 1 125 ? -12.68 -5.023 7.105 1 94.12 125 ILE B C 1
ATOM 3606 O O . ILE B 1 125 ? -13.234 -5.523 8.086 1 94.12 125 ILE B O 1
ATOM 3610 N N . ASP B 1 126 ? -13.367 -4.387 6.18 1 94.12 126 ASP B N 1
ATOM 3611 C CA . ASP B 1 126 ? -14.82 -4.262 6.238 1 94.12 126 ASP B CA 1
ATOM 3612 C C . ASP B 1 126 ? -15.492 -5.629 6.164 1 94.12 126 ASP B C 1
ATOM 3614 O O . ASP B 1 126 ? -16.672 -5.766 6.504 1 94.12 126 ASP B O 1
ATOM 3618 N N . TYR B 1 127 ? -14.766 -6.707 5.719 1 95.94 127 TYR B N 1
ATOM 3619 C CA . TYR B 1 127 ? -15.352 -8.039 5.598 1 95.94 127 TYR B CA 1
ATOM 3620 C C . TYR B 1 127 ? -15.031 -8.883 6.824 1 95.94 127 TYR B C 1
ATOM 3622 O O . TYR B 1 127 ? -15.367 -10.07 6.871 1 95.94 127 TYR B O 1
ATOM 3630 N N . LEU B 1 128 ? -14.406 -8.281 7.805 1 94.5 128 LEU B N 1
ATOM 3631 C CA . LEU B 1 128 ? -13.961 -9 8.984 1 94.5 128 LEU B CA 1
ATOM 3632 C C . LEU B 1 128 ? -15.148 -9.57 9.758 1 94.5 128 LEU B C 1
ATOM 3634 O O . LEU B 1 128 ? -15.086 -10.703 10.25 1 94.5 128 LEU B O 1
ATOM 3638 N N . GLU B 1 129 ? -16.188 -8.766 9.891 1 92.88 129 GLU B N 1
ATOM 3639 C CA . GLU B 1 129 ? -17.359 -9.242 10.609 1 92.88 129 GLU B CA 1
ATOM 3640 C C . GLU B 1 129 ? -17.938 -10.508 9.969 1 92.88 129 GLU B C 1
ATOM 3642 O O . GLU B 1 129 ? -18.25 -11.469 10.664 1 92.88 129 GLU B O 1
ATOM 3647 N N . THR B 1 130 ? -18.047 -10.445 8.648 1 95.5 130 THR B N 1
ATOM 3648 C CA . THR B 1 130 ? -18.531 -11.609 7.918 1 95.5 130 THR B CA 1
ATOM 3649 C C . THR B 1 130 ? -17.578 -12.789 8.086 1 95.5 130 THR B C 1
ATOM 3651 O O . THR B 1 130 ? -18 -13.922 8.266 1 95.5 130 THR B O 1
ATOM 3654 N N . TYR B 1 131 ? -16.312 -12.516 8.031 1 96.06 131 TYR B N 1
ATOM 3655 C CA . TYR B 1 131 ? -15.289 -13.547 8.242 1 96.06 131 TYR B CA 1
ATOM 3656 C C . TYR B 1 131 ? -15.469 -14.227 9.594 1 96.06 131 TYR B C 1
ATOM 3658 O O . TYR B 1 131 ? -15.484 -15.461 9.68 1 96.06 131 TYR B O 1
ATOM 3666 N N . GLU B 1 132 ? -15.648 -13.414 10.617 1 94.31 132 GLU B N 1
ATOM 3667 C CA . GLU B 1 132 ? -15.781 -13.945 11.969 1 94.31 132 GLU B CA 1
ATOM 3668 C C . GLU B 1 132 ? -17.062 -14.773 12.109 1 94.31 132 GLU B C 1
ATOM 3670 O O . GLU B 1 132 ? -17.062 -15.781 12.812 1 94.31 132 GLU B O 1
ATOM 3675 N N . LYS B 1 133 ? -18.047 -14.328 11.438 1 94.31 133 LYS B N 1
ATOM 3676 C CA . LYS B 1 133 ? -19.328 -15.023 11.484 1 94.31 133 LYS B CA 1
ATOM 3677 C C . LYS B 1 133 ? -19.203 -16.469 11 1 94.31 133 LYS B C 1
ATOM 3679 O O . LYS B 1 133 ? -19.797 -17.375 11.578 1 94.31 133 LYS B O 1
ATOM 3684 N N . TYR B 1 134 ? -18.391 -16.703 10.023 1 94.19 134 TYR B N 1
ATOM 3685 C CA . TYR B 1 134 ? -18.375 -18.016 9.383 1 94.19 134 TYR B CA 1
ATOM 3686 C C . TYR B 1 134 ? -17.141 -18.797 9.758 1 94.19 134 TYR B C 1
ATOM 3688 O O . TYR B 1 134 ? -17.156 -20.031 9.75 1 94.19 134 TYR B O 1
ATOM 3696 N N . PHE B 1 135 ? -16.094 -18.125 10.125 1 93.06 135 PHE B N 1
ATOM 3697 C CA . PHE B 1 135 ? -14.812 -18.828 10.242 1 93.06 135 PHE B CA 1
ATOM 3698 C C . PHE B 1 135 ? -14.297 -18.781 11.68 1 93.06 135 PHE B C 1
ATOM 3700 O O . PHE B 1 135 ? -13.156 -19.156 11.953 1 93.06 135 PHE B O 1
ATOM 3707 N N . CYS B 1 136 ? -15.102 -18.344 12.602 1 86.12 136 CYS B N 1
ATOM 3708 C CA . CYS B 1 136 ? -14.695 -18.312 14 1 86.12 136 CYS B CA 1
ATOM 3709 C C . CYS B 1 136 ? -14.555 -19.719 14.57 1 86.12 136 CYS B C 1
ATOM 3711 O O . CYS B 1 136 ? -13.555 -20.031 15.211 1 86.12 136 CYS B O 1
ATOM 3713 N N . GLU B 1 137 ? -15.523 -20.547 14.367 1 84.56 137 GLU B N 1
ATOM 3714 C CA . GLU B 1 137 ? -15.508 -21.906 14.906 1 84.56 137 GLU B CA 1
ATOM 3715 C C . GLU B 1 137 ? -14.75 -22.859 13.984 1 84.56 137 GLU B C 1
ATOM 3717 O O . GLU B 1 137 ? -13.891 -23.609 14.43 1 84.56 137 GLU B O 1
ATOM 3722 N N . ASP B 1 138 ? -15.102 -22.766 12.75 1 89.06 138 ASP B N 1
ATOM 3723 C CA . ASP B 1 138 ? -14.414 -23.562 11.734 1 89.06 138 ASP B CA 1
ATOM 3724 C C . ASP B 1 138 ? -13.367 -22.719 10.992 1 89.06 138 ASP B C 1
ATOM 3726 O O . ASP B 1 138 ? -13.656 -22.141 9.945 1 89.06 138 ASP B O 1
ATOM 3730 N N . LYS B 1 139 ? -12.188 -22.75 11.461 1 93.44 139 LYS B N 1
ATOM 3731 C CA . LYS B 1 139 ? -11.125 -21.922 10.906 1 93.44 139 LYS B CA 1
ATOM 3732 C C . LYS B 1 139 ? -10.633 -22.469 9.57 1 93.44 139 LYS B C 1
ATOM 3734 O O . LYS B 1 139 ? -10.492 -23.688 9.406 1 93.44 139 LYS B O 1
ATOM 3739 N N . PRO B 1 140 ? -10.398 -21.562 8.609 1 96.69 140 PRO B N 1
ATOM 3740 C CA . PRO B 1 140 ? -9.852 -22.031 7.336 1 96.69 140 PRO B CA 1
ATOM 3741 C C . PRO B 1 140 ? -8.5 -22.734 7.484 1 96.69 140 PRO B C 1
ATOM 3743 O O . PRO B 1 140 ? -7.82 -22.547 8.5 1 96.69 140 PRO B O 1
ATOM 3746 N N . LYS B 1 141 ? -8.188 -23.531 6.523 1 97.19 141 LYS B N 1
ATOM 3747 C CA . LYS B 1 141 ? -6.867 -24.156 6.516 1 97.19 141 LYS B CA 1
ATOM 3748 C C . LYS B 1 141 ? -5.762 -23.109 6.57 1 97.19 141 LYS B C 1
ATOM 3750 O O . LYS B 1 141 ? -4.785 -23.266 7.309 1 97.19 141 LYS B O 1
ATOM 3755 N N . TYR B 1 142 ? -5.871 -22.078 5.801 1 98.06 142 TYR B N 1
ATOM 3756 C CA . TYR B 1 142 ? -5.008 -20.906 5.777 1 98.06 142 TYR B CA 1
ATOM 3757 C C . TYR B 1 142 ? -5.82 -19.641 5.594 1 98.06 142 TYR B C 1
ATOM 3759 O O . TYR B 1 142 ? -6.809 -19.625 4.855 1 98.06 142 TYR B O 1
ATOM 3767 N N . THR B 1 143 ? -5.422 -18.578 6.25 1 98.31 143 THR B N 1
ATOM 3768 C CA . THR B 1 143 ? -6.031 -17.266 6.062 1 98.31 143 THR B CA 1
ATOM 3769 C C . THR B 1 143 ? -4.988 -16.234 5.645 1 98.31 143 THR B C 1
ATOM 3771 O O . THR B 1 143 ? -4.102 -15.883 6.43 1 98.31 143 THR B O 1
ATOM 3774 N N . LEU B 1 144 ? -5.07 -15.797 4.414 1 98.56 144 LEU B N 1
ATOM 3775 C CA . LEU B 1 144 ? -4.18 -14.742 3.934 1 98.56 144 LEU B CA 1
ATOM 3776 C C . LEU B 1 144 ? -4.676 -13.375 4.379 1 98.56 144 LEU B C 1
ATOM 3778 O O . LEU B 1 144 ? -5.805 -12.984 4.066 1 98.56 144 LEU B O 1
ATOM 3782 N N . ILE B 1 145 ? -3.805 -12.633 5.074 1 97.88 145 ILE B N 1
ATOM 3783 C CA . ILE B 1 145 ? -4.184 -11.312 5.578 1 97.88 145 ILE B CA 1
ATOM 3784 C C . ILE B 1 145 ? -3.08 -10.305 5.27 1 97.88 145 ILE B C 1
ATOM 3786 O O . ILE B 1 145 ? -1.915 -10.68 5.117 1 97.88 145 ILE B O 1
ATOM 3790 N N . LYS B 1 146 ? -3.428 -9.047 5.223 1 95.75 146 LYS B N 1
ATOM 3791 C CA . LYS B 1 146 ? -2.447 -7.973 5.059 1 95.75 146 LYS B CA 1
ATOM 3792 C C . LYS B 1 146 ? -1.583 -7.824 6.305 1 95.75 146 LYS B C 1
ATOM 3794 O O . LYS B 1 146 ? -2.02 -8.148 7.414 1 95.75 146 LYS B O 1
ATOM 3799 N N . ASP B 1 147 ? -0.4 -7.344 6.047 1 94.19 147 ASP B N 1
ATOM 3800 C CA . ASP B 1 147 ? 0.49 -7.035 7.164 1 94.19 147 ASP B CA 1
ATOM 3801 C C . ASP B 1 147 ? 0.098 -5.715 7.828 1 94.19 147 ASP B C 1
ATOM 3803 O O . ASP B 1 147 ? 0.851 -4.742 7.777 1 94.19 147 ASP B O 1
ATOM 3807 N N . GLU B 1 148 ? -1.065 -5.668 8.391 1 93.56 148 GLU B N 1
ATOM 3808 C CA . GLU B 1 148 ? -1.62 -4.508 9.078 1 93.56 148 GLU B CA 1
ATOM 3809 C C . GLU B 1 148 ? -2.141 -4.887 10.469 1 93.56 148 GLU B C 1
ATOM 3811 O O . GLU B 1 148 ? -2.719 -5.961 10.648 1 93.56 148 GLU B O 1
ATOM 3816 N N . SER B 1 149 ? -1.977 -4.027 11.359 1 92.62 149 SER B N 1
ATOM 3817 C CA . SER B 1 149 ? -2.326 -4.277 12.758 1 92.62 149 SER B CA 1
ATOM 3818 C C . SER B 1 149 ? -3.805 -4.621 12.898 1 92.62 149 SER B C 1
ATOM 3820 O O . SER B 1 149 ? -4.172 -5.477 13.711 1 92.62 149 SER B O 1
ATOM 3822 N N . SER B 1 150 ? -4.629 -3.975 12.109 1 93.06 150 SER B N 1
ATOM 3823 C CA . SER B 1 150 ? -6.07 -4.184 12.211 1 93.06 150 SER B CA 1
ATOM 3824 C C . SER B 1 150 ? -6.441 -5.633 11.922 1 93.06 150 SER B C 1
ATOM 3826 O O . SER B 1 150 ? -7.32 -6.195 12.578 1 93.06 150 SER B O 1
ATOM 3828 N N . PHE B 1 151 ? -5.785 -6.281 10.977 1 94.31 151 PHE B N 1
ATOM 3829 C CA . PHE B 1 151 ? -6.031 -7.684 10.656 1 94.31 151 PHE B CA 1
ATOM 3830 C C . PHE B 1 151 ? -5.422 -8.594 11.719 1 94.31 151 PHE B C 1
ATOM 3832 O O . PHE B 1 151 ? -6.062 -9.539 12.18 1 94.31 151 PHE B O 1
ATOM 3839 N N . ARG B 1 152 ? -4.23 -8.25 12.125 1 92.31 152 ARG B N 1
ATOM 3840 C CA . ARG B 1 152 ? -3.467 -9.094 13.047 1 92.31 152 ARG B CA 1
ATOM 3841 C C . ARG B 1 152 ? -4.176 -9.227 14.391 1 92.31 152 ARG B C 1
ATOM 3843 O O . ARG B 1 152 ? -4.125 -10.281 15.023 1 92.31 152 ARG B O 1
ATOM 3850 N N . ARG B 1 153 ? -4.836 -8.195 14.836 1 90.94 153 ARG B N 1
ATOM 3851 C CA . ARG B 1 153 ? -5.523 -8.195 16.125 1 90.94 153 ARG B CA 1
ATOM 3852 C C . ARG B 1 153 ? -6.715 -9.148 16.109 1 90.94 153 ARG B C 1
ATOM 3854 O O . ARG B 1 153 ? -7.023 -9.781 17.125 1 90.94 153 ARG B O 1
ATOM 3861 N N . LYS B 1 154 ? -7.285 -9.258 14.914 1 89.94 154 LYS B N 1
ATOM 3862 C CA . LYS B 1 154 ? -8.578 -9.938 14.852 1 89.94 154 LYS B CA 1
ATOM 3863 C C . LYS B 1 154 ? -8.422 -11.367 14.344 1 89.94 154 LYS B C 1
ATOM 3865 O O . LYS B 1 154 ? -9.227 -12.242 14.68 1 89.94 154 LYS B O 1
ATOM 3870 N N . ILE B 1 155 ? -7.461 -11.578 13.492 1 93.88 155 ILE B N 1
ATOM 3871 C CA . ILE B 1 155 ? -7.215 -12.898 12.938 1 93.88 155 ILE B CA 1
ATOM 3872 C C . ILE B 1 155 ? -5.91 -13.461 13.5 1 93.88 155 ILE B C 1
ATOM 3874 O O . ILE B 1 155 ? -4.824 -12.992 13.156 1 93.88 155 ILE B O 1
ATOM 3878 N N . LYS B 1 156 ? -5.996 -14.555 14.281 1 90.12 156 LYS B N 1
ATOM 3879 C CA . LYS B 1 156 ? -4.824 -14.992 15.031 1 90.12 156 LYS B CA 1
ATOM 3880 C C . LYS B 1 156 ? -4.375 -16.391 14.594 1 90.12 156 LYS B C 1
ATOM 3882 O O . LYS B 1 156 ? -3.217 -16.766 14.781 1 90.12 156 LYS B O 1
ATOM 3887 N N . ASP B 1 157 ? -5.355 -17.062 14 1 90.31 157 ASP B N 1
ATOM 3888 C CA . ASP B 1 157 ? -5.027 -18.453 13.695 1 90.31 157 ASP B CA 1
ATOM 3889 C C . ASP B 1 157 ? -4.812 -18.656 12.195 1 90.31 157 ASP B C 1
ATOM 3891 O O . ASP B 1 157 ? -5.426 -17.969 11.375 1 90.31 157 ASP B O 1
ATOM 3895 N N . SER B 1 158 ? -3.93 -19.578 11.875 1 94.06 158 SER B N 1
ATOM 3896 C CA . SER B 1 158 ? -3.684 -20.062 10.516 1 94.06 158 SER B CA 1
ATOM 3897 C C . SER B 1 158 ? -3.439 -18.891 9.562 1 94.06 158 SER B C 1
ATOM 3899 O O . SER B 1 158 ? -3.902 -18.922 8.422 1 94.06 158 SER B O 1
ATOM 3901 N N . ARG B 1 159 ? -2.803 -17.844 10.055 1 96.44 159 ARG B N 1
ATOM 3902 C CA . ARG B 1 159 ? -2.682 -16.641 9.25 1 96.44 159 ARG B CA 1
ATOM 3903 C C . ARG B 1 159 ? -1.397 -16.656 8.43 1 96.44 159 ARG B C 1
ATOM 3905 O O . ARG B 1 159 ? -0.359 -17.125 8.898 1 96.44 159 ARG B O 1
ATOM 3912 N N . VAL B 1 160 ? -1.514 -16.266 7.242 1 98.38 160 VAL B N 1
ATOM 3913 C CA . VAL B 1 160 ? -0.451 -16.094 6.258 1 98.38 160 VAL B CA 1
ATOM 3914 C C . VAL B 1 160 ? -0.334 -14.625 5.875 1 98.38 160 VAL B C 1
ATOM 3916 O O . VAL B 1 160 ? -1.321 -14 5.477 1 98.38 160 VAL B O 1
ATOM 3919 N N . ILE B 1 161 ? 0.855 -14.031 6.035 1 97.75 161 ILE B N 1
ATOM 3920 C CA . ILE B 1 161 ? 1.042 -12.633 5.676 1 97.75 161 ILE B CA 1
ATOM 3921 C C . ILE B 1 161 ? 1.036 -12.484 4.156 1 97.75 161 ILE B C 1
ATOM 3923 O O . ILE B 1 161 ? 1.762 -13.188 3.455 1 97.75 161 ILE B O 1
ATOM 3927 N N . SER B 1 162 ? 0.162 -11.633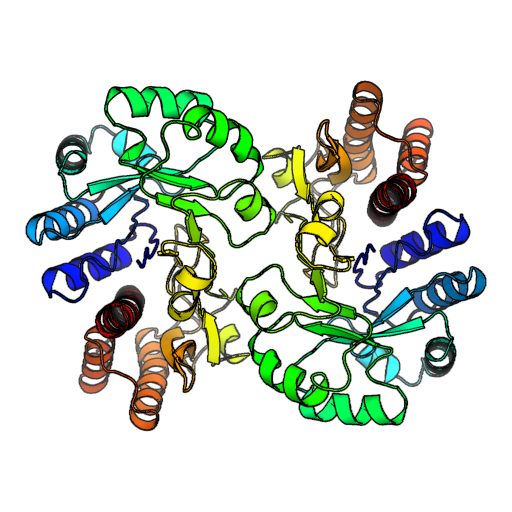 3.656 1 97.5 162 SER B N 1
ATOM 3928 C CA . SER B 1 162 ? 0.027 -11.445 2.215 1 97.5 162 SER B CA 1
ATOM 3929 C C . SER B 1 162 ? 0.057 -9.961 1.846 1 97.5 162 SER B C 1
ATOM 3931 O O . SER B 1 162 ? -0.902 -9.234 2.105 1 97.5 162 SER B O 1
ATOM 3933 N N . ASP B 1 163 ? 1.122 -9.492 1.241 1 94.94 163 ASP B N 1
ATOM 3934 C CA . ASP B 1 163 ? 1.271 -8.102 0.812 1 94.94 163 ASP B CA 1
ATOM 3935 C C . ASP B 1 163 ? 1.918 -8.016 -0.568 1 94.94 163 ASP B C 1
ATOM 3937 O O . ASP B 1 163 ? 2.611 -8.945 -0.991 1 94.94 163 ASP B O 1
ATOM 3941 N N . ASP B 1 164 ? 1.579 -6.984 -1.223 1 95.75 164 ASP B N 1
ATOM 3942 C CA . ASP B 1 164 ? 2.297 -6.699 -2.461 1 95.75 164 ASP B CA 1
ATOM 3943 C C . ASP B 1 164 ? 3.676 -6.109 -2.174 1 95.75 164 ASP B C 1
ATOM 3945 O O . ASP B 1 164 ? 3.795 -4.934 -1.83 1 95.75 164 ASP B O 1
ATOM 3949 N N . LYS B 1 165 ? 4.66 -6.91 -2.332 1 96.19 165 LYS B N 1
ATOM 3950 C CA . LYS B 1 165 ? 6.023 -6.508 -2.004 1 96.19 165 LYS B CA 1
ATOM 3951 C C . LYS B 1 165 ? 6.727 -5.91 -3.219 1 96.19 165 LYS B C 1
ATOM 3953 O O . LYS B 1 165 ? 7.828 -5.363 -3.1 1 96.19 165 LYS B O 1
ATOM 3958 N N . PHE B 1 166 ? 6.113 -6.02 -4.387 1 96.69 166 PHE B N 1
ATOM 3959 C CA . PHE B 1 166 ? 6.699 -5.512 -5.621 1 96.69 166 PHE B CA 1
ATOM 3960 C C . PHE B 1 166 ? 6.316 -4.051 -5.844 1 96.69 166 PHE B C 1
ATOM 3962 O O . PHE B 1 166 ? 5.141 -3.734 -6.031 1 96.69 166 PHE B O 1
ATOM 3969 N N . ASN B 1 167 ? 7.305 -3.16 -5.781 1 94.38 167 ASN B N 1
ATOM 3970 C CA . ASN B 1 167 ? 7.059 -1.745 -6.031 1 94.38 167 ASN B CA 1
ATOM 3971 C C . ASN B 1 167 ? 6.91 -1.46 -7.523 1 94.38 167 ASN B C 1
ATOM 3973 O O . ASN B 1 167 ? 7.867 -1.034 -8.18 1 94.38 167 ASN B O 1
ATOM 3977 N N . LYS B 1 168 ? 5.758 -1.608 -7.98 1 93.62 168 LYS B N 1
ATOM 3978 C CA . LYS B 1 168 ? 5.504 -1.419 -9.406 1 93.62 168 LYS B CA 1
ATOM 3979 C C . LYS B 1 168 ? 5.637 0.051 -9.797 1 93.62 168 LYS B C 1
ATOM 3981 O O . LYS B 1 168 ? 5.109 0.93 -9.117 1 93.62 168 LYS B O 1
ATOM 3986 N N . ARG B 1 169 ? 6.344 0.294 -10.906 1 93.38 169 ARG B N 1
ATOM 3987 C CA . ARG B 1 169 ? 6.484 1.638 -11.453 1 93.38 169 ARG B CA 1
ATOM 3988 C C . ARG B 1 169 ? 5.551 1.843 -12.641 1 93.38 169 ARG B C 1
ATOM 3990 O O . ARG B 1 169 ? 5.152 0.879 -13.297 1 93.38 169 ARG B O 1
ATOM 3997 N N . ALA B 1 170 ? 5.172 3.152 -12.875 1 87.5 170 ALA B N 1
ATOM 3998 C CA . ALA B 1 170 ? 4.289 3.451 -14 1 87.5 170 ALA B CA 1
ATOM 3999 C C . ALA B 1 170 ? 4.934 3.062 -15.328 1 87.5 170 ALA B C 1
ATOM 4001 O O . ALA B 1 170 ? 4.27 2.521 -16.219 1 87.5 170 ALA B O 1
ATOM 4002 N N . ARG B 1 171 ? 6.277 3.473 -15.492 1 91.5 171 ARG B N 1
ATOM 4003 C CA . ARG B 1 171 ? 7.035 3.115 -16.688 1 91.5 171 ARG B CA 1
ATOM 4004 C C . ARG B 1 171 ? 8.258 2.283 -16.328 1 91.5 171 ARG B C 1
ATOM 4006 O O . ARG B 1 171 ? 8.891 2.508 -15.297 1 91.5 171 ARG B O 1
ATOM 4013 N N . ASN B 1 172 ? 8.594 1.312 -17.266 1 94.44 172 ASN B N 1
ATOM 4014 C CA . ASN B 1 172 ? 9.75 0.458 -17.031 1 94.44 172 ASN B CA 1
ATOM 4015 C C . ASN B 1 172 ? 11.023 1.28 -16.812 1 94.44 172 ASN B C 1
ATOM 4017 O O . ASN B 1 172 ? 11.875 0.906 -16 1 94.44 172 ASN B O 1
ATOM 4021 N N . ILE B 1 173 ? 11.18 2.381 -17.531 1 95.69 173 ILE B N 1
ATOM 4022 C CA . ILE B 1 173 ? 12.383 3.203 -17.453 1 95.69 173 ILE B CA 1
ATOM 4023 C C . ILE B 1 173 ? 12.523 3.777 -16.047 1 95.69 173 ILE B C 1
ATOM 4025 O O . ILE B 1 173 ? 13.633 4.102 -15.617 1 95.69 173 ILE B O 1
ATOM 4029 N N . ASP B 1 174 ? 11.453 3.857 -15.266 1 95 174 ASP B N 1
ATOM 4030 C CA . ASP B 1 174 ? 11.453 4.457 -13.938 1 95 174 ASP B CA 1
ATOM 4031 C C . ASP B 1 174 ? 12.195 3.568 -12.938 1 95 174 ASP B C 1
ATOM 4033 O O . ASP B 1 174 ? 12.57 4.027 -11.859 1 95 174 ASP B O 1
ATOM 4037 N N . TYR B 1 175 ? 12.422 2.32 -13.32 1 97.06 175 TYR B N 1
ATOM 4038 C CA . TYR B 1 175 ? 13.156 1.425 -12.43 1 97.06 175 TYR B CA 1
ATOM 4039 C C . TYR B 1 175 ? 14.625 1.811 -12.367 1 97.06 175 TYR B C 1
ATOM 4041 O O . TYR B 1 175 ? 15.352 1.36 -11.477 1 97.06 175 TYR B O 1
ATOM 4049 N N . LEU B 1 176 ? 15.039 2.68 -13.289 1 96.06 176 LEU B N 1
ATOM 4050 C CA . LEU B 1 176 ? 16.422 3.152 -13.281 1 96.06 176 LEU B CA 1
ATOM 4051 C C . LEU B 1 176 ? 16.672 4.062 -12.086 1 96.06 176 LEU B C 1
ATOM 4053 O O . LEU B 1 176 ? 17.828 4.238 -11.664 1 96.06 176 LEU B O 1
ATOM 4057 N N . LYS B 1 177 ? 15.633 4.621 -11.516 1 92.5 177 LYS B N 1
ATOM 4058 C CA . LYS B 1 177 ? 15.766 5.516 -10.367 1 92.5 177 LYS B CA 1
ATOM 4059 C C . LYS B 1 177 ? 16.266 4.766 -9.141 1 92.5 177 LYS B C 1
ATOM 4061 O O . LYS B 1 177 ? 16.969 5.332 -8.305 1 92.5 177 LYS B O 1
ATOM 4066 N N . LYS B 1 178 ? 15.852 3.529 -9.062 1 94.44 178 LYS B N 1
ATOM 4067 C CA . LYS B 1 178 ? 16.281 2.619 -8 1 94.44 178 LYS B CA 1
ATOM 4068 C C . LYS B 1 178 ? 16.375 1.184 -8.516 1 94.44 178 LYS B C 1
ATOM 4070 O O . LYS B 1 178 ? 15.398 0.431 -8.422 1 94.44 178 LYS B O 1
ATOM 4075 N N . GLU B 1 179 ? 17.484 0.771 -8.914 1 97.12 179 GLU B N 1
ATOM 4076 C CA . GLU B 1 179 ? 17.672 -0.49 -9.625 1 97.12 179 GLU B CA 1
ATOM 4077 C C . GLU B 1 179 ? 17.703 -1.67 -8.656 1 97.12 179 GLU B C 1
ATOM 4079 O O . GLU B 1 179 ? 17.516 -2.816 -9.062 1 97.12 179 GLU B O 1
ATOM 4084 N N . ASP B 1 180 ? 18.078 -1.432 -7.445 1 96.94 180 ASP B N 1
ATOM 4085 C CA . ASP B 1 180 ? 18.156 -2.453 -6.406 1 96.94 180 ASP B CA 1
ATOM 4086 C C . ASP B 1 180 ? 17.312 -2.076 -5.191 1 96.94 180 ASP B C 1
ATOM 4088 O O . ASP B 1 180 ? 17.531 -1.021 -4.586 1 96.94 180 ASP B O 1
ATOM 4092 N N . GLU B 1 181 ? 16.391 -2.992 -4.855 1 95.81 181 GLU B N 1
ATOM 4093 C CA . GLU B 1 181 ? 15.438 -2.646 -3.805 1 95.81 181 GLU B CA 1
ATOM 4094 C C . GLU B 1 181 ? 15.227 -3.812 -2.844 1 95.81 181 GLU B C 1
ATOM 4096 O O . GLU B 1 181 ? 15.336 -4.977 -3.238 1 95.81 181 GLU B O 1
ATOM 4101 N N . PHE B 1 182 ? 14.93 -3.439 -1.579 1 96.06 182 PHE B N 1
ATOM 4102 C CA . PHE B 1 182 ? 14.438 -4.43 -0.63 1 96.06 182 PHE B CA 1
ATOM 4103 C C . PHE B 1 182 ? 13.094 -4.992 -1.084 1 96.06 182 PHE B C 1
ATOM 4105 O O . PHE B 1 182 ? 12.234 -4.25 -1.559 1 96.06 182 PHE B O 1
ATOM 4112 N N . PHE B 1 183 ? 12.953 -6.293 -1.027 1 97.62 183 PHE B N 1
ATOM 4113 C CA . PHE B 1 183 ? 11.695 -6.918 -1.411 1 97.62 183 PHE B CA 1
ATOM 4114 C C . PHE B 1 183 ? 10.938 -7.402 -0.182 1 97.62 183 PHE B C 1
ATOM 4116 O O . PHE B 1 183 ? 9.812 -6.965 0.073 1 97.62 183 PHE B O 1
ATOM 4123 N N . SER B 1 184 ? 11.617 -8.234 0.616 1 96.88 184 SER B N 1
ATOM 4124 C CA . SER B 1 184 ? 10.938 -8.789 1.783 1 96.88 184 SER B CA 1
ATOM 4125 C C . SER B 1 184 ? 11.914 -9.555 2.678 1 96.88 184 SER B C 1
ATOM 4127 O O . SER B 1 184 ? 12.992 -9.938 2.238 1 96.88 184 SER B O 1
ATOM 4129 N N . ASP B 1 185 ? 11.516 -9.742 3.914 1 97.06 185 ASP B N 1
ATOM 4130 C CA . ASP B 1 185 ? 12.227 -10.641 4.82 1 97.06 185 ASP B CA 1
ATOM 4131 C C . ASP B 1 185 ? 11.258 -11.602 5.508 1 97.06 185 ASP B C 1
ATOM 4133 O O . ASP B 1 185 ? 11.578 -12.18 6.547 1 97.06 185 ASP B O 1
ATOM 4137 N N . ASP B 1 186 ? 10.109 -11.734 4.938 1 97.25 186 ASP B N 1
ATOM 4138 C CA . ASP B 1 186 ? 9.062 -12.57 5.52 1 97.25 186 ASP B CA 1
ATOM 4139 C C . ASP B 1 186 ? 9.523 -14.023 5.633 1 97.25 186 ASP B C 1
ATOM 4141 O O . ASP B 1 186 ? 9.188 -14.719 6.594 1 97.25 186 ASP B O 1
ATOM 4145 N N . HIS B 1 187 ? 10.289 -14.445 4.652 1 97.81 187 HIS B N 1
ATOM 4146 C CA . HIS B 1 187 ? 10.734 -15.836 4.629 1 97.81 187 HIS B CA 1
ATOM 4147 C C . HIS B 1 187 ? 11.609 -16.156 5.836 1 97.81 187 HIS B C 1
ATOM 4149 O O . HIS B 1 187 ? 11.734 -17.312 6.23 1 97.81 187 HIS B O 1
ATOM 4155 N N . ILE B 1 188 ? 12.148 -15.109 6.406 1 97.12 188 ILE B N 1
ATOM 4156 C CA . ILE B 1 188 ? 13.031 -15.281 7.555 1 97.12 188 ILE B CA 1
ATOM 4157 C C . ILE B 1 188 ? 12.211 -15.266 8.844 1 97.12 188 ILE B C 1
ATOM 4159 O O . ILE B 1 188 ? 12.453 -16.062 9.75 1 97.12 188 ILE B O 1
ATOM 4163 N N . TYR B 1 189 ? 11.109 -14.422 8.914 1 96.69 189 TYR B N 1
ATOM 4164 C CA . TYR B 1 189 ? 10.617 -14.031 10.227 1 96.69 189 TYR B CA 1
ATOM 4165 C C . TYR B 1 189 ? 9.148 -14.406 10.391 1 96.69 189 TYR B C 1
ATOM 4167 O O . TYR B 1 189 ? 8.555 -14.18 11.445 1 96.69 189 TYR B O 1
ATOM 4175 N N . PHE B 1 190 ? 8.516 -15.008 9.383 1 96.31 190 PHE B N 1
ATOM 4176 C CA . PHE B 1 190 ? 7.07 -15.195 9.461 1 96.31 190 PHE B CA 1
ATOM 4177 C C . PHE B 1 190 ? 6.691 -16.016 10.688 1 96.31 190 PHE B C 1
ATOM 4179 O O . PHE B 1 190 ? 5.695 -15.734 11.352 1 96.31 190 PHE B O 1
ATOM 4186 N N . LYS B 1 191 ? 7.492 -17 11.039 1 95.81 191 LYS B N 1
ATOM 4187 C CA . LYS B 1 191 ? 7.18 -17.812 12.211 1 95.81 191 LYS B CA 1
ATOM 4188 C C . LYS B 1 191 ? 7.309 -17 13.5 1 95.81 191 LYS B C 1
ATOM 4190 O O . LYS B 1 191 ? 6.422 -17.031 14.352 1 95.81 191 LYS B O 1
ATOM 4195 N N . ASP B 1 192 ? 8.414 -16.219 13.539 1 94.25 192 ASP B N 1
ATOM 4196 C CA . ASP B 1 192 ? 8.648 -15.367 14.703 1 94.25 192 ASP B CA 1
ATOM 4197 C C . ASP B 1 192 ? 7.52 -14.352 14.875 1 94.25 192 ASP B C 1
ATOM 4199 O O . ASP B 1 192 ? 7.191 -13.969 16 1 94.25 192 ASP B O 1
ATOM 4203 N N . ASP B 1 193 ? 6.922 -13.977 13.789 1 93 193 ASP B N 1
ATOM 4204 C CA . ASP B 1 193 ? 5.863 -12.969 13.805 1 93 193 ASP B CA 1
ATOM 4205 C C . ASP B 1 193 ? 4.5 -13.609 14.039 1 93 193 ASP B C 1
ATOM 4207 O O . ASP B 1 193 ? 3.475 -12.922 14.023 1 93 193 ASP B O 1
ATOM 4211 N N . GLY B 1 194 ? 4.457 -14.898 14.188 1 93.75 194 GLY B N 1
ATOM 4212 C CA . GLY B 1 194 ? 3.234 -15.602 14.539 1 93.75 194 GLY B CA 1
ATOM 4213 C C . GLY B 1 194 ? 2.449 -16.078 13.328 1 93.75 194 GLY B C 1
ATOM 4214 O O . GLY B 1 194 ? 1.266 -16.406 13.438 1 93.75 194 GLY B O 1
ATOM 4215 N N . TYR B 1 195 ? 3.053 -16.078 12.172 1 96.88 195 TYR B N 1
ATOM 4216 C CA . TYR B 1 195 ? 2.402 -16.531 10.953 1 96.88 195 TYR B CA 1
ATOM 4217 C C . TYR B 1 195 ? 2.83 -17.953 10.617 1 96.88 195 TYR B C 1
ATOM 4219 O O . TYR B 1 195 ? 3.867 -18.438 11.086 1 96.88 195 TYR B O 1
ATOM 4227 N N . ILE B 1 196 ? 1.999 -18.656 9.859 1 97.44 196 ILE B N 1
ATOM 4228 C CA . ILE B 1 196 ? 2.355 -20.016 9.461 1 97.44 196 ILE B CA 1
ATOM 4229 C C . ILE B 1 196 ? 2.879 -20 8.023 1 97.44 196 ILE B C 1
ATOM 4231 O O . ILE B 1 196 ? 3.311 -21.031 7.512 1 97.44 196 ILE B O 1
ATOM 4235 N N . GLY B 1 197 ? 2.855 -18.828 7.398 1 98 197 GLY B N 1
ATOM 4236 C CA . GLY B 1 197 ? 3.375 -18.672 6.047 1 98 197 GLY B CA 1
ATOM 4237 C C . GLY B 1 197 ? 3.369 -17.234 5.559 1 98 197 GLY B C 1
ATOM 4238 O O . GLY B 1 197 ? 3.023 -16.328 6.309 1 98 197 GLY B O 1
ATOM 4239 N N . PHE B 1 198 ? 3.832 -17 4.355 1 98.5 198 PHE B N 1
ATOM 4240 C CA . PHE B 1 198 ? 3.863 -15.68 3.727 1 98.5 198 PHE B CA 1
ATOM 4241 C C . PHE B 1 198 ? 3.537 -15.781 2.242 1 98.5 198 PHE B C 1
ATOM 4243 O O . PHE B 1 198 ? 3.717 -16.844 1.632 1 98.5 198 PHE B O 1
ATOM 4250 N N . SER B 1 199 ? 2.98 -14.719 1.76 1 98.56 199 SER B N 1
ATOM 4251 C CA . SER B 1 199 ? 2.508 -14.648 0.381 1 98.56 199 SER B CA 1
ATOM 4252 C C . SER B 1 199 ? 2.926 -13.336 -0.281 1 98.56 199 SER B C 1
ATOM 4254 O O . SER B 1 199 ? 3.018 -12.305 0.382 1 98.56 199 SER B O 1
ATOM 4256 N N . ASP B 1 200 ? 3.227 -13.352 -1.451 1 98.25 200 ASP B N 1
ATOM 4257 C CA . ASP B 1 200 ? 3.514 -12.18 -2.266 1 98.25 200 ASP B CA 1
ATOM 4258 C C . ASP B 1 200 ? 3.016 -12.359 -3.697 1 98.25 200 ASP B C 1
ATOM 4260 O O . ASP B 1 200 ? 2.379 -13.367 -4.012 1 98.25 200 ASP B O 1
ATOM 4264 N N . PHE B 1 201 ? 3.303 -11.406 -4.539 1 97.94 201 PHE B N 1
ATOM 4265 C CA . PHE B 1 201 ? 2.807 -11.445 -5.91 1 97.94 201 PHE B CA 1
ATOM 4266 C C . PHE B 1 201 ? 3.963 -11.523 -6.898 1 97.94 201 PHE B C 1
ATOM 4268 O O . PHE B 1 201 ? 3.84 -11.07 -8.039 1 97.94 201 PHE B O 1
ATOM 4275 N N . SER B 1 202 ? 5.074 -12.008 -6.363 1 97.38 202 SER B N 1
ATOM 4276 C CA . SER B 1 202 ? 6.277 -12.141 -7.176 1 97.38 202 SER B CA 1
ATOM 4277 C C . SER B 1 202 ? 6.574 -10.859 -7.945 1 97.38 202 SER B C 1
ATOM 4279 O O . SER B 1 202 ? 6.543 -9.766 -7.375 1 97.38 202 SER B O 1
ATOM 4281 N N . VAL B 1 203 ? 6.98 -10.898 -9.227 1 95.5 203 VAL B N 1
ATOM 4282 C CA . VAL B 1 203 ? 7.398 -9.75 -10.016 1 95.5 203 VAL B CA 1
ATOM 4283 C C . VAL B 1 203 ? 6.191 -9.148 -10.742 1 95.5 203 VAL B C 1
ATOM 4285 O O . VAL B 1 203 ? 6.34 -8.25 -11.562 1 95.5 203 VAL B O 1
ATOM 4288 N N . VAL B 1 204 ? 5.023 -9.641 -10.461 1 91.81 204 VAL B N 1
ATOM 4289 C CA . VAL B 1 204 ? 3.826 -9.227 -11.188 1 91.81 204 VAL B CA 1
ATOM 4290 C C . VAL B 1 204 ? 3.133 -8.094 -10.43 1 91.81 204 VAL B C 1
ATOM 4292 O O . VAL B 1 204 ? 2.65 -7.137 -11.047 1 91.81 204 VAL B O 1
ATOM 4295 N N . GLY B 1 205 ? 3.115 -8.172 -9.102 1 93.75 205 GLY B N 1
ATOM 4296 C CA . GLY B 1 205 ? 2.377 -7.195 -8.32 1 93.75 205 GLY B CA 1
ATOM 4297 C C . GLY B 1 205 ? 0.907 -7.539 -8.172 1 93.75 205 GLY B C 1
ATOM 4298 O O . GLY B 1 205 ? 0.391 -8.406 -8.883 1 93.75 205 GLY B O 1
ATOM 4299 N N . SER B 1 206 ? 0.211 -6.844 -7.332 1 93.31 206 SER B N 1
ATOM 4300 C CA . SER B 1 206 ? -1.165 -7.18 -6.98 1 93.31 206 SER B CA 1
ATOM 4301 C C . SER B 1 206 ? -2.15 -6.602 -7.992 1 93.31 206 SER B C 1
ATOM 4303 O O . SER B 1 206 ? -3.273 -7.094 -8.125 1 93.31 206 SER B O 1
ATOM 4305 N N . GLU B 1 207 ? -1.785 -5.578 -8.664 1 89.56 207 GLU B N 1
ATOM 4306 C CA . GLU B 1 207 ? -2.686 -4.938 -9.617 1 89.56 207 GLU B CA 1
ATOM 4307 C C . GLU B 1 207 ? -2.896 -5.812 -10.852 1 89.56 207 GLU B C 1
ATOM 4309 O O . GLU B 1 207 ? -1.942 -6.387 -11.383 1 89.56 207 GLU B O 1
ATOM 4314 N N . TYR B 1 208 ? -4.168 -5.883 -11.25 1 90.19 208 TYR B N 1
ATOM 4315 C CA . TYR B 1 208 ? -4.492 -6.66 -12.438 1 90.19 208 TYR B CA 1
ATOM 4316 C C . TYR B 1 208 ? -4.707 -5.75 -13.641 1 90.19 208 TYR B C 1
ATOM 4318 O O . TYR B 1 208 ? -5.441 -4.762 -13.555 1 90.19 208 TYR B O 1
ATOM 4326 N N . LYS B 1 209 ? -4.035 -5.992 -14.656 1 84.38 209 LYS B N 1
ATOM 4327 C CA . LYS B 1 209 ? -4.227 -5.34 -15.953 1 84.38 209 LYS B CA 1
ATOM 4328 C C . LYS B 1 209 ? -4.492 -6.367 -17.047 1 84.38 209 LYS B C 1
ATOM 4330 O O . LYS B 1 209 ? -3.721 -7.312 -17.219 1 84.38 209 LYS B O 1
ATOM 4335 N N . ASP B 1 210 ? -5.527 -6.164 -17.812 1 80.62 210 ASP B N 1
ATOM 4336 C CA . ASP B 1 210 ? -5.922 -7.137 -18.828 1 80.62 210 ASP B CA 1
ATOM 4337 C C . ASP B 1 210 ? -4.949 -7.125 -20.016 1 80.62 210 ASP B C 1
ATOM 4339 O O . ASP B 1 210 ? -4.625 -8.18 -20.562 1 80.62 210 ASP B O 1
ATOM 4343 N N . THR B 1 211 ? -4.648 -5.836 -20.422 1 78 211 THR B N 1
ATOM 4344 C CA . THR B 1 211 ? -3.836 -5.742 -21.625 1 78 211 THR B CA 1
ATOM 4345 C C . THR B 1 211 ? -2.445 -5.207 -21.312 1 78 211 THR B C 1
ATOM 4347 O O . THR B 1 211 ? -2.275 -4.434 -20.359 1 78 211 THR B O 1
ATOM 4350 N N . GLY B 1 212 ? -1.534 -5.914 -21.922 1 70.44 212 GLY B N 1
ATOM 4351 C CA . GLY B 1 212 ? -0.195 -5.352 -21.891 1 70.44 212 GLY B CA 1
ATOM 4352 C C . GLY B 1 212 ? 0.06 -4.371 -23.031 1 70.44 212 GLY B C 1
ATOM 4353 O O . GLY B 1 212 ? -0.703 -4.316 -23.984 1 70.44 212 GLY B O 1
ATOM 4354 N N . PHE B 1 213 ? 0.886 -3.344 -22.812 1 74.06 213 PHE B N 1
ATOM 4355 C CA . PHE B 1 213 ? 1.271 -2.408 -23.859 1 74.06 213 PHE B CA 1
ATOM 4356 C C . PHE B 1 213 ? 2.744 -2.568 -24.219 1 74.06 213 PHE B C 1
ATOM 4358 O O . PHE B 1 213 ? 3.523 -3.102 -23.422 1 74.06 213 PHE B O 1
ATOM 4365 N N . ALA B 1 214 ? 3 -2.299 -25.531 1 79.94 214 ALA B N 1
ATOM 4366 C CA . ALA B 1 214 ? 4.406 -2.293 -25.922 1 79.94 214 ALA B CA 1
ATOM 4367 C C . ALA B 1 214 ? 5.199 -1.267 -25.125 1 79.94 214 ALA B C 1
ATOM 4369 O O . ALA B 1 214 ? 4.891 -0.073 -25.156 1 79.94 214 ALA B O 1
ATOM 4370 N N . PRO B 1 215 ? 6.152 -1.776 -24.422 1 86.06 215 PRO B N 1
ATOM 4371 C CA . PRO B 1 215 ? 6.855 -0.84 -23.547 1 86.06 215 PRO B CA 1
ATOM 4372 C C . PRO B 1 215 ? 7.969 -0.079 -24.266 1 86.06 215 PRO B C 1
ATOM 4374 O O . PRO B 1 215 ? 8.547 -0.587 -25.234 1 86.06 215 PRO B O 1
ATOM 4377 N N . PHE B 1 216 ? 8.234 1.083 -23.891 1 93.06 216 PHE B N 1
ATOM 4378 C CA . PHE B 1 216 ? 9.359 1.872 -24.375 1 93.06 216 PHE B CA 1
ATOM 4379 C C . PHE B 1 216 ? 10.68 1.258 -23.922 1 93.06 216 PHE B C 1
ATOM 4381 O O . PHE B 1 216 ? 11.672 1.292 -24.672 1 93.06 216 PHE B O 1
ATOM 4388 N N . ALA B 1 217 ? 10.672 0.641 -22.797 1 96.88 217 ALA B N 1
ATOM 4389 C CA . ALA B 1 217 ? 11.844 0.005 -22.203 1 96.88 217 ALA B CA 1
ATOM 4390 C C . ALA B 1 217 ? 11.531 -1.414 -21.734 1 96.88 217 ALA B C 1
ATOM 4392 O O . ALA B 1 217 ? 10.414 -1.691 -21.297 1 96.88 217 ALA B O 1
ATOM 4393 N N . VAL B 1 218 ? 12.492 -2.26 -21.922 1 96.94 218 VAL B N 1
ATOM 4394 C CA . VAL B 1 218 ? 12.367 -3.605 -21.375 1 96.94 218 VAL B CA 1
ATOM 4395 C C . VAL B 1 218 ? 13.039 -3.67 -20 1 96.94 218 VAL B C 1
ATOM 4397 O O . VAL B 1 218 ? 14.141 -3.137 -19.828 1 96.94 218 VAL B O 1
ATOM 4400 N N . ALA B 1 219 ? 12.352 -4.238 -19.047 1 97.56 219 ALA B N 1
ATOM 4401 C CA . ALA B 1 219 ? 12.898 -4.41 -17.688 1 97.56 219 ALA B CA 1
ATOM 4402 C C . ALA B 1 219 ? 12.836 -5.871 -17.266 1 97.56 219 ALA B C 1
ATOM 4404 O O . ALA B 1 219 ? 11.805 -6.527 -17.406 1 97.56 219 ALA B O 1
ATOM 4405 N N . ILE B 1 220 ? 13.945 -6.406 -16.797 1 98.56 220 ILE B N 1
ATOM 4406 C CA . ILE B 1 220 ? 14.023 -7.738 -16.219 1 98.56 220 ILE B CA 1
ATOM 4407 C C . ILE B 1 220 ? 14.203 -7.625 -14.703 1 98.56 220 ILE B C 1
ATOM 4409 O O . ILE B 1 220 ? 15.086 -6.902 -14.227 1 98.56 220 ILE B O 1
ATOM 4413 N N . HIS B 1 221 ? 13.391 -8.25 -13.922 1 98.69 221 HIS B N 1
ATOM 4414 C CA . HIS B 1 221 ? 13.414 -8.211 -12.461 1 98.69 221 HIS B CA 1
ATOM 4415 C C . HIS B 1 221 ? 13.914 -9.531 -11.883 1 98.69 221 HIS B C 1
ATOM 4417 O O . HIS B 1 221 ? 13.344 -10.586 -12.148 1 98.69 221 HIS B O 1
ATOM 4423 N N . ILE B 1 222 ? 14.93 -9.453 -11.062 1 98.62 222 ILE B N 1
ATOM 4424 C CA . ILE B 1 222 ? 15.539 -10.664 -10.531 1 98.62 222 ILE B CA 1
ATOM 4425 C C . ILE B 1 222 ? 15.695 -10.547 -9.016 1 98.62 222 ILE B C 1
ATOM 4427 O O . ILE B 1 222 ? 16.281 -9.578 -8.523 1 98.62 222 ILE B O 1
ATOM 4431 N N . HIS B 1 223 ? 15.156 -11.562 -8.359 1 98.56 223 HIS B N 1
ATOM 4432 C CA . HIS B 1 223 ? 15.305 -11.625 -6.914 1 98.56 223 HIS B CA 1
ATOM 4433 C C . HIS B 1 223 ? 16.641 -12.234 -6.523 1 98.56 223 HIS B C 1
ATOM 4435 O O . HIS B 1 223 ? 17.188 -13.07 -7.254 1 98.56 223 HIS B O 1
ATOM 4441 N N . TYR B 1 224 ? 17.188 -11.852 -5.391 1 98.31 224 TYR B N 1
ATOM 4442 C CA . TYR B 1 224 ? 18.391 -12.453 -4.82 1 98.31 224 TYR B CA 1
ATOM 4443 C C . TYR B 1 224 ? 18.469 -12.219 -3.316 1 98.31 224 TYR B C 1
ATOM 4445 O O . TYR B 1 224 ? 17.766 -11.352 -2.785 1 98.31 224 TYR B O 1
ATOM 4453 N N . PHE B 1 225 ? 19.188 -13.039 -2.639 1 97.5 225 PHE B N 1
ATOM 4454 C CA . PHE B 1 225 ? 19.406 -12.859 -1.207 1 97.5 225 PHE B CA 1
ATOM 4455 C C . PHE B 1 225 ? 20.641 -12.016 -0.952 1 97.5 225 PHE B C 1
ATOM 4457 O O . PHE B 1 225 ? 21.688 -12.242 -1.56 1 97.5 225 PHE B O 1
ATOM 4464 N N . ASP B 1 226 ? 20.5 -11.016 -0.102 1 95.5 226 ASP B N 1
ATOM 4465 C CA . ASP B 1 226 ? 21.688 -10.273 0.299 1 95.5 226 ASP B CA 1
ATOM 4466 C C . ASP B 1 226 ? 22.438 -10.992 1.42 1 95.5 226 ASP B C 1
ATOM 4468 O O . ASP B 1 226 ? 22.125 -12.141 1.742 1 95.5 226 ASP B O 1
ATOM 4472 N N . ASP B 1 227 ? 23.438 -10.352 2.039 1 93.75 227 ASP B N 1
ATOM 4473 C CA . ASP B 1 227 ? 24.328 -10.977 3.016 1 93.75 227 ASP B CA 1
ATOM 4474 C C . ASP B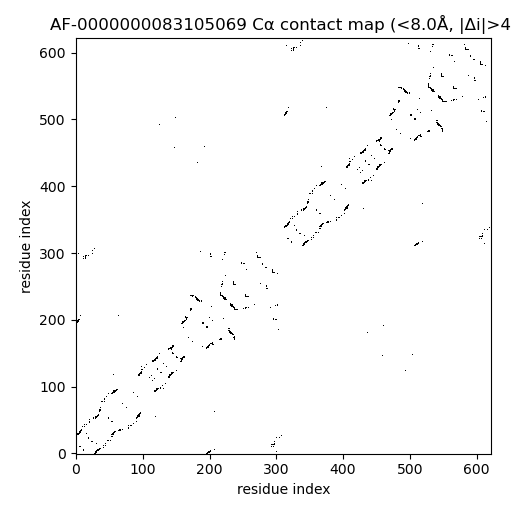 1 227 ? 23.562 -11.344 4.289 1 93.75 227 ASP B C 1
ATOM 4476 O O . ASP B 1 227 ? 23.969 -12.258 5.012 1 93.75 227 ASP B O 1
ATOM 4480 N N . GLU B 1 228 ? 22.469 -10.672 4.566 1 93.19 228 GLU B N 1
ATOM 4481 C CA . GLU B 1 228 ? 21.656 -10.953 5.75 1 93.19 228 GLU B CA 1
ATOM 4482 C C . GLU B 1 228 ? 20.469 -11.852 5.41 1 93.19 228 GLU B C 1
ATOM 4484 O O . GLU B 1 228 ? 19.547 -11.984 6.207 1 93.19 228 GLU B O 1
ATOM 4489 N N . SER B 1 229 ? 20.391 -12.32 4.137 1 95.5 229 SER B N 1
ATOM 4490 C CA . SER B 1 229 ? 19.375 -13.25 3.621 1 95.5 229 SER B CA 1
ATOM 4491 C C . SER B 1 229 ? 18.062 -12.539 3.363 1 95.5 229 SER B C 1
ATOM 4493 O O . SER B 1 229 ? 17.016 -13.18 3.25 1 95.5 229 SER B O 1
ATOM 4495 N N . ASN B 1 230 ? 18.141 -11.219 3.414 1 96.19 230 ASN B N 1
ATOM 4496 C CA . ASN B 1 230 ? 16.953 -10.523 2.928 1 96.19 230 ASN B CA 1
ATOM 4497 C C . ASN B 1 230 ? 16.734 -10.766 1.438 1 96.19 230 ASN B C 1
ATOM 4499 O O . ASN B 1 230 ? 17.688 -10.812 0.662 1 96.19 230 ASN B O 1
ATOM 4503 N N . LEU B 1 231 ? 15.523 -10.922 1.09 1 98.12 231 LEU B N 1
ATOM 4504 C CA . LEU B 1 231 ? 15.203 -11.031 -0.329 1 98.12 231 LEU B CA 1
ATOM 4505 C C . LEU B 1 231 ? 15.156 -9.648 -0.982 1 98.12 231 LEU B C 1
ATOM 4507 O O . LEU B 1 231 ? 14.391 -8.781 -0.55 1 98.12 231 LEU B O 1
ATOM 4511 N N . ARG B 1 232 ? 15.977 -9.422 -1.909 1 98.12 232 ARG B N 1
ATOM 4512 C CA . ARG B 1 232 ? 16.016 -8.18 -2.676 1 98.12 232 ARG B CA 1
ATOM 4513 C C . ARG B 1 232 ? 15.609 -8.414 -4.125 1 98.12 232 ARG B C 1
ATOM 4515 O O . ARG B 1 232 ? 15.453 -9.562 -4.551 1 98.12 232 ARG B O 1
ATOM 4522 N N . ILE B 1 233 ? 15.344 -7.359 -4.852 1 98.44 233 ILE B N 1
ATOM 4523 C CA . ILE B 1 233 ? 15.008 -7.441 -6.266 1 98.44 233 ILE B CA 1
ATOM 4524 C C . ILE B 1 233 ? 15.828 -6.418 -7.051 1 98.44 233 ILE B C 1
ATOM 4526 O O . ILE B 1 233 ? 15.906 -5.25 -6.664 1 98.44 233 ILE B O 1
ATOM 4530 N N . ARG B 1 234 ? 16.438 -6.824 -8.031 1 98.44 234 ARG B N 1
ATOM 4531 C CA . ARG B 1 234 ? 17.203 -5.941 -8.906 1 98.44 234 ARG B CA 1
ATOM 4532 C C . ARG B 1 234 ? 16.531 -5.828 -10.273 1 98.44 234 ARG B C 1
ATOM 4534 O O . ARG B 1 234 ? 16.062 -6.824 -10.828 1 98.44 234 ARG B O 1
ATOM 4541 N N . HIS B 1 235 ? 16.547 -4.578 -10.836 1 98.75 235 HIS B N 1
ATOM 4542 C CA . HIS B 1 235 ? 15.898 -4.281 -12.109 1 98.75 235 HIS B CA 1
ATOM 4543 C C . HIS B 1 235 ? 16.938 -4.008 -13.203 1 98.75 235 HIS B C 1
ATOM 4545 O O . HIS B 1 235 ? 17.828 -3.188 -13.016 1 98.75 235 HIS B O 1
ATOM 4551 N N . PHE B 1 236 ? 16.844 -4.66 -14.258 1 98.75 236 PHE B N 1
ATOM 4552 C CA . PHE B 1 236 ? 17.703 -4.449 -15.414 1 98.75 236 PHE B CA 1
ATOM 4553 C C . PHE B 1 236 ? 16.906 -3.879 -16.578 1 98.75 236 PHE B C 1
ATOM 4555 O O . PHE B 1 236 ? 16.094 -4.578 -17.188 1 98.75 236 PHE B O 1
ATOM 4562 N N . VAL B 1 237 ? 17.172 -2.625 -16.875 1 98.56 237 VAL B N 1
ATOM 4563 C CA . VAL B 1 237 ? 16.375 -1.909 -17.875 1 98.56 237 VAL B CA 1
ATOM 4564 C C . VAL B 1 237 ? 17.203 -1.711 -19.141 1 98.56 237 VAL B C 1
ATOM 4566 O O . VAL B 1 237 ? 18.406 -1.458 -19.078 1 98.56 237 VAL B O 1
ATOM 4569 N N . SER B 1 238 ? 16.562 -1.794 -20.25 1 98.25 238 SER B N 1
ATOM 4570 C CA . SER B 1 238 ? 17.203 -1.586 -21.547 1 98.25 238 SER B CA 1
ATOM 4571 C C . SER B 1 238 ? 17.812 -0.187 -21.641 1 98.25 238 SER B C 1
ATOM 4573 O O . SER B 1 238 ? 17.484 0.688 -20.828 1 98.25 238 SER B O 1
ATOM 4575 N N . ASN B 1 239 ? 18.688 0.028 -22.594 1 97.5 239 ASN B N 1
ATOM 4576 C CA . ASN B 1 239 ? 19.344 1.311 -22.828 1 97.5 239 ASN B CA 1
ATOM 4577 C C . ASN B 1 239 ? 18.531 2.182 -23.781 1 97.5 239 ASN B C 1
ATOM 4579 O O . ASN B 1 239 ? 18.453 3.4 -23.609 1 97.5 239 ASN B O 1
ATOM 4583 N N . SER B 1 240 ? 18.016 1.562 -24.828 1 96 240 SER B N 1
ATOM 4584 C CA . SER B 1 240 ? 17.266 2.266 -25.875 1 96 240 SER B CA 1
ATOM 4585 C C . SER B 1 240 ? 15.789 2.396 -25.5 1 96 240 SER B C 1
ATOM 4587 O O . SER B 1 240 ? 14.992 1.513 -25.812 1 96 240 SER B O 1
ATOM 4589 N N . ASN B 1 241 ? 15.406 3.516 -24.953 1 95.19 241 ASN B N 1
ATOM 4590 C CA . ASN B 1 241 ? 14.078 3.6 -24.344 1 95.19 241 ASN B CA 1
ATOM 4591 C C . ASN B 1 241 ? 13.266 4.746 -24.938 1 95.19 241 ASN B C 1
ATOM 4593 O O . ASN B 1 241 ? 12.328 5.242 -24.312 1 95.19 241 ASN B O 1
ATOM 4597 N N . GLU B 1 242 ? 13.578 5.219 -26.047 1 92.69 242 GLU B N 1
ATOM 4598 C CA . GLU B 1 242 ? 12.992 6.426 -26.625 1 92.69 242 GLU B CA 1
ATOM 4599 C C . GLU B 1 242 ? 11.711 6.105 -27.391 1 92.69 242 GLU B C 1
ATOM 4601 O O . GLU B 1 242 ? 10.891 6.992 -27.641 1 92.69 242 GLU B O 1
ATOM 4606 N N . ASP B 1 243 ? 11.508 4.906 -27.906 1 92.19 243 ASP B N 1
ATOM 4607 C CA . ASP B 1 243 ? 10.312 4.5 -28.641 1 92.19 243 ASP B CA 1
ATOM 4608 C C . ASP B 1 243 ? 9.992 3.027 -28.406 1 92.19 243 ASP B C 1
ATOM 4610 O O . ASP B 1 243 ? 10.664 2.361 -27.609 1 92.19 243 ASP B O 1
ATOM 4614 N N . ILE B 1 244 ? 9.023 2.545 -29.031 1 92.31 244 ILE B N 1
ATOM 4615 C CA . ILE B 1 244 ? 8.547 1.195 -28.75 1 92.31 244 ILE B CA 1
ATOM 4616 C C . ILE B 1 244 ? 9.18 0.211 -29.734 1 92.31 244 ILE B C 1
ATOM 4618 O O . ILE B 1 244 ? 8.828 -0.971 -29.75 1 92.31 244 ILE B O 1
ATOM 4622 N N . GLN B 1 245 ? 10.109 0.604 -30.531 1 92.44 245 GLN B N 1
ATOM 4623 C CA . GLN B 1 245 ? 10.656 -0.24 -31.594 1 92.44 245 GLN B CA 1
ATOM 4624 C C . GLN B 1 245 ? 11.719 -1.194 -31.031 1 92.44 245 GLN B C 1
ATOM 4626 O O . GLN B 1 245 ? 12.289 -0.948 -29.969 1 92.44 245 GLN B O 1
ATOM 4631 N N . ASP B 1 246 ? 11.953 -2.342 -31.641 1 93.81 246 ASP B N 1
ATOM 4632 C CA . ASP B 1 246 ? 13.039 -3.301 -31.453 1 93.81 246 ASP B CA 1
ATOM 4633 C C . ASP B 1 246 ? 13.008 -3.895 -30.047 1 93.81 246 ASP B C 1
ATOM 4635 O O . ASP B 1 246 ? 14 -3.84 -29.328 1 93.81 246 ASP B O 1
ATOM 4639 N N . PRO B 1 247 ? 11.969 -4.516 -29.672 1 94 247 PRO B N 1
ATOM 4640 C CA . PRO B 1 247 ? 11.883 -5.156 -28.359 1 94 247 PRO B CA 1
ATOM 4641 C C . PRO B 1 247 ? 12.977 -6.203 -28.156 1 94 247 PRO B C 1
ATOM 4643 O O . PRO B 1 247 ? 13.469 -6.367 -27.031 1 94 247 PRO B O 1
ATOM 4646 N N . ALA B 1 248 ? 13.336 -6.867 -29.188 1 95.56 248 ALA B N 1
ATOM 4647 C CA . ALA B 1 248 ? 14.367 -7.891 -29.094 1 95.56 248 ALA B CA 1
ATOM 4648 C C . ALA B 1 248 ? 15.711 -7.277 -28.719 1 95.56 248 ALA B C 1
ATOM 4650 O O . ALA B 1 248 ? 16.422 -7.809 -27.859 1 95.56 248 ALA B O 1
ATOM 4651 N N . GLY B 1 249 ? 16.047 -6.211 -29.391 1 96.81 249 GLY B N 1
ATOM 4652 C CA . GLY B 1 249 ? 17.281 -5.512 -29.062 1 96.81 249 GLY B CA 1
ATOM 4653 C C . GLY B 1 249 ? 17.297 -4.988 -27.625 1 96.81 249 GLY B C 1
ATOM 4654 O O . GLY B 1 249 ? 18.297 -5.117 -26.922 1 96.81 249 GLY B O 1
ATOM 4655 N N . LYS B 1 250 ? 16.219 -4.43 -27.25 1 97.19 250 LYS B N 1
ATOM 4656 C CA . LYS B 1 250 ? 16.094 -3.914 -25.891 1 97.19 250 LYS B CA 1
ATOM 4657 C C . LYS B 1 250 ? 16.219 -5.035 -24.859 1 97.19 250 LYS B C 1
ATOM 4659 O O . LYS B 1 250 ? 16.859 -4.863 -23.812 1 97.19 250 LYS B O 1
ATOM 4664 N N . PHE B 1 251 ? 15.625 -6.145 -25.219 1 97.75 251 PHE B N 1
ATOM 4665 C CA . PHE B 1 251 ? 15.781 -7.316 -24.375 1 97.75 251 PHE B CA 1
ATOM 4666 C C . PHE B 1 251 ? 17.25 -7.711 -24.25 1 97.75 251 PHE B C 1
ATOM 4668 O O . PHE B 1 251 ? 17.734 -7.988 -23.156 1 97.75 251 PHE B O 1
ATOM 4675 N N . GLY B 1 252 ? 17.859 -7.746 -25.328 1 98 252 GLY B N 1
ATOM 4676 C CA . GLY B 1 252 ? 19.281 -8.062 -25.297 1 98 252 GLY B CA 1
ATOM 4677 C C . GLY B 1 252 ? 20.094 -7.133 -24.422 1 98 252 GLY B C 1
ATOM 4678 O O . GLY B 1 252 ? 20.984 -7.574 -23.688 1 98 252 GLY B O 1
ATOM 4679 N N . GLU B 1 253 ? 19.797 -5.848 -24.453 1 98.31 253 GLU B N 1
ATOM 4680 C CA . GLU B 1 253 ? 20.469 -4.848 -23.625 1 98.31 253 GLU B CA 1
ATOM 4681 C C . GLU B 1 253 ? 20.266 -5.121 -22.141 1 98.31 253 GLU B C 1
ATOM 4683 O O . GLU B 1 253 ? 21.219 -5.121 -21.359 1 98.31 253 GLU B O 1
ATOM 4688 N N . ALA B 1 254 ? 19.031 -5.355 -21.766 1 98.5 254 ALA B N 1
ATOM 4689 C CA . ALA B 1 254 ? 18.688 -5.637 -20.375 1 98.5 254 ALA B CA 1
ATOM 4690 C C . ALA B 1 254 ? 19.312 -6.961 -19.922 1 98.5 254 ALA B C 1
ATOM 4692 O O . ALA B 1 254 ? 19.828 -7.059 -18.812 1 98.5 254 ALA B O 1
ATOM 4693 N N . LEU B 1 255 ? 19.219 -7.91 -20.812 1 98.69 255 LEU B N 1
ATOM 4694 C CA . LEU B 1 255 ? 19.734 -9.242 -20.5 1 98.69 255 LEU B CA 1
ATOM 4695 C C . LEU B 1 255 ? 21.234 -9.203 -20.281 1 98.69 255 LEU B C 1
ATOM 4697 O O . LEU B 1 255 ? 21.75 -9.867 -19.375 1 98.69 255 LEU B O 1
ATOM 4701 N N . LYS B 1 256 ? 21.969 -8.477 -21.062 1 98.56 256 LYS B N 1
ATOM 4702 C CA . LYS B 1 256 ? 23.406 -8.336 -20.891 1 98.56 256 LYS B CA 1
ATOM 4703 C C . LYS B 1 256 ? 23.734 -7.812 -19.5 1 98.56 256 LYS B C 1
ATOM 4705 O O . LYS B 1 256 ? 24.625 -8.336 -18.828 1 98.56 256 LYS B O 1
ATOM 4710 N N . LYS B 1 257 ? 23.016 -6.824 -19.078 1 98.56 257 LYS B N 1
ATOM 4711 C CA . LYS B 1 257 ? 23.219 -6.27 -17.734 1 98.56 257 LYS B CA 1
ATOM 4712 C C . LYS B 1 257 ? 23 -7.324 -16.656 1 98.56 257 LYS B C 1
ATOM 4714 O O . LYS B 1 257 ? 23.75 -7.41 -15.695 1 98.56 257 LYS B O 1
ATOM 4719 N N . LEU B 1 258 ? 21.969 -8.141 -16.844 1 98.69 258 LEU B N 1
ATOM 4720 C CA . LEU B 1 258 ? 21.641 -9.188 -15.891 1 98.69 258 LEU B CA 1
ATOM 4721 C C . LEU B 1 258 ? 22.781 -10.211 -15.797 1 98.69 258 LEU B C 1
ATOM 4723 O O . LEU B 1 258 ? 23.234 -10.547 -14.703 1 98.69 258 LEU B O 1
ATOM 4727 N N . ILE B 1 259 ? 23.188 -10.641 -16.938 1 98.25 259 ILE B N 1
ATOM 4728 C CA . ILE B 1 259 ? 24.188 -11.703 -16.969 1 98.25 259 ILE B CA 1
ATOM 4729 C C . ILE B 1 259 ? 25.5 -11.195 -16.375 1 98.25 259 ILE B C 1
ATOM 4731 O O . ILE B 1 259 ? 26.125 -11.883 -15.555 1 98.25 259 ILE B O 1
ATOM 4735 N N . GLU B 1 260 ? 25.891 -10.008 -16.688 1 97.81 260 GLU B N 1
ATOM 4736 C CA . GLU B 1 260 ? 27.109 -9.43 -16.141 1 97.81 260 GLU B CA 1
ATOM 4737 C C . GLU B 1 260 ? 27 -9.289 -14.617 1 97.81 260 GLU B C 1
ATOM 4739 O O . GLU B 1 260 ? 27.938 -9.648 -13.891 1 97.81 260 GLU B O 1
ATOM 4744 N N . TRP B 1 261 ? 25.891 -8.852 -14.188 1 97.88 261 TRP B N 1
ATOM 4745 C CA . TRP B 1 261 ? 25.656 -8.656 -12.758 1 97.88 261 TRP B CA 1
ATOM 4746 C C . TRP B 1 261 ? 25.641 -10 -12.023 1 97.88 261 TRP B C 1
ATOM 4748 O O . TRP B 1 261 ? 26.266 -10.148 -10.969 1 97.88 261 TRP B O 1
ATOM 4758 N N . SER B 1 262 ? 24.859 -10.93 -12.578 1 96.5 262 SER B N 1
ATOM 4759 C CA . SER B 1 262 ? 24.719 -12.227 -11.93 1 96.5 262 SER B CA 1
ATOM 4760 C C . SER B 1 262 ? 26.062 -12.945 -11.812 1 96.5 262 SER B C 1
ATOM 4762 O O . SER B 1 262 ? 26.344 -13.594 -10.805 1 96.5 262 SER B O 1
ATOM 4764 N N . ASN B 1 263 ? 26.906 -12.789 -12.844 1 94.38 263 ASN B N 1
ATOM 4765 C CA . ASN B 1 263 ? 28.234 -13.398 -12.828 1 94.38 263 ASN B CA 1
ATOM 4766 C C . ASN B 1 263 ? 29.141 -12.75 -11.781 1 94.38 263 ASN B C 1
ATOM 4768 O O . ASN B 1 263 ? 29.875 -13.438 -11.07 1 94.38 263 ASN B O 1
ATOM 4772 N N . ASN B 1 264 ? 29.062 -11.523 -11.672 1 95.06 264 ASN B N 1
ATOM 4773 C CA . ASN B 1 264 ? 29.906 -10.773 -10.734 1 95.06 264 ASN B CA 1
ATOM 4774 C C . ASN B 1 264 ? 29.484 -11.047 -9.289 1 95.06 264 ASN B C 1
ATOM 4776 O O . ASN B 1 264 ? 30.344 -11.18 -8.406 1 95.06 264 ASN B O 1
ATOM 4780 N N . ARG B 1 265 ? 28.219 -11.172 -8.992 1 92.94 265 ARG B N 1
ATOM 4781 C CA . ARG B 1 265 ? 27.703 -11.32 -7.633 1 92.94 265 ARG B CA 1
ATOM 4782 C C . ARG B 1 265 ? 27.625 -12.789 -7.234 1 92.94 265 ARG B C 1
ATOM 4784 O O . ARG B 1 265 ? 27.453 -13.109 -6.055 1 92.94 265 ARG B O 1
ATOM 4791 N N . ASN B 1 266 ? 27.75 -13.672 -8.203 1 89.88 266 ASN B N 1
ATOM 4792 C CA . ASN B 1 266 ? 27.672 -15.109 -7.973 1 89.88 266 ASN B CA 1
ATOM 4793 C C . ASN B 1 266 ? 26.375 -15.5 -7.285 1 89.88 266 ASN B C 1
ATOM 4795 O O . ASN B 1 266 ? 26.375 -16.172 -6.254 1 89.88 266 ASN B O 1
ATOM 4799 N N . ILE B 1 267 ? 25.266 -15.047 -7.871 1 91.31 267 ILE B N 1
ATOM 4800 C CA . ILE B 1 267 ? 23.969 -15.344 -7.258 1 91.31 267 ILE B CA 1
ATOM 4801 C C . ILE B 1 267 ? 23.594 -16.797 -7.52 1 91.31 267 ILE B C 1
ATOM 4803 O O . ILE B 1 267 ? 24.125 -17.422 -8.445 1 91.31 267 ILE B O 1
ATOM 4807 N N . LYS B 1 268 ? 22.766 -17.344 -6.727 1 92.12 268 LYS B N 1
ATOM 4808 C CA . LYS B 1 268 ? 22.312 -18.719 -6.883 1 92.12 268 LYS B CA 1
ATOM 4809 C C . LYS B 1 268 ? 21.688 -18.938 -8.258 1 92.12 268 LYS B C 1
ATOM 4811 O O . LYS B 1 268 ? 20.828 -18.156 -8.688 1 92.12 268 LYS B O 1
ATOM 4816 N N . GLU B 1 269 ? 22.094 -19.969 -8.891 1 94.25 269 GLU B N 1
ATOM 4817 C CA . GLU B 1 269 ? 21.609 -20.234 -10.242 1 94.25 269 GLU B CA 1
ATOM 4818 C C . GLU B 1 269 ? 20.406 -21.172 -10.219 1 94.25 269 GLU B C 1
ATOM 4820 O O . GLU B 1 269 ? 20.547 -22.391 -10.078 1 94.25 269 GLU B O 1
ATOM 4825 N N . THR B 1 270 ? 19.281 -20.672 -10.391 1 97.75 270 THR B N 1
ATOM 4826 C CA . THR B 1 270 ? 18.031 -21.422 -10.539 1 97.75 270 THR B CA 1
ATOM 4827 C C . THR B 1 270 ? 17.812 -21.828 -11.992 1 97.75 270 THR B C 1
ATOM 4829 O O . THR B 1 270 ? 18.562 -21.406 -12.875 1 97.75 270 THR B O 1
ATOM 4832 N N . GLU B 1 271 ? 16.859 -22.672 -12.211 1 98.06 271 GLU B N 1
ATOM 4833 C CA . GLU B 1 271 ? 16.516 -23.016 -13.586 1 98.06 271 GLU B CA 1
ATOM 4834 C C . GLU B 1 271 ? 16.078 -21.781 -14.375 1 98.06 271 GLU B C 1
ATOM 4836 O O . GLU B 1 271 ? 16.391 -21.656 -15.562 1 98.06 271 GLU B O 1
ATOM 4841 N N . GLY B 1 272 ? 15.375 -20.875 -13.695 1 97.69 272 GLY B N 1
ATOM 4842 C CA . GLY B 1 272 ? 14.992 -19.625 -14.344 1 97.69 272 GLY B CA 1
ATOM 4843 C C . GLY B 1 272 ? 16.188 -18.812 -14.812 1 97.69 272 GLY B C 1
ATOM 4844 O O . GLY B 1 272 ? 16.234 -18.375 -15.961 1 97.69 272 GLY B O 1
ATOM 4845 N N . LEU B 1 273 ? 17.141 -18.703 -13.961 1 98.06 273 LEU B N 1
ATOM 4846 C CA . LEU B 1 273 ? 18.344 -17.938 -14.281 1 98.06 273 LEU B CA 1
ATOM 4847 C C . LEU B 1 273 ? 19.188 -18.641 -15.336 1 98.06 273 LEU B C 1
ATOM 4849 O O . LEU B 1 273 ? 19.75 -18 -16.219 1 98.06 273 LEU B O 1
ATOM 4853 N N . LYS B 1 274 ? 19.25 -19.938 -15.281 1 98.06 274 LYS B N 1
ATOM 4854 C CA . LYS B 1 274 ? 19.969 -20.719 -16.297 1 98.06 274 LYS B CA 1
ATOM 4855 C C . LYS B 1 274 ? 19.375 -20.469 -17.688 1 98.06 274 LYS B C 1
ATOM 4857 O O . LYS B 1 274 ? 20.109 -20.359 -18.656 1 98.06 274 LYS B O 1
ATOM 4862 N N . GLU B 1 275 ? 18.078 -20.453 -17.703 1 98.12 275 GLU B N 1
ATOM 4863 C CA . GLU B 1 275 ? 17.422 -20.219 -18.984 1 98.12 275 GLU B CA 1
ATOM 4864 C C . GLU B 1 275 ? 17.734 -18.812 -19.516 1 98.12 275 GLU B C 1
ATOM 4866 O O . GLU B 1 275 ? 17.891 -18.625 -20.719 1 98.12 275 GLU B O 1
ATOM 4871 N N . PHE B 1 276 ? 17.797 -17.812 -18.625 1 98.31 276 PHE B N 1
ATOM 4872 C CA . PHE B 1 276 ? 18.219 -16.484 -19.047 1 98.31 276 PHE B CA 1
ATOM 4873 C C . PHE B 1 276 ? 19.609 -16.516 -19.641 1 98.31 276 PHE B C 1
ATOM 4875 O O . PHE B 1 276 ? 19.875 -15.898 -20.672 1 98.31 276 PHE B O 1
ATOM 4882 N N . LYS B 1 277 ? 20.453 -17.234 -19 1 97.81 277 LYS B N 1
ATOM 4883 C CA . LYS B 1 277 ? 21.828 -17.359 -19.469 1 97.81 277 LYS B CA 1
ATOM 4884 C C . LYS B 1 277 ? 21.891 -18.047 -20.828 1 97.81 277 LYS B C 1
ATOM 4886 O O . LYS B 1 277 ? 22.672 -17.656 -21.688 1 97.81 277 LYS B O 1
ATOM 4891 N N . ARG B 1 278 ? 21.094 -19 -20.969 1 97.94 278 ARG B N 1
ATOM 4892 C CA . ARG B 1 278 ? 21.016 -19.703 -22.25 1 97.94 278 ARG B CA 1
ATOM 4893 C C . ARG B 1 278 ? 20.562 -18.75 -23.359 1 97.94 278 ARG B C 1
ATOM 4895 O O . ARG B 1 278 ? 21.141 -18.719 -24.438 1 97.94 278 ARG B O 1
ATOM 4902 N N . LEU B 1 279 ? 19.5 -18.016 -23.078 1 98.19 279 LEU B N 1
ATOM 4903 C CA . LEU B 1 279 ? 19 -17.047 -24.047 1 98.19 279 LEU B CA 1
ATOM 4904 C C . LEU B 1 279 ? 20.078 -16.047 -24.438 1 98.19 279 LEU B C 1
ATOM 4906 O O . LEU B 1 279 ? 20.172 -15.641 -25.594 1 98.19 279 LEU B O 1
ATOM 4910 N N . TYR B 1 280 ? 20.844 -15.641 -23.5 1 97.75 280 TYR B N 1
ATOM 4911 C CA . TYR B 1 280 ? 21.938 -14.695 -23.734 1 97.75 280 TYR B CA 1
ATOM 4912 C C . TYR B 1 280 ? 23 -15.305 -24.641 1 97.75 280 TYR B C 1
ATOM 4914 O O . TYR B 1 280 ? 23.406 -14.68 -25.625 1 97.75 280 TYR B O 1
ATOM 4922 N N . LYS B 1 281 ? 23.391 -16.484 -24.344 1 97.38 281 LYS B N 1
ATOM 4923 C CA . LYS B 1 281 ? 24.406 -17.188 -25.109 1 97.38 281 LYS B CA 1
ATOM 4924 C C . LYS B 1 281 ? 23.969 -17.406 -26.547 1 97.38 281 LYS B C 1
ATOM 4926 O O . LYS B 1 281 ? 24.766 -17.281 -27.469 1 97.38 281 LYS B O 1
ATOM 4931 N N . GLU B 1 282 ? 22.703 -17.625 -26.719 1 97.62 282 GLU B N 1
ATOM 4932 C CA . GLU B 1 282 ? 22.172 -17.953 -28.031 1 97.62 282 GLU B CA 1
ATOM 4933 C C . GLU B 1 282 ? 21.656 -16.703 -28.734 1 97.62 282 GLU B C 1
ATOM 4935 O O . GLU B 1 282 ? 21.219 -16.766 -29.891 1 97.62 282 GLU B O 1
ATOM 4940 N N . SER B 1 283 ? 21.672 -15.602 -28.109 1 96 283 SER B N 1
ATOM 4941 C CA . SER B 1 283 ? 21.125 -14.344 -28.641 1 96 283 SER B CA 1
ATOM 4942 C C . SER B 1 283 ? 19.703 -14.523 -29.109 1 96 283 SER B C 1
ATOM 4944 O O . SER B 1 283 ?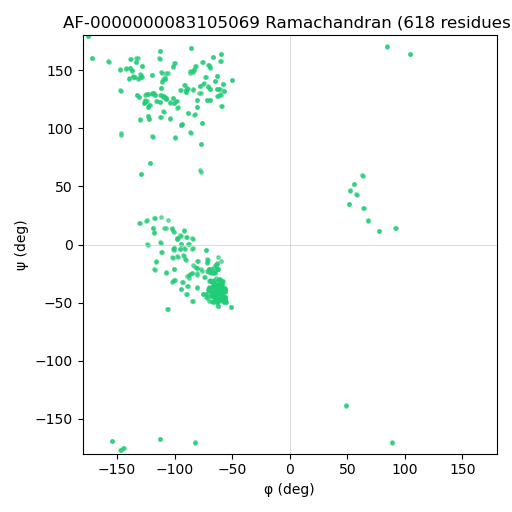 19.359 -14.148 -30.25 1 96 283 SER B O 1
ATOM 4946 N N . LYS B 1 284 ? 18.906 -15.148 -28.297 1 96.62 284 LYS B N 1
ATOM 4947 C CA . LYS B 1 284 ? 17.531 -15.469 -28.656 1 96.62 284 LYS B CA 1
ATOM 4948 C C . LYS B 1 284 ? 16.547 -14.625 -27.859 1 96.62 284 LYS B C 1
ATOM 4950 O O . LYS B 1 284 ? 16.781 -14.32 -26.688 1 96.62 284 LYS B O 1
ATOM 4955 N N . TYR B 1 285 ? 15.531 -14.25 -28.516 1 95.69 285 TYR B N 1
ATOM 4956 C CA . TYR B 1 285 ? 14.422 -13.516 -27.906 1 95.69 285 TYR B CA 1
ATOM 4957 C C . TYR B 1 285 ? 13.094 -14.211 -28.172 1 95.69 285 TYR B C 1
ATOM 4959 O O . TYR B 1 285 ? 12.734 -14.453 -29.328 1 95.69 285 TYR B O 1
ATOM 4967 N N . SER B 1 286 ? 12.391 -14.523 -27.156 1 92.81 286 SER B N 1
ATOM 4968 C CA . SER B 1 286 ? 11.164 -15.297 -27.312 1 92.81 286 SER B CA 1
ATOM 4969 C C . SER B 1 286 ? 9.953 -14.523 -26.812 1 92.81 286 SER B C 1
ATOM 4971 O O . SER B 1 286 ? 8.938 -15.117 -26.438 1 92.81 286 SER B O 1
ATOM 4973 N N . GLY B 1 287 ? 10.133 -13.18 -26.594 1 93.5 287 GLY B N 1
ATOM 4974 C CA . GLY B 1 287 ? 9 -12.359 -26.188 1 93.5 287 GLY B CA 1
ATOM 4975 C C . GLY B 1 287 ? 9.023 -11.992 -24.719 1 93.5 287 GLY B C 1
ATOM 4976 O O . GLY B 1 287 ? 9.648 -12.688 -23.906 1 93.5 287 GLY B O 1
ATOM 4977 N N . LEU B 1 288 ? 8.25 -11.031 -24.406 1 92.94 288 LEU B N 1
ATOM 4978 C CA . LEU B 1 288 ? 8.234 -10.492 -23.047 1 92.94 288 LEU B CA 1
ATOM 4979 C C . LEU B 1 288 ? 7.527 -11.445 -22.094 1 92.94 288 LEU B C 1
ATOM 4981 O O . LEU B 1 288 ? 7.812 -11.453 -20.891 1 92.94 288 LEU B O 1
ATOM 4985 N N . GLY B 1 289 ? 6.609 -12.227 -22.578 1 94.75 289 GLY B N 1
ATOM 4986 C CA . GLY B 1 289 ? 5.977 -13.25 -21.766 1 94.75 289 GLY B CA 1
ATOM 4987 C C . GLY B 1 289 ? 6.965 -14.234 -21.172 1 94.75 289 GLY B C 1
ATOM 4988 O O . GLY B 1 289 ? 6.844 -14.617 -20.016 1 94.75 289 GLY B O 1
ATOM 4989 N N . VAL B 1 290 ? 7.898 -14.586 -21.953 1 97.19 290 VAL B N 1
ATOM 4990 C CA . VAL B 1 290 ? 8.914 -15.531 -21.5 1 97.19 290 VAL B CA 1
ATOM 4991 C C . VAL B 1 290 ? 9.773 -14.891 -20.406 1 97.19 290 VAL B C 1
ATOM 4993 O O . VAL B 1 290 ? 10.172 -15.555 -19.453 1 97.19 290 VAL B O 1
ATOM 4996 N N . VAL B 1 291 ? 10.047 -13.609 -20.547 1 97 291 VAL B N 1
ATOM 4997 C CA . VAL B 1 291 ? 10.812 -12.875 -19.531 1 97 291 VAL B CA 1
ATOM 4998 C C . VAL B 1 291 ? 10.102 -12.961 -18.188 1 97 291 VAL B C 1
ATOM 5000 O O . VAL B 1 291 ? 10.727 -13.273 -17.172 1 97 291 VAL B O 1
ATOM 5003 N N . LYS B 1 292 ? 8.852 -12.719 -18.188 1 96.62 292 LYS B N 1
ATOM 5004 C CA . LYS B 1 292 ? 8.047 -12.812 -16.969 1 96.62 292 LYS B CA 1
ATOM 5005 C C . LYS B 1 292 ? 8.07 -14.234 -16.406 1 96.62 292 LYS B C 1
ATOM 5007 O O . LYS B 1 292 ? 8.25 -14.422 -15.203 1 96.62 292 LYS B O 1
ATOM 5012 N N . LYS B 1 293 ? 7.891 -15.156 -17.297 1 98.38 293 LYS B N 1
ATOM 5013 C CA . LYS B 1 293 ? 7.906 -16.562 -16.906 1 98.38 293 LYS B CA 1
ATOM 5014 C C . LYS B 1 293 ? 9.195 -16.922 -16.172 1 98.38 293 LYS B C 1
ATOM 5016 O O . LYS B 1 293 ? 9.156 -17.469 -15.062 1 98.38 293 LYS B O 1
ATOM 5021 N N . LEU B 1 294 ? 10.281 -16.562 -16.734 1 98.69 294 LEU B N 1
ATOM 5022 C CA . LEU B 1 294 ? 11.578 -16.938 -16.188 1 98.69 294 LEU B CA 1
ATOM 5023 C C . LEU B 1 294 ? 11.852 -16.203 -14.875 1 98.69 294 LEU B C 1
ATOM 5025 O O . LEU B 1 294 ? 12.438 -16.781 -13.953 1 98.69 294 LEU B O 1
ATOM 5029 N N . SER B 1 295 ? 11.445 -14.969 -14.812 1 98.75 295 SER B N 1
ATOM 5030 C CA . SER B 1 295 ? 11.602 -14.211 -13.57 1 98.75 295 SER B CA 1
ATOM 5031 C C . SER B 1 295 ? 10.789 -14.828 -12.438 1 98.75 295 SER B C 1
ATOM 5033 O O . SER B 1 295 ? 11.281 -14.945 -11.312 1 98.75 295 SER B O 1
ATOM 5035 N N . ILE B 1 296 ? 9.578 -15.258 -12.727 1 98.81 296 ILE B N 1
ATOM 5036 C CA . ILE B 1 296 ? 8.719 -15.906 -11.734 1 98.81 296 ILE B CA 1
ATOM 5037 C C . ILE B 1 296 ? 9.344 -17.234 -11.297 1 98.81 296 ILE B C 1
ATOM 5039 O O . ILE B 1 296 ? 9.43 -17.516 -10.102 1 98.81 296 ILE B O 1
ATOM 5043 N N . MET B 1 297 ? 9.773 -17.984 -12.266 1 98.81 297 MET B N 1
ATOM 5044 C CA . MET B 1 297 ? 10.398 -19.281 -11.961 1 98.81 297 MET B CA 1
ATOM 5045 C C . MET B 1 297 ? 11.609 -19.078 -11.055 1 98.81 297 MET B C 1
ATOM 5047 O O . MET B 1 297 ? 11.773 -19.812 -10.07 1 98.81 297 MET B O 1
ATOM 5051 N N . HIS B 1 298 ? 12.469 -18.141 -11.422 1 98.75 298 HIS B N 1
ATOM 5052 C CA . HIS B 1 298 ? 13.648 -17.859 -10.617 1 98.75 298 HIS B CA 1
ATOM 5053 C C . HIS B 1 298 ? 13.273 -17.516 -9.18 1 98.75 298 HIS B C 1
ATOM 5055 O O . HIS B 1 298 ? 13.82 -18.078 -8.234 1 98.75 298 HIS B O 1
ATOM 5061 N N . HIS B 1 299 ? 12.312 -16.656 -8.984 1 98.75 299 HIS B N 1
ATOM 5062 C CA . HIS B 1 299 ? 11.891 -16.203 -7.668 1 98.75 299 HIS B CA 1
ATOM 5063 C C . HIS B 1 299 ? 11.359 -17.359 -6.828 1 98.75 299 HIS B C 1
ATOM 5065 O O . HIS B 1 299 ? 11.836 -17.594 -5.715 1 98.75 299 HIS B O 1
ATOM 5071 N N . LEU B 1 300 ? 10.398 -18.125 -7.367 1 98.75 300 LEU B N 1
ATOM 5072 C CA . LEU B 1 300 ? 9.742 -19.188 -6.602 1 98.75 300 LEU B CA 1
ATOM 5073 C C . LEU B 1 300 ? 10.734 -20.297 -6.25 1 98.75 300 LEU B C 1
ATOM 5075 O O . LEU B 1 300 ? 10.719 -20.812 -5.133 1 98.75 300 LEU B O 1
ATOM 5079 N N . GLU B 1 301 ? 11.578 -20.609 -7.227 1 98.31 301 GLU B N 1
ATOM 5080 C CA . GLU B 1 301 ? 12.594 -21.625 -6.973 1 98.31 301 GLU B CA 1
ATOM 5081 C C . GLU B 1 301 ? 13.555 -21.172 -5.875 1 98.31 301 GLU B C 1
ATOM 5083 O O . GLU B 1 301 ? 13.883 -21.953 -4.977 1 98.31 301 GLU B O 1
ATOM 5088 N N . LEU B 1 302 ? 13.969 -19.938 -5.988 1 97.88 302 LEU B N 1
ATOM 5089 C CA . LEU B 1 302 ? 14.898 -19.344 -5.031 1 97.88 302 LEU B CA 1
ATOM 5090 C C . LEU B 1 302 ? 14.328 -19.406 -3.615 1 97.88 302 LEU B C 1
ATOM 5092 O O . LEU B 1 302 ? 15.008 -19.859 -2.689 1 97.88 302 LEU B O 1
ATOM 5096 N N . VAL B 1 303 ? 13.148 -19.062 -3.412 1 98.25 303 VAL B N 1
ATOM 5097 C CA . VAL B 1 303 ? 12.5 -19.016 -2.102 1 98.25 303 VAL B CA 1
ATOM 5098 C C . VAL B 1 303 ? 12.227 -20.438 -1.609 1 98.25 303 VAL B C 1
ATOM 5100 O O . VAL B 1 303 ? 12.43 -20.734 -0.431 1 98.25 303 VAL B O 1
ATOM 5103 N N . ASN B 1 304 ? 11.758 -21.266 -2.525 1 98 304 ASN B N 1
ATOM 5104 C CA . ASN B 1 304 ? 11.523 -22.656 -2.154 1 98 304 ASN B CA 1
ATOM 5105 C C . ASN B 1 304 ? 12.789 -23.312 -1.604 1 98 304 ASN B C 1
ATOM 5107 O O . ASN B 1 304 ? 12.742 -23.969 -0.563 1 98 304 ASN B O 1
ATOM 5111 N N . GLU B 1 305 ? 13.859 -23.141 -2.285 1 96.81 305 GLU B N 1
ATOM 5112 C CA . GLU B 1 305 ? 15.117 -23.734 -1.86 1 96.81 305 GLU B CA 1
ATOM 5113 C C . GLU B 1 305 ? 15.547 -23.203 -0.495 1 96.81 305 GLU B C 1
ATOM 5115 O O . GLU B 1 305 ? 16.062 -23.953 0.335 1 96.81 305 GLU B O 1
ATOM 5120 N N . TYR B 1 306 ? 15.359 -21.938 -0.344 1 96.94 306 TYR B N 1
ATOM 5121 C CA . TYR B 1 306 ? 15.672 -21.344 0.955 1 96.94 306 TYR B CA 1
ATOM 5122 C C . TYR B 1 306 ? 14.891 -22.031 2.066 1 96.94 306 TYR B C 1
ATOM 5124 O O . TYR B 1 306 ? 15.453 -22.391 3.1 1 96.94 306 TYR B O 1
ATOM 5132 N N . LEU B 1 307 ? 13.617 -22.25 1.879 1 97.06 307 LEU B N 1
ATOM 5133 C CA . LEU B 1 307 ? 12.742 -22.828 2.895 1 97.06 307 LEU B CA 1
ATOM 5134 C C . LEU B 1 307 ? 13.078 -24.297 3.131 1 97.06 307 LEU B C 1
ATOM 5136 O O . LEU B 1 307 ? 12.93 -24.797 4.246 1 97.06 307 LEU B O 1
ATOM 5140 N N . GLU B 1 308 ? 13.531 -24.984 2.111 1 95.31 308 GLU B N 1
ATOM 5141 C CA . GLU B 1 308 ? 13.914 -26.391 2.24 1 95.31 308 GLU B CA 1
ATOM 5142 C C . GLU B 1 308 ? 15.188 -26.531 3.074 1 95.31 308 GLU B C 1
ATOM 5144 O O . GLU B 1 308 ? 15.367 -27.531 3.773 1 95.31 308 GLU B O 1
ATOM 5149 N N . THR B 1 309 ? 16.016 -25.578 2.992 1 92.12 309 THR B N 1
ATOM 5150 C CA . THR B 1 309 ? 17.312 -25.656 3.664 1 92.12 309 THR B CA 1
ATOM 5151 C C . THR B 1 309 ? 17.219 -25.156 5.098 1 92.12 309 THR B C 1
ATOM 5153 O O . THR B 1 309 ? 17.984 -25.578 5.969 1 92.12 309 THR B O 1
ATOM 5156 N N . THR B 1 310 ? 16.297 -24.234 5.398 1 85.31 310 THR B N 1
ATOM 5157 C CA . THR B 1 310 ? 16.219 -23.625 6.719 1 85.31 310 THR B CA 1
ATOM 5158 C C . THR B 1 310 ? 15.125 -24.266 7.555 1 85.31 310 THR B C 1
ATOM 5160 O O . THR B 1 310 ? 15.156 -24.203 8.781 1 85.31 310 THR B O 1
ATOM 5163 N N . ASN B 1 311 ? 14.086 -24.734 6.902 1 66.88 311 ASN B N 1
ATOM 5164 C CA . ASN B 1 311 ? 13 -25.344 7.66 1 66.88 311 ASN B CA 1
ATOM 5165 C C . ASN B 1 311 ? 12.922 -26.844 7.438 1 66.88 311 ASN B C 1
ATOM 5167 O O . ASN B 1 311 ? 13.031 -27.312 6.305 1 66.88 311 ASN B O 1
#

Nearest PDB structures (foldseek):
  5v1s-assembly2_B  TM=4.203E-01  e=4.116E-01  Streptococcus suis
  3vav-assembly1_F  TM=3.584E-01  e=1.301E+00  Burkholderia thailandensis E264
  1wek-assembly1_E  TM=2.428E-01  e=3.432E-01  Thermus thermophilus
  5inf-assembly1_A  TM=3.513E-01  e=2.859E+00  Streptomyces ambofaciens ATCC 23877
  5ing-assembly1_A  TM=2.860E-01  e=6.284E+00  Streptomyces ambofaciens ATCC 23877

Solvent-accessible surface area (backbone atoms only — not comparable to full-atom values): 33321 Å² total; per-residue (Å²): 75,37,33,45,42,45,57,43,44,72,38,57,31,49,25,53,31,50,32,47,74,65,66,47,55,53,91,54,36,36,43,30,33,31,41,23,49,78,46,70,62,55,50,54,28,53,50,44,27,51,74,66,67,38,50,34,30,38,39,77,56,52,90,53,70,48,22,72,60,39,69,70,36,72,93,35,47,67,62,44,51,52,49,56,57,54,61,70,37,90,36,40,29,50,20,42,59,65,54,94,58,38,85,67,48,49,66,60,48,50,74,82,39,62,57,48,60,20,36,37,36,46,86,52,76,83,44,45,65,62,45,47,72,66,34,63,86,44,44,40,54,31,31,36,29,46,61,38,68,77,48,52,77,72,51,71,66,46,26,21,40,36,46,68,51,41,84,80,64,97,45,52,65,57,39,69,81,57,34,67,40,78,42,46,52,52,92,79,39,26,62,83,73,60,26,63,21,36,29,33,21,64,92,69,30,77,73,84,70,95,71,85,74,84,51,38,29,38,62,49,60,44,64,48,64,51,98,86,61,36,35,28,37,35,49,23,53,24,79,66,50,87,46,61,69,59,62,59,59,20,40,51,45,12,48,50,53,44,53,54,49,42,63,74,68,63,58,86,77,37,73,24,48,48,50,52,50,48,32,58,77,66,72,56,73,82,56,70,54,51,53,52,18,31,3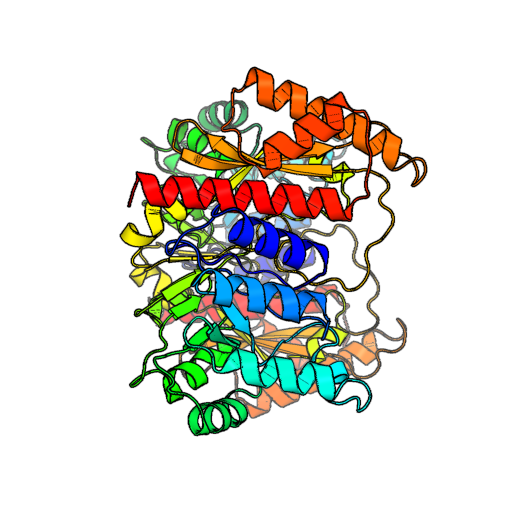5,44,33,27,41,54,34,54,52,35,52,50,48,61,75,74,95,73,37,34,46,42,45,58,43,44,71,40,58,30,49,26,52,31,50,33,46,76,66,67,46,57,52,91,52,37,35,43,31,32,31,42,24,50,78,46,70,61,54,50,53,28,52,50,45,27,50,75,66,66,39,50,34,30,40,39,78,57,53,88,54,72,48,23,72,60,39,70,70,36,70,92,35,47,68,62,45,52,52,47,55,58,54,60,71,38,90,37,40,29,51,20,42,59,64,52,95,58,39,85,67,47,49,64,59,48,51,74,80,39,62,57,48,61,21,34,35,37,46,86,51,77,83,45,44,65,61,45,48,72,65,36,63,86,45,44,40,53,33,31,37,29,45,61,36,66,78,47,52,75,74,52,72,67,48,26,20,40,35,47,67,48,43,85,80,64,98,44,54,64,57,39,69,81,57,36,68,41,78,42,48,52,52,92,77,39,27,60,83,73,60,25,64,20,37,28,33,22,63,91,68,31,76,73,85,70,93,72,86,72,87,51,37,31,38,61,49,58,44,66,47,65,49,98,86,61,36,35,27,35,35,52,24,52,25,78,67,50,88,46,62,70,60,61,58,59,20,42,51,47,12,48,51,53,45,53,56,48,41,64,73,68,63,58,85,79,37,72,23,49,49,50,52,51,48,31,60,75,65,72,56,73,82,56,69,55,50,52,53,18,31,35,45,35,26,41,53,34,52,52,34,52,51,47,62,74,75,94

InterPro domains:
  IPR047727 Uncharacterised protein Sce7725-like [NF033831] (2-307)